Protein 5O9X (pdb70)

Secondary structure (DSSP, 8-state):
--HHHHHHHHHHHTT--PPTT-----TTTSEEEEGGG-HHHHHHHHHHHHHHHHHTTT-EEEEEE--TTS-TTEEEEEEE-TTS-B--THHHHHHHHHHHS-GGGHHHHHHHHHHHHT--TTS--EEEEEE-S-TTHHHHHHHHHHHHHHTT-EEEEEEE--HHHHHHHHHHHHHTTSTT----SSHHHHHHHHHHHHHHHTTT----S-EEEE-TTSTHHHHHHHHHHHS-SSS---EEEE----SSGGGTTSS-SHHHHHHHTS--TT--PPTT-EEEEE-TTS--EEEEEE-TTS-EEEE-HHHHHHHHHHHHHHHHHHHT-GGG--EEEEEETTS-HHHHHHHHHTS---EEEE-SSHHHHHHHHTTSSEEEEE-TTS-EEEEE-HHHHHHHHH---SSHHHHHHHHHHHHHHHHS--SS--HHHHHHHHHHHHHHHT--HHHHHHT--PPPEEEEEE--S-GGG-EEETTTTEEEESTTHHHHHHHHHHTSTT-EEEEEE-SSSSSEEEEEE-SSHHHHHHHHHHHHHHHHHHTT-

Foldseek 3Di:
DDPQLLVLLLVLLVVDAADPPDQFAQFQFGTKDQLVRPLQLLLLVLLLLQQLCQLVLAAEKEKEWALWLDALRMIGIFIAHQQLAGDDPVCSVLSSCLSRDHSNCSSVSSVVVCVVSVGDLVRAHEYEYEYKLRPSPVVSVVSSVSSCVSSVHHYYYLYHAFSLLRSQLSNQVRCPPHPSHLFDNHLVGVLLLLQVLLVLLLPPWAFAAEEEEEEQLMPCQVSVVVSVVSHDDGRNYHYHYDNVNSPPSSSRSNLFALQNCLQVVDHRPPDPDDAQHKYKGAHRSQQFMWIWGQHPVRHIDTCFFLLLLVLVLVLLCVLCVQLVRNVQFQEEEEEEPLDFVFSVVLCCPPVVHHYHYAADHLNTQLVVQQVGQWYWYTYRSGWTWIAHYPSNLCCLVPDDGDDPSSVSSSSSVNSLNSLISHHTGGNVSSVSVVSSSCRVVVDGVVVSCVSTPGFQKHKDWAAFPCQVQFDADDSRQATPDPPPLSVVLVVLQVVAAQWGKGWHAGRSDRTIMIMIGGRDNVSNVVSRVVSSVSVRVRRHD

Nearest PDB structures (foldseek):
  5o9x-assembly1_A  TM=1.002E+00  e=0.000E+00  Aspergillus lentulus
  4bju-assembly2_B  TM=9.469E-01  e=3.762E-98  Aspergillus fumigatus
  5oaw-assembly2_B  TM=9.461E-01  e=5.222E-85  Aspergillus lentulus
  2dkd-assembly2_B  TM=9.561E-01  e=1.711E-67  Candida albicans
  2dkc-assembly1_A  TM=9.460E-01  e=1.457E-67  Candida albicans

Structure (mmCIF, N/CA/C/O backbone):
data_5O9X
#
_entry.id   5O9X
#
_cell.length_a   80.860
_cell.length_b   87.574
_cell.length_c   91.867
_cell.angle_alpha   90.00
_cell.angle_beta   90.00
_cell.angle_gamma   90.00
#
_symmetry.space_group_name_H-M   'P 21 21 21'
#
loop_
_entity.id
_entity.type
_entity.pdbx_description
1 polymer 'Phosphoacetylglucosamine mutase'
2 non-polymer 1,6-di-O-phosphono-alpha-D-glucopyranose
3 non-polymer 'CHLORIDE ION'
4 non-polymer GLYCEROL
5 water water
#
loop_
_atom_site.group_PDB
_atom_site.id
_atom_site.type_symbol
_atom_site.label_atom_id
_atom_site.label_alt_id
_atom_site.label_comp_id
_atom_site.label_asym_id
_atom_site.label_entity_id
_atom_site.label_seq_id
_atom_site.pdbx_PDB_ins_code
_atom_site.Cartn_x
_atom_site.Cartn_y
_atom_site.Cartn_z
_atom_site.occupancy
_atom_site.B_iso_or_equiv
_atom_site.auth_seq_id
_atom_site.auth_comp_id
_atom_site.auth_asym_id
_atom_site.auth_atom_id
_atom_site.pdbx_PDB_model_num
ATOM 1 N N . ALA A 1 2 ? -11.888 28.205 29.592 1.00 43.80 2 ALA A N 1
ATOM 2 C CA . ALA A 1 2 ? -11.232 29.272 30.430 1.00 56.61 2 ALA A CA 1
ATOM 3 C C . ALA A 1 2 ? -12.220 30.009 31.325 1.00 56.10 2 ALA A C 1
ATOM 4 O O . ALA A 1 2 ? -13.290 30.426 30.860 1.00 52.58 2 ALA A O 1
ATOM 6 N N . SER A 1 3 ? -11.810 30.204 32.587 1.00 61.27 3 SER A N 1
ATOM 7 C CA . SER A 1 3 ? -12.589 30.876 33.641 1.00 61.21 3 SER A CA 1
ATOM 8 C C . SER A 1 3 ? -13.071 32.289 33.247 1.00 65.06 3 SER A C 1
ATOM 9 O O . SER A 1 3 ? -12.376 32.975 32.490 1.00 61.36 3 SER A O 1
ATOM 12 N N . PRO A 1 4 ? -14.257 32.724 33.764 1.00 69.72 4 PRO A N 1
ATOM 13 C CA . PRO A 1 4 ? -14.779 34.075 33.464 1.00 64.23 4 PRO A CA 1
ATOM 14 C C . PRO A 1 4 ? -13.852 35.230 33.868 1.00 55.84 4 PRO 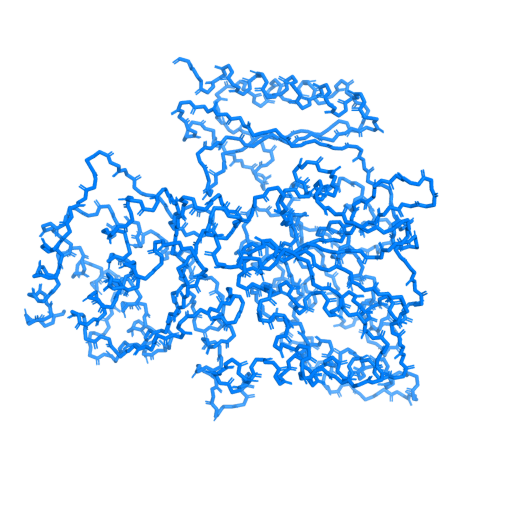A C 1
ATOM 15 O O . PRO A 1 4 ? -13.865 36.268 33.199 1.00 58.08 4 PRO A O 1
ATOM 19 N N . ALA A 1 5 ? -13.081 35.076 34.946 1.00 56.70 5 ALA A N 1
ATOM 20 C CA . ALA A 1 5 ? -12.144 36.131 35.364 1.00 55.44 5 ALA A CA 1
ATOM 21 C C . ALA A 1 5 ? -10.971 36.254 34.382 1.00 59.40 5 ALA A C 1
ATOM 22 O O . ALA A 1 5 ? -10.535 37.373 34.110 1.00 52.79 5 ALA A O 1
ATOM 24 N N . VAL A 1 6 ? -10.507 35.106 33.851 1.00 53.25 6 VAL A N 1
ATOM 25 C CA . VAL A 1 6 ? -9.447 35.038 32.824 1.00 53.66 6 VAL A CA 1
ATOM 26 C C . VAL A 1 6 ? -9.920 35.727 31.540 1.00 54.27 6 VAL A C 1
ATOM 27 O O . VAL A 1 6 ? -9.267 36.656 31.074 1.00 51.80 6 VAL A O 1
ATOM 31 N N . ARG A 1 7 ? -11.079 35.304 31.017 1.00 51.56 7 ARG A N 1
ATOM 32 C CA . ARG A 1 7 ? -11.646 35.815 29.770 1.00 49.12 7 ARG A CA 1
ATOM 33 C C . ARG A 1 7 ? -11.866 37.339 29.867 1.00 48.37 7 ARG A C 1
ATOM 34 O O . ARG A 1 7 ? -11.753 38.055 28.868 1.00 54.21 7 ARG A O 1
ATOM 42 N N . LYS A 1 8 ? -12.100 37.822 31.086 1.00 46.67 8 LYS A N 1
ATOM 43 C CA . LYS A 1 8 ? -12.251 39.246 31.381 1.00 48.08 8 LYS A CA 1
ATOM 44 C C . LYS A 1 8 ? -10.887 39.968 31.409 1.00 45.38 8 LYS A C 1
ATOM 45 O O . LYS A 1 8 ? -10.735 41.012 30.784 1.00 45.64 8 LYS A O 1
ATOM 51 N N . ALA A 1 9 ? -9.921 39.416 32.147 1.00 43.04 9 ALA A N 1
ATOM 52 C CA . ALA A 1 9 ? -8.582 39.992 32.185 1.00 44.50 9 ALA A CA 1
ATOM 53 C C . ALA A 1 9 ? -7.969 40.033 30.762 1.00 40.02 9 ALA A C 1
ATOM 54 O O . ALA A 1 9 ? -7.324 41.026 30.439 1.00 41.43 9 ALA A O 1
ATOM 56 N N . ILE A 1 10 ? -8.252 39.025 29.911 1.00 39.03 10 ILE A N 1
ATOM 57 C CA . ILE A 1 10 ? -7.772 39.026 28.487 1.00 39.46 10 ILE A CA 1
ATOM 58 C C . ILE A 1 10 ? -8.264 40.255 27.695 1.00 47.13 10 ILE A C 1
ATOM 59 O O . ILE A 1 10 ? -7.451 40.980 27.102 1.00 43.83 10 ILE A O 1
ATOM 64 N N . SER A 1 11 ? -9.569 40.552 27.765 1.00 44.42 11 SER A N 1
ATOM 65 C CA . SER A 1 11 ? -10.140 41.672 27.026 1.00 47.34 11 SER A CA 1
ATOM 66 C C . SER A 1 11 ? -9.780 43.013 27.658 1.00 46.90 11 SER A C 1
ATOM 67 O O . SER A 1 11 ? -9.541 44.005 26.956 1.00 52.54 11 SER A O 1
ATOM 70 N N . ASP A 1 12 ? -9.735 43.045 28.987 1.00 41.91 12 ASP A N 1
ATOM 71 C CA . ASP A 1 12 ? -9.274 44.219 29.709 1.00 45.42 12 ASP A CA 1
ATOM 72 C C . ASP A 1 12 ? -7.822 44.648 29.344 1.00 53.15 12 ASP A C 1
ATOM 73 O O . ASP A 1 12 ? -7.554 45.823 29.113 1.00 46.51 12 ASP A O 1
ATOM 78 N N . ALA A 1 13 ? -6.906 43.679 29.289 1.00 47.46 13 ALA A N 1
ATOM 79 C CA . ALA A 1 13 ? -5.497 43.971 29.019 1.00 44.27 13 ALA A CA 1
ATOM 80 C C . ALA A 1 13 ? -5.312 44.379 27.541 1.00 43.67 13 ALA A C 1
ATOM 81 O O . ALA A 1 13 ? -4.622 45.358 27.256 1.00 47.19 13 ALA A O 1
ATOM 83 N N . ALA A 1 14 ? -5.970 43.668 26.622 1.00 44.77 14 ALA A N 1
ATOM 84 C CA . ALA A 1 14 ? -5.981 44.029 25.193 1.00 50.95 14 ALA A CA 1
ATOM 85 C C . ALA A 1 14 ? -6.483 45.445 24.854 1.00 59.58 14 ALA A C 1
ATOM 86 O O . ALA A 1 14 ? -6.102 45.986 23.803 1.00 60.48 14 ALA A O 1
ATOM 88 N N . LEU A 1 15 ? -7.317 46.027 25.734 1.00 60.13 15 LEU A N 1
ATOM 89 C CA . LEU A 1 15 ? -7.830 47.412 25.631 1.00 56.50 15 LEU A CA 1
ATOM 90 C C . LEU A 1 15 ? -6.720 48.431 25.555 1.00 52.09 15 LEU A C 1
ATOM 91 O O . LEU A 1 15 ? -6.923 49.520 25.027 1.00 50.24 15 LEU A O 1
ATOM 96 N N . GLN A 1 16 ? -5.545 48.083 26.082 1.00 46.15 16 GLN A N 1
ATOM 97 C CA . GLN A 1 16 ? -4.414 49.008 26.125 1.00 46.69 16 GLN A CA 1
ATOM 98 C C . GLN A 1 16 ? -3.750 49.218 24.767 1.00 41.25 16 GLN A C 1
ATOM 99 O O . GLN A 1 16 ? -2.927 50.132 24.592 1.00 43.86 16 GLN A O 1
ATOM 105 N N . TYR A 1 17 ? -4.107 48.368 23.812 1.00 35.00 17 TYR A N 1
ATOM 106 C CA . TYR A 1 17 ? -3.424 48.325 22.505 1.00 38.88 17 TYR A CA 1
ATOM 107 C C . TYR A 1 17 ? -4.398 48.598 21.374 1.00 37.36 17 TYR A C 1
ATOM 108 O O . TYR A 1 17 ? -5.598 48.640 21.579 1.00 38.06 17 TYR A O 1
ATOM 117 N N . ALA A 1 18 ? -3.858 48.846 20.199 1.00 39.17 18 ALA A N 1
ATOM 118 C CA . ALA A 1 18 ? -4.646 49.080 18.993 1.00 39.11 18 ALA A CA 1
ATOM 119 C C . ALA A 1 18 ? -3.941 48.332 17.872 1.00 35.22 18 ALA A C 1
ATOM 120 O O . ALA A 1 18 ? -2.718 48.479 17.732 1.00 34.09 18 ALA A O 1
ATOM 122 N N . LYS A 1 19 ? -4.674 47.511 17.108 1.00 35.29 19 LYS A N 1
ATOM 123 C CA . LYS A 1 19 ? -4.127 46.885 15.905 1.00 36.23 19 LYS A CA 1
ATOM 124 C C . LYS A 1 19 ? -3.855 47.932 14.865 1.00 37.14 19 LYS A C 1
ATOM 125 O O . LYS A 1 19 ? -4.666 48.850 14.708 1.00 41.64 19 LYS A O 1
ATOM 131 N N . PRO A 1 20 ? -2.724 47.811 14.134 1.00 34.95 20 PRO A N 1
ATOM 132 C CA . PRO A 1 20 ? -2.517 48.718 13.001 1.00 37.17 20 PRO A CA 1
ATOM 133 C C . PRO A 1 20 ? -3.467 48.397 11.859 1.00 41.71 20 PRO A C 1
ATOM 134 O O . PRO A 1 20 ? -3.708 47.217 11.545 1.00 37.36 20 PRO A O 1
ATOM 138 N N . GLU A 1 21 ? -4.002 49.438 11.238 1.00 44.91 21 GLU A N 1
ATOM 139 C CA . GLU A 1 21 ? -5.112 49.267 10.308 1.00 45.55 21 GLU A CA 1
ATOM 140 C C . GLU A 1 21 ? -4.627 48.559 9.070 1.00 38.86 21 GLU A C 1
ATOM 141 O O . GLU A 1 21 ? -3.608 48.917 8.493 1.00 38.41 21 GLU A O 1
ATOM 147 N N . GLY A 1 22 ? -5.355 47.536 8.681 1.00 33.71 22 GLY A N 1
ATOM 148 C CA . GLY A 1 22 ? -5.050 46.901 7.438 1.00 36.34 22 GLY A CA 1
ATOM 149 C C . GLY A 1 22 ? -3.911 45.887 7.422 1.00 39.23 22 GLY A C 1
ATOM 150 O O . GLY A 1 22 ? -3.802 45.203 6.435 1.00 43.57 22 GLY A O 1
ATOM 151 N N . LYS A 1 23 ? -3.064 45.776 8.471 1.00 37.57 23 LYS A N 1
ATOM 152 C CA . LYS A 1 23 ? -1.954 44.778 8.427 1.00 33.89 23 LYS A CA 1
ATOM 153 C C . LYS A 1 23 ? -2.477 43.390 8.723 1.00 33.63 23 LYS A C 1
ATOM 154 O O . LYS A 1 23 ? -3.240 43.169 9.695 1.00 31.87 23 LYS A O 1
ATOM 160 N N . ILE A 1 24 ? -2.070 42.466 7.871 1.00 31.44 24 ILE A N 1
ATOM 161 C CA . ILE A 1 24 ? -2.308 41.041 8.064 1.00 33.47 24 ILE A CA 1
ATOM 162 C C . ILE A 1 24 ? -0.922 40.472 8.456 1.00 36.59 24 ILE A C 1
ATOM 163 O O . ILE A 1 24 ? 0.049 40.772 7.809 1.00 32.94 24 ILE A O 1
ATOM 168 N N . PHE A 1 25 ? -0.861 39.701 9.536 1.00 32.35 25 PHE A N 1
ATOM 169 C CA . PHE A 1 25 ? 0.392 39.170 10.070 1.00 30.72 25 PHE A CA 1
ATOM 170 C C . PHE A 1 25 ? 0.591 37.716 9.652 1.00 30.70 25 PHE A C 1
ATOM 171 O O . PHE A 1 25 ? -0.366 36.984 9.501 1.00 30.84 25 PHE A O 1
ATOM 179 N N . GLN A 1 26 ? 1.840 37.325 9.390 1.00 30.20 26 GLN A N 1
ATOM 180 C CA . GLN A 1 26 ? 2.127 35.949 9.040 1.00 30.32 26 GLN A CA 1
ATOM 181 C C . GLN A 1 26 ? 3.314 35.484 9.887 1.00 28.24 26 GLN A C 1
ATOM 182 O O . GLN A 1 26 ? 4.197 36.289 10.210 1.00 23.21 26 GLN A O 1
ATOM 188 N N . TYR A 1 27 ? 3.357 34.197 10.213 1.00 29.35 27 TYR A N 1
ATOM 189 C CA . TYR A 1 27 ? 4.419 33.668 11.079 1.00 26.67 27 TYR A CA 1
ATOM 190 C C . TYR A 1 27 ? 5.830 33.692 10.387 1.00 25.59 27 TYR A C 1
ATOM 191 O O . TYR A 1 27 ? 6.851 33.943 11.034 1.00 27.99 27 TYR A O 1
ATOM 200 N N . GLY A 1 28 ? 5.876 33.463 9.086 1.00 24.13 28 GLY A N 1
ATOM 201 C CA . GLY A 1 28 ? 7.152 33.634 8.342 1.00 22.50 28 GLY A CA 1
ATOM 202 C C . GLY A 1 28 ? 8.105 32.472 8.621 1.00 23.34 28 GLY A C 1
ATOM 203 O O . GLY A 1 28 ? 7.721 31.402 9.145 1.00 21.77 28 GLY A O 1
ATOM 204 N N . THR A 1 29 ? 9.353 32.687 8.290 1.00 18.32 29 THR A N 1
ATOM 205 C CA . THR A 1 29 ? 10.358 31.628 8.374 1.00 17.70 29 THR A CA 1
ATOM 206 C C . THR A 1 29 ? 10.624 31.255 9.836 1.00 21.38 29 THR A C 1
ATOM 207 O O . THR A 1 29 ? 10.846 30.047 10.147 1.00 20.29 29 THR A O 1
ATOM 211 N N . ALA A 1 30 ? 10.736 32.284 10.695 1.00 22.17 30 ALA A N 1
ATOM 212 C CA . ALA A 1 30 ? 11.168 32.100 12.117 1.00 22.15 30 ALA A CA 1
ATOM 213 C C . ALA A 1 30 ? 10.257 32.770 13.172 1.00 22.50 30 ALA A C 1
ATOM 214 O O . ALA A 1 30 ? 10.682 32.931 14.308 1.00 27.38 30 ALA A O 1
ATOM 216 N N . GLY A 1 31 ? 9.067 33.187 12.829 1.00 19.21 31 GLY A N 1
ATOM 217 C CA . GLY A 1 31 ? 8.203 33.833 13.846 1.00 20.15 31 GLY A CA 1
ATOM 218 C C . GLY A 1 31 ? 7.876 35.223 13.349 1.00 20.54 31 GLY A C 1
ATOM 219 O O . GLY A 1 31 ? 8.560 35.722 12.431 1.00 23.98 31 GLY A O 1
ATOM 220 N N . PHE A 1 32 ? 6.875 35.876 13.940 1.00 18.36 32 PHE A N 1
ATOM 221 C CA . PHE A 1 32 ? 6.465 37.183 13.506 1.00 19.00 32 PHE A CA 1
ATOM 222 C C . PHE A 1 32 ? 7.660 38.145 13.594 1.00 19.46 32 PHE A C 1
ATOM 223 O O . PHE A 1 32 ? 8.398 38.122 14.591 1.00 18.07 32 PHE A O 1
ATOM 231 N N . ARG A 1 33 ? 7.831 38.946 12.556 1.00 19.35 33 ARG A N 1
ATOM 232 C CA . ARG A 1 33 ? 8.936 39.870 12.484 1.00 21.30 33 ARG A CA 1
ATOM 233 C C . ARG A 1 33 ? 8.565 41.043 11.586 1.00 20.36 33 ARG A C 1
ATOM 234 O O . ARG A 1 33 ? 8.092 40.845 10.468 1.00 22.64 33 ARG A O 1
ATOM 242 N N . MET A 1 34 ? 8.788 42.261 12.042 1.00 20.45 34 MET A N 1
ATOM 243 C CA . MET A 1 34 ? 8.331 43.424 11.316 1.00 21.93 34 MET A CA 1
ATOM 244 C C . MET A 1 34 ? 8.865 44.671 11.987 1.00 23.62 34 MET A C 1
ATOM 245 O O . MET A 1 34 ? 9.523 44.563 13.045 1.00 19.92 34 MET A O 1
ATOM 250 N N . LYS A 1 35 ? 8.539 45.848 11.423 1.00 21.68 35 LYS A N 1
ATOM 251 C CA . LYS A 1 35 ? 8.898 47.109 12.086 1.00 23.37 35 LYS A CA 1
ATOM 252 C C . LYS A 1 35 ? 8.292 47.113 13.493 1.00 21.28 35 LYS A C 1
ATOM 253 O O . LYS A 1 35 ? 7.119 46.760 13.674 1.00 19.60 35 LYS A O 1
ATOM 259 N N . ALA A 1 36 ? 9.100 47.520 14.483 1.00 18.84 36 ALA A N 1
ATOM 260 C CA . ALA A 1 36 ? 8.764 47.299 15.910 1.00 20.17 36 ALA A CA 1
ATOM 261 C C . ALA A 1 36 ? 7.510 48.066 16.305 1.00 21.19 36 ALA A C 1
ATOM 262 O O . ALA A 1 36 ? 6.802 47.635 17.220 1.00 20.93 36 ALA A O 1
ATOM 264 N N . ASP A 1 37 ? 7.212 49.186 15.606 1.00 22.97 37 ASP A N 1
ATOM 265 C CA . ASP A 1 37 ? 5.968 49.944 15.995 1.00 25.27 37 ASP A CA 1
ATOM 266 C C . ASP A 1 37 ? 4.666 49.195 15.646 1.00 28.11 37 ASP A C 1
ATOM 267 O O . ASP A 1 37 ? 3.583 49.597 16.096 1.00 28.23 37 ASP A O 1
ATOM 272 N N . LEU A 1 38 ? 4.765 48.117 14.867 1.00 23.26 38 LEU A N 1
ATOM 273 C CA . LEU A 1 38 ? 3.608 47.282 14.524 1.00 22.75 38 LEU A CA 1
ATOM 274 C C . LEU A 1 38 ? 3.332 46.138 15.472 1.00 24.63 38 LEU A C 1
ATOM 275 O O . LEU A 1 38 ? 2.288 45.454 15.340 1.00 26.43 38 LEU A O 1
ATOM 280 N N . LEU A 1 39 ? 4.231 45.920 16.438 1.00 22.78 39 LEU A N 1
ATOM 281 C CA . LEU A 1 39 ? 4.257 44.672 17.172 1.00 21.57 39 LEU A CA 1
ATOM 282 C C . LEU A 1 39 ? 3.378 44.505 18.436 1.00 23.28 39 LEU A C 1
ATOM 283 O O . LEU A 1 39 ? 3.156 43.369 18.870 1.00 19.75 39 LEU A O 1
ATOM 288 N N . ASN A 1 40 ? 2.843 45.575 19.048 1.00 21.88 40 ASN A N 1
ATOM 289 C CA . ASN A 1 40 ? 2.183 45.332 20.356 1.00 21.68 40 ASN A CA 1
ATOM 290 C C . ASN A 1 40 ? 1.118 44.189 20.369 1.00 22.06 40 ASN A C 1
ATOM 291 O O . ASN A 1 40 ? 1.149 43.289 21.233 1.00 21.38 40 ASN A O 1
ATOM 296 N N . THR A 1 41 ? 0.160 44.237 19.435 1.00 21.66 41 THR A N 1
ATOM 297 C CA . THR A 1 41 ? -0.955 43.306 19.526 1.00 22.34 41 THR A CA 1
ATOM 298 C C . THR A 1 41 ? -0.476 41.882 19.184 1.00 23.29 41 THR A C 1
ATOM 299 O O . THR A 1 41 ? -1.011 40.888 19.686 1.00 24.84 41 THR A O 1
ATOM 303 N N . VAL A 1 42 ? 0.548 41.810 18.338 1.00 23.04 42 VAL A N 1
ATOM 304 C CA . VAL A 1 42 ? 1.172 40.553 17.937 1.00 23.79 42 VAL A CA 1
ATOM 305 C C . VAL A 1 42 ? 1.778 39.843 19.153 1.00 21.43 42 VAL A C 1
ATOM 306 O O . VAL A 1 42 ? 1.532 38.659 19.390 1.00 22.86 42 VAL A O 1
ATOM 310 N N . VAL A 1 43 ? 2.608 40.569 19.881 1.00 20.87 43 VAL A N 1
ATOM 311 C CA . VAL A 1 43 ? 3.277 40.056 21.050 1.00 20.69 43 VAL A CA 1
ATOM 312 C C . VAL A 1 43 ? 2.219 39.638 22.107 1.00 23.81 43 VAL A C 1
ATOM 313 O O . VAL A 1 43 ? 2.383 38.619 22.817 1.00 23.55 43 VAL A O 1
ATOM 317 N N . TYR A 1 44 ? 1.196 40.482 22.249 1.00 21.93 44 TYR A N 1
ATOM 318 C CA . TYR A 1 44 ? 0.104 40.163 23.192 1.00 24.53 44 TYR A CA 1
ATOM 319 C C . TYR A 1 44 ? -0.508 38.817 22.786 1.00 22.44 44 TYR A C 1
ATOM 320 O O . TYR A 1 44 ? -0.676 37.953 23.623 1.00 23.97 44 TYR A O 1
ATOM 329 N N . ALA A 1 45 ? -0.796 38.635 21.501 1.00 21.38 45 ALA A N 1
ATOM 330 C CA . ALA A 1 45 ? -1.304 37.359 20.961 1.00 23.74 45 ALA A CA 1
ATOM 331 C C . ALA A 1 45 ? -0.375 36.172 21.257 1.00 26.49 45 ALA A C 1
ATOM 332 O O . ALA A 1 45 ? -0.803 35.046 21.668 1.00 23.54 45 ALA A O 1
ATOM 334 N N . VAL A 1 46 ? 0.920 36.419 21.052 1.00 23.48 46 VAL A N 1
ATOM 335 C CA . VAL A 1 46 ? 1.908 35.383 21.366 1.00 22.64 46 VAL A CA 1
ATOM 336 C C . VAL A 1 46 ? 1.913 34.961 22.863 1.00 23.29 46 VAL A C 1
ATOM 337 O O . VAL A 1 46 ? 2.132 33.780 23.163 1.00 22.98 46 VAL A O 1
ATOM 341 N N . GLY A 1 47 ? 1.667 35.921 23.770 1.00 25.07 47 GLY A N 1
ATOM 342 C CA . GLY A 1 47 ? 1.599 35.593 25.215 1.00 22.81 47 GLY A CA 1
ATOM 343 C C . GLY A 1 47 ? 0.411 34.614 25.443 1.00 25.61 47 GLY A C 1
ATOM 344 O O . GLY A 1 47 ? 0.514 33.620 26.147 1.00 26.66 47 GLY A O 1
ATOM 345 N N . LEU A 1 48 ? -0.707 34.924 24.825 1.00 25.72 48 LEU A N 1
ATOM 346 C CA . LEU A 1 48 ? -1.871 33.992 24.819 1.00 27.44 48 LEU A CA 1
ATOM 347 C C . LEU A 1 48 ? -1.549 32.594 24.293 1.00 26.37 48 LEU A C 1
ATOM 348 O O . LEU A 1 48 ? -1.842 31.591 24.978 1.00 27.40 48 LEU A O 1
ATOM 353 N N . LEU A 1 49 ? -0.904 32.516 23.126 1.00 26.17 49 LEU A N 1
ATOM 354 C CA . LEU A 1 49 ? -0.481 31.243 22.545 1.00 25.24 49 LEU A CA 1
ATOM 355 C C . LEU A 1 49 ? 0.501 30.447 23.426 1.00 26.25 49 LEU A C 1
ATOM 356 O O . LEU A 1 49 ? 0.324 29.241 23.587 1.00 26.39 49 LEU A O 1
ATOM 361 N N . ALA A 1 50 ? 1.518 31.131 23.980 1.00 23.56 50 ALA A N 1
ATOM 362 C CA . ALA A 1 50 ? 2.486 30.495 24.857 1.00 23.68 50 ALA A CA 1
ATOM 363 C C . ALA A 1 50 ? 1.760 29.854 26.049 1.00 22.02 50 ALA A C 1
ATOM 364 O O . ALA A 1 50 ? 2.161 28.782 26.483 1.00 22.52 50 ALA A O 1
ATOM 366 N N . THR A 1 51 ? 0.768 30.534 26.587 1.00 24.85 51 THR A N 1
ATOM 367 C CA . THR A 1 51 ? -0.015 29.990 27.749 1.00 26.42 51 THR A CA 1
ATOM 368 C C . THR A 1 51 ? -0.719 28.657 27.309 1.00 27.84 51 THR A C 1
ATOM 369 O O . THR A 1 51 ? -0.585 27.621 27.965 1.00 25.70 51 THR A O 1
ATOM 373 N N . LEU A 1 52 ? -1.395 28.700 26.158 1.00 25.43 52 LEU A N 1
ATOM 374 C CA . LEU A 1 52 ? -2.068 27.520 25.632 1.00 28.80 52 LEU A CA 1
ATOM 375 C C . LEU A 1 52 ? -1.109 26.390 25.349 1.00 29.46 52 LEU A C 1
ATOM 376 O O . LEU A 1 52 ? -1.455 25.205 25.587 1.00 28.89 52 LEU A O 1
ATOM 381 N N . ARG A 1 53 ? 0.091 26.720 24.852 1.00 23.95 53 ARG A N 1
ATOM 382 C CA . ARG A 1 53 ? 1.046 25.685 24.494 1.00 23.40 53 ARG A CA 1
ATOM 383 C C . ARG A 1 53 ? 1.509 24.996 25.727 1.00 23.96 53 ARG A C 1
ATOM 384 O O . ARG A 1 53 ? 1.593 23.755 25.766 1.00 25.42 53 ARG A O 1
ATOM 392 N N . SER A 1 54 ? 1.830 25.793 26.738 1.00 23.39 54 SER A N 1
ATOM 393 C CA . SER A 1 54 ? 2.370 25.231 27.964 1.00 25.24 54 SER A CA 1
ATOM 394 C C . SER A 1 54 ? 1.316 24.318 28.605 1.00 29.73 54 SER A C 1
ATOM 395 O O . SER A 1 54 ? 1.647 23.184 29.002 1.00 28.69 54 SER A O 1
ATOM 398 N N . LYS A 1 55 ? 0.082 24.850 28.737 1.00 29.28 55 LYS A N 1
ATOM 399 C CA . LYS A 1 55 ? -1.076 24.053 29.268 1.00 33.70 55 LYS A CA 1
ATOM 400 C C . LYS A 1 55 ? -1.277 22.713 28.520 1.00 33.78 55 LYS A C 1
ATOM 401 O O . LYS A 1 55 ? -1.347 21.643 29.180 1.00 34.20 55 LYS A O 1
ATOM 407 N N . LYS A 1 56 ? -1.244 22.751 27.174 1.00 30.90 56 LYS A N 1
ATOM 408 C CA . LYS A 1 56 ? -1.379 21.541 26.345 1.00 32.19 56 LYS A CA 1
ATOM 409 C C . LYS A 1 56 ? -0.273 20.552 26.644 1.00 34.68 56 LYS A C 1
ATOM 410 O O . LYS A 1 56 ? -0.530 19.332 26.617 1.00 30.32 56 LYS A O 1
ATOM 416 N N . LEU A 1 57 ? 0.928 21.076 26.943 1.00 30.45 57 LEU A N 1
ATOM 417 C CA . LEU A 1 57 ? 2.071 20.239 27.286 1.00 32.32 57 LEU A CA 1
ATOM 418 C C . LEU A 1 57 ? 2.218 20.074 28.789 1.00 34.45 57 LEU A C 1
ATOM 419 O O . LEU A 1 57 ? 3.334 20.052 29.303 1.00 37.02 57 LEU A O 1
ATOM 424 N N . SER A 1 58 ? 1.062 20.012 29.486 1.00 32.87 58 SER A N 1
ATOM 425 C CA . SER A 1 58 ? 0.954 19.729 30.954 1.00 35.61 58 SER A CA 1
ATOM 426 C C . SER A 1 58 ? 1.858 20.595 31.836 1.00 34.73 58 SER A C 1
ATOM 427 O O . SER A 1 58 ? 2.447 20.106 32.815 1.00 35.45 58 SER A O 1
ATOM 430 N N . GLY A 1 59 ? 1.962 21.876 31.473 1.00 34.50 59 GLY A N 1
ATOM 431 C CA . GLY A 1 59 ? 2.670 22.910 32.244 1.00 29.44 59 GLY A CA 1
ATOM 432 C C . GLY A 1 59 ? 4.183 22.939 32.061 1.00 31.05 59 GLY A C 1
ATOM 433 O O . GLY A 1 59 ? 4.899 23.455 32.924 1.00 27.76 59 GLY A O 1
ATOM 434 N N . GLN A 1 60 ? 4.675 22.411 30.938 1.00 30.72 60 GLN A N 1
ATOM 435 C CA . GLN A 1 60 ? 6.112 22.446 30.623 1.00 30.31 60 GLN A CA 1
ATOM 436 C C . GLN A 1 60 ? 6.446 23.895 30.252 1.00 25.80 60 GLN A C 1
ATOM 437 O O . GLN A 1 60 ? 5.594 24.616 29.781 1.00 24.31 60 GLN A O 1
ATOM 443 N N . TRP A 1 61 ? 7.642 24.328 30.616 1.00 23.60 61 TRP A N 1
ATOM 444 C CA . TRP A 1 61 ? 8.112 25.659 30.286 1.00 22.00 61 TRP A CA 1
ATOM 445 C C . TRP A 1 61 ? 8.156 25.829 28.769 1.00 18.11 61 TRP A C 1
ATOM 446 O O . TRP A 1 61 ? 8.747 25.027 28.015 1.00 19.24 61 TRP A O 1
ATOM 457 N N . ILE A 1 62 ? 7.493 26.880 28.322 1.00 21.32 62 ILE A N 1
ATOM 458 C CA . ILE A 1 62 ? 7.604 27.319 26.894 1.00 20.19 62 ILE A CA 1
ATOM 459 C C . ILE A 1 62 ? 8.444 28.637 26.849 1.00 21.18 62 ILE A C 1
ATOM 460 O O . ILE A 1 62 ? 8.269 29.503 27.709 1.00 22.27 62 ILE A O 1
ATOM 465 N N . GLY A 1 63 ? 9.272 28.834 25.812 1.00 20.69 63 GLY A N 1
ATOM 466 C CA . GLY A 1 63 ? 10.121 30.077 25.827 1.00 19.42 63 GLY A CA 1
ATOM 467 C C . GLY A 1 63 ? 9.551 31.040 24.792 1.00 21.02 63 GLY A C 1
ATOM 468 O O . GLY A 1 63 ? 8.899 30.604 23.764 1.00 19.76 63 GLY A O 1
ATOM 469 N N . VAL A 1 64 ? 9.773 32.336 25.034 1.00 19.28 64 VAL A N 1
ATOM 470 C CA . VAL A 1 64 ? 9.513 33.346 24.042 1.00 16.85 64 VAL A CA 1
ATOM 471 C C . VAL A 1 64 ? 10.786 34.197 23.924 1.00 18.36 64 VAL A C 1
ATOM 472 O O . VAL A 1 64 ? 11.246 34.681 24.915 1.00 18.40 64 VAL A O 1
ATOM 476 N N . MET A 1 65 ? 11.337 34.342 22.730 1.00 17.60 65 MET A N 1
ATOM 477 C CA . MET A 1 65 ? 12.523 35.194 22.542 1.00 20.23 65 MET A CA 1
ATOM 478 C C . MET A 1 65 ? 12.063 36.412 21.749 1.00 17.88 65 MET A C 1
ATOM 479 O O . MET A 1 65 ? 11.467 36.241 20.659 1.00 19.26 65 MET A O 1
ATOM 484 N N . VAL A 1 66 ? 12.315 37.611 22.260 1.00 18.88 66 VAL A N 1
ATOM 485 C CA . VAL A 1 66 ? 11.908 38.814 21.544 1.00 18.16 66 VAL A CA 1
ATOM 486 C C . VAL A 1 66 ? 13.171 39.323 20.781 1.00 18.46 66 VAL A C 1
ATOM 487 O O . VAL A 1 66 ? 14.106 39.811 21.392 1.00 16.52 66 VAL A O 1
ATOM 491 N N . THR A 1 67 ? 13.182 39.133 19.450 1.00 16.72 67 THR A N 1
ATOM 492 C CA . THR A 1 67 ? 14.309 39.509 18.666 1.00 17.59 67 THR A CA 1
ATOM 493 C C . THR A 1 67 ? 13.824 39.500 17.212 1.00 16.54 67 THR A C 1
ATOM 494 O O . THR A 1 67 ? 12.905 38.768 16.843 1.00 16.56 67 THR A O 1
ATOM 498 N N . ALA A 1 68 ? 14.468 40.322 16.407 1.00 17.77 68 ALA A N 1
ATOM 499 C CA . ALA A 1 68 ? 14.443 40.166 14.942 1.00 17.00 68 ALA A CA 1
ATOM 500 C C . ALA A 1 68 ? 15.820 39.711 14.370 1.00 18.25 68 ALA A C 1
ATOM 501 O O . ALA A 1 68 ? 16.007 39.774 13.152 1.00 16.66 68 ALA A O 1
ATOM 503 N N . ALA A 1 69 ? 16.746 39.228 15.244 1.00 19.81 69 ALA A N 1
ATOM 504 C CA . ALA A 1 69 ? 17.950 38.404 14.781 1.00 18.89 69 ALA A CA 1
ATOM 505 C C . ALA A 1 69 ? 18.856 39.151 13.769 1.00 20.41 69 ALA A C 1
ATOM 506 O O . ALA A 1 69 ? 19.461 40.146 14.163 1.00 20.08 69 ALA A O 1
ATOM 508 N N . HIS A 1 70 ? 18.898 38.769 12.461 1.00 18.36 70 HIS A N 1
ATOM 509 C CA . HIS A 1 70 ? 19.764 39.441 11.484 1.00 16.42 70 HIS A CA 1
ATOM 510 C C . HIS A 1 70 ? 19.178 40.775 10.976 1.00 17.32 70 HIS A C 1
ATOM 511 O O . HIS A 1 70 ? 19.908 41.570 10.320 1.00 19.56 70 HIS A O 1
ATOM 518 N N . ASN A 1 71 ? 17.876 40.998 11.218 1.00 17.68 71 ASN A N 1
ATOM 519 C CA . ASN A 1 71 ? 17.174 42.220 10.692 1.00 16.03 71 ASN A CA 1
ATOM 520 C C . ASN A 1 71 ? 17.753 43.574 11.175 1.00 17.07 71 ASN A C 1
ATOM 521 O O . ASN A 1 71 ? 18.380 43.660 12.261 1.00 17.08 71 ASN A O 1
ATOM 526 N N . PRO A 1 72 ? 17.479 44.630 10.386 1.00 18.25 72 PRO A N 1
ATOM 527 C CA . PRO A 1 72 ? 17.972 45.961 10.821 1.00 17.80 72 PRO A CA 1
ATOM 528 C C . PRO A 1 72 ? 17.325 46.317 12.191 1.00 15.65 72 PRO A C 1
ATOM 529 O O . PRO A 1 72 ? 16.267 45.742 12.589 1.00 16.74 72 PRO A O 1
ATOM 533 N N . ALA A 1 73 ? 17.990 47.222 12.913 1.00 15.64 73 ALA A N 1
ATOM 534 C CA . ALA A 1 73 ? 17.624 47.638 14.289 1.00 15.29 73 ALA A CA 1
ATOM 535 C C . ALA A 1 73 ? 16.172 48.087 14.452 1.00 17.91 73 ALA A C 1
ATOM 536 O O . ALA A 1 73 ? 15.643 47.910 15.563 1.00 20.65 73 ALA A O 1
ATOM 538 N N . GLU A 1 74 ? 15.524 48.654 13.406 1.00 16.86 74 GLU A N 1
ATOM 539 C CA . GLU A 1 74 ? 14.161 49.188 13.582 1.00 18.17 74 GLU A CA 1
ATOM 540 C C . GLU A 1 74 ? 13.141 48.040 13.699 1.00 17.99 74 GLU A C 1
ATOM 541 O O . GLU A 1 74 ? 11.986 48.248 14.098 1.00 17.30 74 GLU A O 1
ATOM 547 N N . ASP A 1 75 ? 13.546 46.826 13.370 1.00 15.97 75 ASP A N 1
ATOM 548 C CA . ASP A 1 75 ? 12.594 45.666 13.466 1.00 15.61 75 ASP A CA 1
ATOM 549 C C . ASP A 1 75 ? 12.645 45.022 14.854 1.00 17.64 75 ASP A C 1
ATOM 550 O O . ASP A 1 75 ? 13.600 45.192 15.631 1.00 16.89 75 ASP A O 1
ATOM 555 N N . ASN A 1 76 ? 11.614 44.239 15.178 1.00 15.99 76 ASN A N 1
ATOM 556 C CA . ASN A 1 76 ? 11.701 43.291 16.252 1.00 15.62 76 ASN A CA 1
ATOM 557 C C . ASN A 1 76 ? 10.805 42.114 15.894 1.00 15.78 76 ASN A C 1
ATOM 558 O O . ASN A 1 76 ? 10.282 42.048 14.737 1.00 16.54 76 ASN A O 1
ATOM 563 N N . GLY A 1 77 ? 10.700 41.147 16.775 1.00 16.62 77 GLY A N 1
ATOM 564 C CA . GLY A 1 77 ? 9.933 39.965 16.437 1.00 17.16 77 GLY A CA 1
ATOM 565 C C . GLY A 1 77 ? 9.833 39.075 17.619 1.00 19.44 77 GLY A C 1
ATOM 566 O O . GLY A 1 77 ? 10.391 39.333 18.703 1.00 17.65 77 GLY A O 1
ATOM 567 N N . VAL A 1 78 ? 9.126 37.978 17.448 1.00 22.19 78 VAL A N 1
ATOM 568 C CA . VAL A 1 78 ? 8.887 37.094 18.620 1.00 33.35 78 VAL A CA 1
ATOM 569 C C . VAL A 1 78 ? 8.835 35.695 18.124 1.00 42.71 78 VAL A C 1
ATOM 570 O O . VAL A 1 78 ? 7.946 35.385 17.285 1.00 48.05 78 VAL A O 1
ATOM 574 N N . LYS A 1 79 ? 9.818 34.917 18.606 1.00 46.22 79 LYS A N 1
ATOM 575 C CA . LYS A 1 79 ? 9.982 33.456 18.392 1.00 51.45 79 LYS A CA 1
ATOM 576 C C . LYS A 1 79 ? 9.530 32.534 19.540 1.00 50.94 79 LYS A C 1
ATOM 577 O O . LYS A 1 79 ? 10.003 32.707 20.690 1.00 39.07 79 LYS A O 1
ATOM 583 N N . LEU A 1 80 ? 8.672 31.547 19.253 1.00 43.63 80 LEU A N 1
ATOM 584 C CA . LEU A 1 80 ? 8.323 30.546 20.285 1.00 34.36 80 LEU A CA 1
ATOM 585 C C . LEU A 1 80 ? 9.283 29.312 20.374 1.00 27.14 80 LEU A C 1
ATOM 586 O O . LEU A 1 80 ? 9.771 28.799 19.362 1.00 27.16 80 LEU A O 1
ATOM 591 N N . VAL A 1 81 ? 9.518 28.854 21.591 1.00 22.08 81 VAL A N 1
ATOM 592 C CA . VAL A 1 81 ? 10.448 27.751 21.885 1.00 23.19 81 VAL A CA 1
ATOM 593 C C . VAL A 1 81 ? 9.674 26.653 22.639 1.00 22.54 81 VAL A C 1
ATOM 594 O O . VAL A 1 81 ? 9.167 26.893 23.708 1.00 21.12 81 VAL A O 1
ATOM 598 N N . ASP A 1 82 ? 9.660 25.448 22.077 1.00 24.65 82 ASP A N 1
ATOM 599 C CA . ASP A 1 82 ? 8.943 24.287 22.671 1.00 23.41 82 ASP A CA 1
ATOM 600 C C . ASP A 1 82 ? 9.849 23.651 23.748 1.00 22.86 82 ASP A C 1
ATOM 601 O O . ASP A 1 82 ? 11.069 23.982 23.852 1.00 22.23 82 ASP A O 1
ATOM 606 N N . PRO A 1 83 ? 9.305 22.671 24.508 1.00 23.81 83 PRO A N 1
ATOM 607 C CA . PRO A 1 83 ? 9.989 22.326 25.749 1.00 24.30 83 PRO A CA 1
ATOM 608 C C . PRO A 1 83 ? 11.410 21.803 25.642 1.00 23.86 83 PRO A C 1
ATOM 609 O O . PRO A 1 83 ? 12.138 21.957 26.613 1.00 23.55 83 PRO A O 1
ATOM 613 N N . MET A 1 84 ? 11.786 21.172 24.522 1.00 23.32 84 MET A N 1
ATOM 614 C CA . MET A 1 84 ? 13.127 20.565 24.438 1.00 27.22 84 MET A CA 1
ATOM 615 C C . MET A 1 84 ? 14.091 21.474 23.665 1.00 26.11 84 MET A C 1
ATOM 616 O O . MET A 1 84 ? 15.191 21.075 23.286 1.00 27.72 84 MET A O 1
ATOM 621 N N . GLY A 1 85 ? 13.652 22.704 23.429 1.00 27.31 85 GLY A N 1
ATOM 622 C CA . GLY A 1 85 ? 14.534 23.685 22.776 1.00 28.18 85 GLY A CA 1
ATOM 623 C C . GLY A 1 85 ? 14.269 23.815 21.297 1.00 29.80 85 GLY A C 1
ATOM 624 O O . GLY A 1 85 ? 14.868 24.659 20.658 1.00 31.79 85 GLY A O 1
ATOM 625 N N . GLU A 1 86 ? 13.382 22.992 20.734 1.00 28.07 86 GLU A N 1
ATOM 626 C CA . GLU A 1 86 ? 13.093 23.097 19.327 1.00 30.81 86 GLU A CA 1
ATOM 627 C C . GLU A 1 86 ? 12.126 24.272 19.035 1.00 30.20 86 GLU A C 1
ATOM 628 O O . GLU A 1 86 ? 11.450 24.776 19.921 1.00 26.62 86 GLU A O 1
ATOM 634 N N . MET A 1 87 ? 12.065 24.674 17.765 1.00 28.82 87 MET A N 1
ATOM 635 C CA . MET A 1 87 ? 11.083 25.622 17.305 1.00 32.20 87 MET A CA 1
ATOM 636 C C . MET A 1 87 ? 9.688 25.096 17.517 1.00 33.04 87 MET A C 1
ATOM 637 O O . MET A 1 87 ? 9.407 23.900 17.306 1.00 31.57 87 MET A O 1
ATOM 642 N N . LEU A 1 88 ? 8.810 26.021 17.880 1.00 30.75 88 LEU A N 1
ATOM 643 C CA . LEU A 1 88 ? 7.385 25.753 18.065 1.00 32.20 88 LEU A CA 1
ATOM 644 C C . LEU A 1 88 ? 6.910 24.824 16.972 1.00 31.30 88 LEU A C 1
ATOM 645 O O . LEU A 1 88 ? 7.079 25.117 15.768 1.00 30.97 88 LEU A O 1
ATOM 650 N N . GLU A 1 89 ? 6.317 23.698 17.384 1.00 33.54 89 GLU A N 1
ATOM 651 C CA . GLU A 1 89 ? 5.746 22.702 16.441 1.00 36.30 89 GLU A CA 1
ATOM 652 C C . GLU A 1 89 ? 4.996 23.368 15.250 1.00 32.69 89 GLU A C 1
ATOM 653 O O . GLU A 1 89 ? 4.117 24.239 15.459 1.00 34.72 89 GLU A O 1
ATOM 659 N N . ALA A 1 90 ? 5.277 22.948 14.023 1.00 31.69 90 ALA A N 1
ATOM 660 C CA . ALA A 1 90 ? 4.676 23.615 12.820 1.00 31.72 90 ALA A CA 1
ATOM 661 C C . ALA A 1 90 ? 3.139 23.859 12.805 1.00 40.41 90 ALA A C 1
ATOM 662 O O . ALA A 1 90 ? 2.675 24.916 12.370 1.00 34.39 90 ALA A O 1
ATOM 664 N N . GLU A 1 91 ? 2.341 22.898 13.307 1.00 40.45 91 GLU A N 1
ATOM 665 C CA . GLU A 1 91 ? 0.861 22.986 13.294 1.00 38.94 91 GLU A CA 1
ATOM 666 C C . GLU A 1 91 ? 0.361 24.200 14.133 1.00 36.75 91 GLU A C 1
ATOM 667 O O . GLU A 1 91 ? -0.714 24.781 13.925 1.00 36.76 91 GLU A O 1
ATOM 673 N N . TRP A 1 92 ? 1.177 24.584 15.105 1.00 27.59 92 TRP A N 1
ATOM 674 C CA . TRP A 1 92 ? 0.853 25.653 15.999 1.00 27.50 92 TRP A CA 1
ATOM 675 C C . TRP A 1 92 ? 1.175 27.030 15.429 1.00 26.23 92 TRP A C 1
ATOM 676 O O . TRP A 1 92 ? 0.688 28.037 15.955 1.00 28.30 92 TRP A O 1
ATOM 687 N N . GLU A 1 93 ? 1.901 27.104 14.307 1.00 28.37 93 GLU A N 1
ATOM 688 C CA . GLU A 1 93 ? 2.092 28.429 13.662 1.00 26.50 93 GLU A CA 1
ATOM 689 C C . GLU A 1 93 ? 0.732 28.984 13.180 1.00 30.67 93 GLU A C 1
ATOM 690 O O . GLU A 1 93 ? 0.483 30.185 13.328 1.00 27.97 93 GLU A O 1
ATOM 696 N N . ALA A 1 94 ? -0.148 28.114 12.628 1.00 29.85 94 ALA A N 1
ATOM 697 C CA . ALA A 1 94 ? -1.528 28.545 12.293 1.00 27.73 94 ALA A CA 1
ATOM 698 C C . ALA A 1 94 ? -2.318 29.095 13.459 1.00 26.16 94 ALA A C 1
ATOM 699 O O . ALA A 1 94 ? -3.079 30.070 13.287 1.00 27.18 94 ALA A O 1
ATOM 701 N N . TYR A 1 95 ? -2.221 28.460 14.616 1.00 23.86 95 TYR A N 1
ATOM 702 C CA . TYR A 1 95 ? -2.909 28.996 15.785 1.00 25.10 95 TYR A CA 1
ATOM 703 C C . TYR A 1 95 ? -2.353 30.399 16.151 1.00 27.29 95 TYR A C 1
ATOM 704 O O . TYR A 1 95 ? -3.116 31.325 16.482 1.00 26.63 95 TYR A O 1
ATOM 713 N N . ALA A 1 96 ? -1.013 30.541 16.104 1.00 24.01 96 ALA A N 1
ATOM 714 C CA . ALA A 1 96 ? -0.432 31.858 16.459 1.00 23.54 96 ALA A CA 1
ATOM 715 C C . ALA A 1 96 ? -0.984 32.901 15.538 1.00 22.91 96 ALA A C 1
ATOM 716 O O . ALA A 1 96 ? -1.289 34.004 15.961 1.00 23.70 96 ALA A O 1
ATOM 718 N N . THR A 1 97 ? -1.047 32.558 14.238 1.00 25.25 97 THR A N 1
ATOM 719 C CA . THR A 1 97 ? -1.435 33.504 13.204 1.00 28.19 97 THR A CA 1
ATOM 720 C C . THR A 1 97 ? -2.921 33.864 13.346 1.00 26.76 97 THR A C 1
ATOM 721 O O . THR A 1 97 ? -3.328 35.002 13.064 1.00 26.67 97 THR A O 1
ATOM 725 N N . LYS A 1 98 ? -3.723 32.918 13.865 1.00 27.00 98 LYS A N 1
ATOM 726 C CA . LYS A 1 98 ? -5.151 33.218 14.069 1.00 26.54 98 LYS A CA 1
ATOM 727 C C . LYS A 1 98 ? -5.267 34.213 15.227 1.00 27.19 98 LYS A C 1
ATOM 728 O O . LYS A 1 98 ? -5.995 35.187 15.130 1.00 29.36 98 LYS A O 1
ATOM 734 N N . LEU A 1 99 ? -4.542 33.990 16.327 1.00 25.96 99 LEU A N 1
ATOM 735 C CA . LEU A 1 99 ? -4.613 34.938 17.414 1.00 29.40 99 LEU A CA 1
ATOM 736 C C . LEU A 1 99 ? -4.093 36.316 16.988 1.00 30.20 99 LEU A C 1
ATOM 737 O O . LEU A 1 99 ? -4.683 37.351 17.339 1.00 27.11 99 LEU A O 1
ATOM 742 N N . ALA A 1 100 ? -3.018 36.324 16.204 1.00 31.50 100 ALA A N 1
ATOM 743 C CA . ALA A 1 100 ? -2.392 37.610 15.810 1.00 29.43 100 ALA A CA 1
ATOM 744 C C . ALA A 1 100 ? -3.273 38.398 14.844 1.00 32.66 100 ALA A C 1
ATOM 745 O O . ALA A 1 100 ? -3.196 39.631 14.789 1.00 33.61 100 ALA A O 1
ATOM 747 N N . ASN A 1 101 ? -4.097 37.687 14.058 1.00 32.38 101 ASN A N 1
ATOM 748 C CA . ASN A 1 101 ? -4.995 38.354 13.108 1.00 32.63 101 ASN A CA 1
ATOM 749 C C . ASN A 1 101 ? -6.437 38.607 13.635 1.00 37.02 101 ASN A C 1
ATOM 750 O O . ASN A 1 101 ? -7.234 39.272 12.964 1.00 34.47 101 ASN A O 1
ATOM 755 N N . ALA A 1 102 ? -6.744 38.102 14.828 1.00 38.55 102 ALA A N 1
ATOM 756 C CA . ALA A 1 102 ? -8.050 38.345 15.465 1.00 35.93 102 ALA A CA 1
ATOM 757 C C . ALA A 1 102 ? -8.242 39.831 15.747 1.00 38.61 102 ALA A C 1
ATOM 758 O O . ALA A 1 102 ? -7.307 40.480 16.302 1.00 35.69 102 ALA A O 1
ATOM 760 N N . PRO A 1 103 ? -9.457 40.378 15.413 1.00 39.15 103 PRO A N 1
ATOM 761 C CA . PRO A 1 103 ? -9.785 41.687 15.966 1.00 35.64 103 PRO A CA 1
ATOM 762 C C . PRO A 1 103 ? -9.602 41.616 17.467 1.00 36.97 103 PRO A C 1
ATOM 763 O O . PRO A 1 103 ? -9.862 40.577 18.092 1.00 34.42 103 PRO A O 1
ATOM 767 N N . LEU A 1 104 ? -9.092 42.704 18.031 1.00 35.39 104 LEU A N 1
ATOM 768 C CA . LEU A 1 104 ? -8.778 42.763 19.439 1.00 38.78 104 LEU A CA 1
ATOM 769 C C . LEU A 1 104 ? -9.993 42.512 20.316 1.00 41.02 104 LEU A C 1
ATOM 770 O O . LEU A 1 104 ? -9.910 41.833 21.356 1.00 41.14 104 LEU A O 1
ATOM 775 N N . GLU A 1 105 ? -11.124 43.074 19.887 1.00 40.96 105 GLU A N 1
ATOM 776 C CA . GLU A 1 105 ? -12.437 42.915 20.537 1.00 48.38 105 GLU A CA 1
ATOM 777 C C . GLU A 1 105 ? -12.768 41.426 20.735 1.00 48.31 105 GLU A C 1
ATOM 778 O O . GLU A 1 105 ? -13.421 41.071 21.715 1.00 47.80 105 GLU A O 1
ATOM 784 N N . ASN A 1 106 ? -12.293 40.590 19.801 1.00 39.53 106 ASN A N 1
ATOM 785 C CA . ASN A 1 106 ? -12.662 39.177 19.678 1.00 40.39 106 ASN A CA 1
ATOM 786 C C . ASN A 1 106 ? -11.558 38.236 20.124 1.00 40.47 106 ASN A C 1
ATOM 787 O O . ASN A 1 106 ? -11.743 37.021 20.089 1.00 42.26 106 ASN A O 1
ATOM 792 N N . ILE A 1 107 ? -10.417 38.787 20.558 1.00 46.55 107 ILE A N 1
ATOM 793 C CA . ILE A 1 107 ? -9.253 37.940 20.910 1.00 39.57 107 ILE A CA 1
ATOM 794 C C . ILE A 1 107 ? -9.595 36.914 22.016 1.00 38.37 107 ILE A C 1
ATOM 795 O O . ILE A 1 107 ? -9.096 35.793 21.946 1.00 35.15 107 ILE A O 1
ATOM 800 N N . GLY A 1 108 ? -10.430 37.319 22.997 1.00 42.56 108 GLY A N 1
ATOM 801 C CA . GLY A 1 108 ? -11.044 36.436 24.034 1.00 36.31 108 GLY A CA 1
ATOM 802 C C . GLY A 1 108 ? -11.796 35.198 23.480 1.00 38.02 108 GLY A C 1
ATOM 803 O O . GLY A 1 108 ? -11.662 34.053 23.990 1.00 36.98 108 GLY A O 1
ATOM 804 N N . ASP A 1 109 ? -12.589 35.433 22.442 1.00 38.03 109 ASP A N 1
ATOM 805 C CA . ASP A 1 109 ? -13.363 34.385 21.773 1.00 37.97 109 ASP A CA 1
ATOM 806 C C . ASP A 1 109 ? -12.470 33.476 20.975 1.00 37.69 109 ASP A C 1
ATOM 807 O O . ASP A 1 109 ? -12.603 32.241 21.045 1.00 35.77 109 ASP A O 1
ATOM 812 N N . VAL A 1 110 ? -11.515 34.069 20.228 1.00 38.55 110 VAL A N 1
ATOM 813 C CA . VAL A 1 110 ? -10.532 33.267 19.515 1.00 34.49 110 VAL A CA 1
ATOM 814 C C . VAL A 1 110 ? -9.784 32.368 20.487 1.00 30.34 110 VAL A C 1
ATOM 815 O O . VAL A 1 110 ? -9.604 31.189 20.213 1.00 35.12 110 VAL A O 1
ATOM 819 N N . TYR A 1 111 ? -9.398 32.908 21.653 1.00 35.09 111 TYR A N 1
ATOM 820 C CA . TYR A 1 111 ? -8.735 32.117 22.715 1.00 32.54 111 TYR A CA 1
ATOM 821 C C . TYR A 1 111 ? -9.570 30.874 23.107 1.00 34.25 111 TYR A C 1
ATOM 822 O O . TYR A 1 111 ? -9.058 29.741 23.100 1.00 32.98 111 TYR A O 1
ATOM 831 N N . ASP A 1 112 ? -10.848 31.074 23.453 1.00 37.02 112 ASP A N 1
ATOM 832 C CA . ASP A 1 112 ? -11.746 29.928 23.782 1.00 39.28 112 ASP A CA 1
ATOM 833 C C . ASP A 1 112 ? -11.964 28.970 22.617 1.00 37.12 112 ASP A C 1
ATOM 834 O O . ASP A 1 112 ? -11.973 27.735 22.802 1.00 41.77 112 ASP A O 1
ATOM 839 N N . GLU A 1 113 ? -12.069 29.532 21.408 1.00 33.70 113 GLU A N 1
ATOM 840 C CA . GLU A 1 113 ? -12.213 28.733 20.207 1.00 34.18 113 GLU A CA 1
ATOM 841 C C . GLU A 1 113 ? -10.997 27.797 20.136 1.00 35.72 113 GLU A C 1
ATOM 842 O O . GLU A 1 113 ? -11.132 26.576 19.908 1.00 37.08 113 GLU A O 1
ATOM 848 N N . LEU A 1 114 ? -9.810 28.349 20.447 1.00 32.22 114 LEU A N 1
ATOM 849 C CA . LEU A 1 114 ? -8.588 27.549 20.444 1.00 30.11 114 LEU A CA 1
ATOM 850 C C . LEU A 1 114 ? -8.530 26.507 21.514 1.00 27.57 114 LEU A C 1
ATOM 851 O O . LEU A 1 114 ? -8.025 25.386 21.245 1.00 35.05 114 LEU A O 1
ATOM 856 N N . VAL A 1 115 ? -9.009 26.823 22.714 1.00 31.28 115 VAL A N 1
ATOM 857 C CA . VAL A 1 115 ? -8.933 25.786 23.748 1.00 35.48 115 VAL A CA 1
ATOM 858 C C . VAL A 1 115 ? -9.754 24.512 23.366 1.00 32.48 115 VAL A C 1
ATOM 859 O O . VAL A 1 115 ? -9.299 23.384 23.617 1.00 30.20 115 VAL A O 1
ATOM 863 N N . LYS A 1 116 ? -10.909 24.729 22.716 1.00 38.05 116 LYS A N 1
ATOM 864 C CA . LYS A 1 116 ? -11.793 23.658 22.167 1.00 43.17 116 LYS A CA 1
ATOM 865 C C . LYS A 1 116 ? -11.119 22.888 21.066 1.00 42.15 116 LYS A C 1
ATOM 866 O O . LYS A 1 116 ? -11.088 21.657 21.110 1.00 42.55 116 LYS A O 1
ATOM 872 N N . GLU A 1 117 ? -10.566 23.609 20.084 1.00 38.71 117 GLU A N 1
ATOM 873 C CA . GLU A 1 117 ? -9.982 22.976 18.935 1.00 36.33 117 GLU A CA 1
ATOM 874 C C . GLU A 1 117 ? -8.713 22.173 19.340 1.00 38.48 117 GLU A C 1
ATOM 875 O O . GLU A 1 117 ? -8.534 21.008 18.951 1.00 36.95 117 GLU A O 1
ATOM 881 N N . ILE A 1 118 ? -7.848 22.787 20.145 1.00 35.59 118 ILE A N 1
ATOM 882 C CA . ILE A 1 118 ? -6.600 22.141 20.576 1.00 35.94 118 ILE A CA 1
ATOM 883 C C . ILE A 1 118 ? -6.932 21.031 21.645 1.00 35.77 118 ILE A C 1
ATOM 884 O O . ILE A 1 118 ? -6.165 20.057 21.861 1.00 35.76 118 ILE A O 1
ATOM 889 N N . ASP A 1 119 ? -8.078 21.217 22.294 1.00 38.03 119 ASP A N 1
ATOM 890 C CA . ASP A 1 119 ? -8.538 20.408 23.440 1.00 43.36 119 ASP A CA 1
ATOM 891 C C . ASP A 1 119 ? -7.513 20.527 24.585 1.00 39.87 119 ASP A C 1
ATOM 892 O O . ASP A 1 119 ? -6.699 19.641 24.835 1.00 39.38 119 ASP A O 1
ATOM 897 N N . VAL A 1 120 ? -7.513 21.704 25.190 1.00 37.39 120 VAL A N 1
ATOM 898 C CA . VAL A 1 120 ? -6.553 22.045 26.236 1.00 39.64 120 VAL A CA 1
ATOM 899 C C . VAL A 1 120 ? -7.250 21.986 27.594 1.00 37.31 120 VAL A C 1
ATOM 900 O O . VAL A 1 120 ? -8.290 22.647 27.777 1.00 36.26 120 VAL A O 1
ATOM 904 N N . SER A 1 121 ? -6.685 21.181 28.507 1.00 40.10 121 SER A N 1
ATOM 905 C CA . SER A 1 121 ? -7.081 21.178 29.945 1.00 42.22 121 SER A CA 1
ATOM 906 C C . SER A 1 121 ? -6.700 22.483 30.678 1.00 44.89 121 SER A C 1
ATOM 907 O O . SER A 1 121 ? -5.561 22.609 31.183 1.00 47.47 121 SER A O 1
ATOM 910 N N . MET A 1 122 ? -7.655 23.419 30.758 1.00 38.35 122 MET A N 1
ATOM 911 C CA . MET A 1 122 ? -7.469 24.770 31.302 1.00 42.33 122 MET A CA 1
ATOM 912 C C . MET A 1 122 ? -7.104 24.888 32.773 1.00 48.37 122 MET A C 1
ATOM 913 O O . MET A 1 122 ? -6.904 26.005 33.272 1.00 44.96 122 MET A O 1
ATOM 918 N N . GLU A 1 123 ? -7.027 23.748 33.454 1.00 46.75 123 GLU A N 1
ATOM 919 C CA . GLU A 1 123 ? -6.667 23.685 34.874 1.00 46.50 123 GLU A CA 1
ATOM 920 C C . GLU A 1 123 ? -5.158 23.398 34.991 1.00 40.24 123 GLU A C 1
ATOM 921 O O . GLU A 1 123 ? -4.577 23.524 36.053 1.00 36.55 123 GLU A O 1
ATOM 927 N N . ASN A 1 124 ? -4.541 22.943 33.901 1.00 41.30 124 ASN A N 1
ATOM 928 C CA . ASN A 1 124 ? -3.075 22.744 33.876 1.00 40.13 124 ASN A CA 1
ATOM 929 C C . ASN A 1 124 ? -2.355 24.110 34.184 1.00 34.54 124 ASN A C 1
ATOM 930 O O . ASN A 1 124 ? -2.874 25.191 33.890 1.00 32.71 124 ASN A O 1
ATOM 935 N N . PRO A 1 125 ? -1.226 24.069 34.899 1.00 32.99 125 PRO A N 1
ATOM 936 C CA . PRO A 1 125 ? -0.498 25.334 34.983 1.00 33.17 125 PRO A CA 1
ATOM 937 C C . PRO A 1 125 ? 0.069 25.757 33.596 1.00 29.61 125 PRO A C 1
ATOM 938 O O . PRO A 1 125 ? 0.183 24.942 32.687 1.00 27.26 125 PRO A O 1
ATOM 942 N N . ALA A 1 126 ? 0.328 27.042 33.424 1.00 30.45 126 ALA A N 1
ATOM 943 C CA . ALA A 1 126 ? 1.102 27.502 32.257 1.00 32.50 126 ALA A CA 1
ATOM 944 C C . ALA A 1 126 ? 2.369 28.127 32.811 1.00 30.59 126 ALA A C 1
ATOM 945 O O . ALA A 1 126 ? 2.285 28.940 33.770 1.00 29.78 126 ALA A O 1
ATOM 947 N N . ARG A 1 127 ? 3.521 27.755 32.207 1.00 29.33 127 ARG A N 1
ATOM 948 C CA . ARG A 1 127 ? 4.818 28.264 32.643 1.00 28.65 127 ARG A CA 1
ATOM 949 C C . ARG A 1 127 ? 5.593 28.787 31.386 1.00 26.68 127 ARG A C 1
ATOM 950 O O . ARG A 1 127 ? 5.787 28.043 30.435 1.00 25.82 127 ARG A O 1
ATOM 958 N N . VAL A 1 128 ? 5.907 30.081 31.376 1.00 28.34 128 VAL A N 1
ATOM 959 C CA . VAL A 1 128 ? 6.549 30.737 30.219 1.00 25.52 128 VAL A CA 1
ATOM 960 C C . VAL A 1 128 ? 7.824 31.462 30.699 1.00 23.81 128 VAL A C 1
ATOM 961 O O . VAL A 1 128 ? 7.820 32.121 31.696 1.00 24.29 128 VAL A O 1
ATOM 965 N N . VAL A 1 129 ? 8.929 31.296 29.982 1.00 23.48 129 VAL A N 1
ATOM 966 C CA . VAL A 1 129 ? 10.199 32.027 30.312 1.00 20.91 129 VAL A CA 1
ATOM 967 C C . VAL A 1 129 ? 10.563 32.848 29.028 1.00 21.90 129 VAL A C 1
ATOM 968 O O . VAL A 1 129 ? 10.412 32.352 27.896 1.00 20.26 129 VAL A O 1
ATOM 972 N N . PHE A 1 130 ? 11.045 34.081 29.180 1.00 22.00 130 PHE A N 1
ATOM 973 C CA . PHE A 1 130 ? 11.319 34.906 28.021 1.00 19.05 130 PHE A CA 1
ATOM 974 C C . PHE A 1 130 ? 12.592 35.725 28.218 1.00 17.82 130 PHE A C 1
ATOM 975 O O . PHE A 1 130 ? 13.072 35.825 29.337 1.00 19.29 130 PHE A O 1
ATOM 983 N N . ALA A 1 131 ? 13.150 36.237 27.105 1.00 16.62 131 ALA A N 1
ATOM 984 C CA . ALA A 1 131 ? 14.362 37.044 27.095 1.00 16.20 131 ALA A CA 1
ATOM 985 C C . ALA A 1 131 ? 14.274 37.867 25.823 1.00 17.29 131 ALA A C 1
ATOM 986 O O . ALA A 1 131 ? 13.306 37.708 25.032 1.00 15.67 131 ALA A O 1
ATOM 988 N N . ARG A 1 132 ? 15.242 38.781 25.633 1.00 15.48 132 ARG A N 1
ATOM 989 C CA . ARG A 1 132 ? 15.207 39.612 24.491 1.00 15.99 132 ARG A CA 1
ATOM 990 C C . ARG A 1 132 ? 16.648 39.962 24.142 1.00 16.00 132 ARG A C 1
ATOM 991 O O . ARG A 1 132 ? 17.546 39.823 25.002 1.00 15.20 132 ARG A O 1
ATOM 999 N N . ASP A 1 133 ? 16.858 40.396 22.905 1.00 16.00 133 ASP A N 1
ATOM 1000 C CA . ASP A 1 133 ? 18.181 40.899 22.523 1.00 16.26 133 ASP A CA 1
ATOM 1001 C C . ASP A 1 133 ? 18.183 42.431 22.911 1.00 16.05 133 ASP A C 1
ATOM 1002 O O . ASP A 1 133 ? 17.329 42.855 23.692 1.00 16.09 133 ASP A O 1
ATOM 1007 N N . THR A 1 134 ? 19.115 43.220 22.353 1.00 15.95 134 THR A N 1
ATOM 1008 C CA . THR A 1 134 ? 19.371 44.575 22.810 1.00 16.88 134 THR A CA 1
ATOM 1009 C C . THR A 1 134 ? 18.479 45.633 22.146 1.00 16.27 134 THR A C 1
ATOM 1010 O O . THR A 1 134 ? 18.693 46.825 22.398 1.00 15.73 134 THR A O 1
ATOM 1014 N N . ARG A 1 135 ? 17.550 45.189 21.258 1.00 14.94 135 ARG A N 1
ATOM 1015 C CA . ARG A 1 135 ? 16.842 46.110 20.394 1.00 15.08 135 ARG A CA 1
ATOM 1016 C C . ARG A 1 135 ? 16.051 47.165 21.259 1.00 15.90 135 ARG A C 1
ATOM 1017 O O . ARG A 1 135 ? 15.625 46.847 22.347 1.00 16.51 135 ARG A O 1
ATOM 1025 N N . ALA A 1 136 ? 15.888 48.372 20.740 1.00 14.93 136 ALA A N 1
ATOM 1026 C CA . ALA A 1 136 ? 15.345 49.480 21.567 1.00 17.34 136 ALA A CA 1
ATOM 1027 C C . ALA A 1 136 ? 13.918 49.179 22.000 1.00 18.28 136 ALA A C 1
ATOM 1028 O O . ALA A 1 136 ? 13.506 49.518 23.146 1.00 18.85 136 ALA A O 1
ATOM 1030 N N . SER A 1 137 ? 13.168 48.543 21.112 1.00 16.84 137 SER A N 1
ATOM 1031 C CA . SER A 1 137 ? 11.760 48.186 21.428 1.00 17.24 137 SER A CA 1
ATOM 1032 C C . SER A 1 137 ? 11.568 47.020 22.355 1.00 17.03 137 SER A C 1
ATOM 1033 O O . SER A 1 137 ? 10.406 46.709 22.706 1.00 17.66 137 SER A O 1
ATOM 1036 N N . GLY A 1 138 ? 12.620 46.296 22.736 1.00 16.25 138 GLY A N 1
ATOM 1037 C CA . GLY A 1 138 ? 12.371 45.080 23.489 1.00 14.98 138 GLY A CA 1
ATOM 1038 C C . GLY A 1 138 ? 11.699 45.227 24.850 1.00 17.23 138 GLY A C 1
ATOM 1039 O O . GLY A 1 138 ? 10.847 44.397 25.247 1.00 16.93 138 GLY A O 1
ATOM 1040 N N . SER A 1 139 ? 12.116 46.234 25.610 1.00 18.37 139 SER A N 1
ATOM 1041 C CA . SER A 1 139 ? 11.480 46.451 26.947 1.00 18.94 139 SER A CA 1
ATOM 1042 C C . SER A 1 139 ? 9.943 46.661 26.849 1.00 19.40 139 SER A C 1
ATOM 1043 O O . SER A 1 139 ? 9.205 46.007 27.581 1.00 19.64 139 SER A O 1
ATOM 1046 N N . ARG A 1 140 ? 9.482 47.578 25.979 1.00 21.51 140 ARG A N 1
ATOM 1047 C CA . ARG A 1 140 ? 8.027 47.797 25.711 1.00 22.70 140 ARG A CA 1
ATOM 1048 C C . ARG A 1 140 ? 7.357 46.478 25.402 1.00 23.79 140 ARG A C 1
ATOM 1049 O O . ARG A 1 140 ? 6.311 46.175 25.978 1.00 24.99 140 ARG A O 1
ATOM 1057 N N . LEU A 1 141 ? 7.919 45.723 24.437 1.00 21.54 141 LEU A N 1
ATOM 1058 C CA . LEU A 1 141 ? 7.351 44.408 24.067 1.00 20.90 141 LEU A CA 1
ATOM 1059 C C . LEU A 1 141 ? 7.307 43.367 25.191 1.00 22.12 141 LEU A C 1
ATOM 1060 O O . LEU A 1 141 ? 6.289 42.651 25.364 1.00 22.43 141 LEU A O 1
ATOM 1065 N N . ILE A 1 142 ? 8.375 43.255 25.962 1.00 19.15 142 ILE A N 1
ATOM 1066 C CA . ILE A 1 142 ? 8.348 42.448 27.216 1.00 21.81 142 ILE A CA 1
ATOM 1067 C C . ILE A 1 142 ? 7.187 42.915 28.218 1.00 21.80 142 ILE A C 1
ATOM 1068 O O . ILE A 1 142 ? 6.549 42.071 28.847 1.00 20.36 142 ILE A O 1
ATOM 1073 N N . GLY A 1 143 ? 6.974 44.222 28.352 1.00 23.55 143 GLY A N 1
ATOM 1074 C CA . GLY A 1 143 ? 5.771 44.775 29.060 1.00 23.32 143 GLY A CA 1
ATOM 1075 C C . GLY A 1 143 ? 4.473 44.180 28.540 1.00 24.87 143 GLY A C 1
ATOM 1076 O O . GLY A 1 143 ? 3.608 43.755 29.319 1.00 22.28 143 GLY A O 1
ATOM 1077 N N . VAL A 1 144 ? 4.328 44.132 27.210 1.00 25.08 144 VAL A N 1
ATOM 1078 C CA . VAL A 1 144 ? 3.094 43.611 26.585 1.00 23.32 144 VAL A CA 1
ATOM 1079 C C . VAL A 1 144 ? 2.966 42.130 26.851 1.00 26.16 144 VAL A C 1
ATOM 1080 O O . VAL A 1 144 ? 1.852 41.624 27.269 1.00 26.12 144 VAL A O 1
ATOM 1084 N N . LEU A 1 145 ? 4.060 41.395 26.565 1.00 24.61 145 LEU A N 1
ATOM 1085 C CA . LEU A 1 145 ? 4.116 39.967 26.886 1.00 21.29 145 LEU A CA 1
ATOM 1086 C C . LEU A 1 145 ? 3.698 39.644 28.338 1.00 24.53 145 LEU A C 1
ATOM 1087 O O . LEU A 1 145 ? 2.863 38.705 28.598 1.00 21.53 145 LEU A O 1
ATOM 1092 N N . SER A 1 146 ? 4.290 40.389 29.261 1.00 24.34 146 SER A N 1
ATOM 1093 C CA . SER A 1 146 ? 3.983 40.292 30.703 1.00 25.18 146 SER A CA 1
ATOM 1094 C C . SER A 1 146 ? 2.498 40.524 30.989 1.00 26.95 146 SER A C 1
ATOM 1095 O O . SER A 1 146 ? 1.932 39.802 31.796 1.00 24.47 146 SER A O 1
ATOM 1098 N N . ALA A 1 147 ? 1.929 41.560 30.385 1.00 26.52 147 ALA A N 1
ATOM 1099 C CA . ALA A 1 147 ? 0.489 41.844 30.434 1.00 30.09 147 ALA A CA 1
ATOM 1100 C C . ALA A 1 147 ? -0.387 40.678 29.969 1.00 32.06 147 ALA A C 1
ATOM 1101 O O . ALA A 1 147 ? -1.335 40.351 30.702 1.00 30.87 147 ALA A O 1
ATOM 1103 N N . ALA A 1 148 ? -0.071 40.038 28.819 1.00 28.43 148 ALA A N 1
ATOM 1104 C CA . ALA A 1 148 ? -0.744 38.800 28.382 1.00 27.96 148 ALA A CA 1
ATOM 1105 C C . ALA A 1 148 ? -0.633 37.662 29.385 1.00 29.25 148 ALA A C 1
ATOM 1106 O O . ALA A 1 148 ? -1.636 37.091 29.743 1.00 30.90 148 ALA A O 1
ATOM 1108 N N . LEU A 1 149 ? 0.582 37.355 29.850 1.00 26.28 149 LEU A N 1
ATOM 1109 C CA . LEU A 1 149 ? 0.819 36.259 30.757 1.00 28.28 149 LEU A CA 1
ATOM 1110 C C . LEU A 1 149 ? 0.176 36.469 32.143 1.00 30.31 149 LEU A C 1
ATOM 1111 O O . LEU A 1 149 ? -0.276 35.507 32.783 1.00 35.90 149 LEU A O 1
ATOM 1116 N N . THR A 1 150 ? 0.105 37.716 32.560 1.00 31.49 150 THR A N 1
ATOM 1117 C CA . THR A 1 150 ? -0.514 38.016 33.838 1.00 34.52 150 THR A CA 1
ATOM 1118 C C . THR A 1 150 ? -2.027 37.799 33.672 1.00 36.38 150 THR A C 1
ATOM 1119 O O . THR A 1 150 ? -2.668 37.215 34.549 1.00 34.66 150 THR A O 1
ATOM 1123 N N . ALA A 1 151 ? -2.565 38.214 32.524 1.00 33.51 151 ALA A N 1
ATOM 1124 C CA . ALA A 1 151 ? -3.994 38.057 32.246 1.00 37.02 151 ALA A CA 1
ATOM 1125 C C . ALA A 1 151 ? -4.394 36.581 32.237 1.00 38.82 151 ALA A C 1
ATOM 1126 O O . ALA A 1 151 ? -5.397 36.204 32.828 1.00 39.73 151 ALA A O 1
ATOM 1128 N N . THR A 1 152 ? -3.571 35.732 31.640 1.00 35.15 152 THR A N 1
ATOM 1129 C CA . THR A 1 152 ? -3.928 34.357 31.492 1.00 33.43 152 THR A CA 1
ATOM 1130 C C . THR A 1 152 ? -3.455 33.612 32.716 1.00 31.29 152 THR A C 1
ATOM 1131 O O . THR A 1 152 ? -3.667 32.426 32.788 1.00 35.39 152 THR A O 1
ATOM 1135 N N . GLU A 1 153 ? -2.826 34.301 33.668 1.00 32.61 153 GLU A N 1
ATOM 1136 C CA . GLU A 1 153 ? -2.377 33.707 34.956 1.00 37.44 153 GLU A CA 1
ATOM 1137 C C . GLU A 1 153 ? -1.245 32.668 34.776 1.00 36.96 153 GLU A C 1
ATOM 1138 O O . GLU A 1 153 ? -1.099 31.705 35.556 1.00 32.85 153 GLU A O 1
ATOM 1144 N N . ALA A 1 154 ? -0.433 32.843 33.736 1.00 31.15 154 ALA A N 1
ATOM 1145 C CA . ALA A 1 154 ? 0.711 31.970 33.600 1.00 27.83 154 ALA A CA 1
ATOM 1146 C C . ALA A 1 154 ? 1.702 32.367 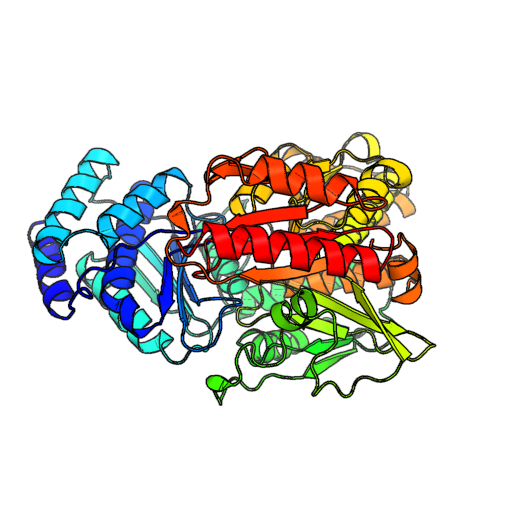34.730 1.00 25.82 154 ALA A C 1
ATOM 1147 O O . ALA A 1 154 ? 1.738 33.545 35.144 1.00 31.45 154 ALA A O 1
ATOM 1149 N N . GLU A 1 155 ? 2.483 31.400 35.223 1.00 27.18 155 GLU A N 1
ATOM 1150 C CA . GLU A 1 155 ? 3.734 31.646 35.937 1.00 26.74 155 GLU A CA 1
ATOM 1151 C C . GLU A 1 155 ? 4.767 32.056 34.865 1.00 29.13 155 GLU A C 1
ATOM 1152 O O . GLU A 1 155 ? 4.852 31.384 33.805 1.00 30.78 155 GLU A O 1
ATOM 1158 N N . PHE A 1 156 ? 5.569 33.093 35.136 1.00 27.76 156 PHE A N 1
ATOM 1159 C CA . PHE A 1 156 ? 6.559 33.563 34.094 1.00 29.23 156 PHE A CA 1
ATOM 1160 C C . PHE A 1 156 ? 7.820 34.124 34.701 1.00 30.62 156 PHE A C 1
ATOM 1161 O O . PHE A 1 156 ? 7.791 34.591 35.844 1.00 28.05 156 PHE A O 1
ATOM 1169 N N . ILE A 1 157 ? 8.930 34.001 33.958 1.00 26.34 157 ILE A N 1
ATOM 1170 C CA . ILE A 1 157 ? 10.252 34.481 34.412 1.00 24.16 157 ILE A CA 1
ATOM 1171 C C . ILE A 1 157 ? 10.821 35.323 33.277 1.00 25.17 157 ILE A C 1
ATOM 1172 O O . ILE A 1 157 ? 10.787 34.875 32.129 1.00 23.85 157 ILE A O 1
ATOM 1177 N N . ASP A 1 158 ? 11.269 36.527 33.628 1.00 23.71 158 ASP A N 1
ATOM 1178 C CA . ASP A 1 158 ? 11.952 37.450 32.694 1.00 21.11 158 ASP A CA 1
ATOM 1179 C C . ASP A 1 158 ? 13.438 37.179 32.849 1.00 21.39 158 ASP A C 1
ATOM 1180 O O . ASP A 1 158 ? 14.009 37.534 33.869 1.00 21.55 158 ASP A O 1
ATOM 1185 N N . MET A 1 159 ? 14.082 36.579 31.833 1.00 21.31 159 MET A N 1
ATOM 1186 C CA . MET A 1 159 ? 15.556 36.426 31.873 1.00 20.44 159 MET A CA 1
ATOM 1187 C C . MET A 1 159 ? 16.346 37.607 31.371 1.00 20.44 159 MET A C 1
ATOM 1188 O O . MET A 1 159 ? 17.568 37.448 31.149 1.00 19.20 159 MET A O 1
ATOM 1193 N N . LYS A 1 160 ? 15.686 38.740 31.111 1.00 18.06 160 LYS A N 1
ATOM 1194 C CA . LYS A 1 160 ? 16.389 40.011 30.702 1.00 19.71 160 LYS A CA 1
ATOM 1195 C C . LYS A 1 160 ? 17.073 39.826 29.318 1.00 19.03 160 LYS A C 1
ATOM 1196 O O . LYS A 1 160 ? 16.410 39.287 28.413 1.00 17.65 160 LYS A O 1
ATOM 1202 N N . PHE A 1 161 ? 18.351 40.241 29.183 1.00 15.84 161 PHE A N 1
ATOM 1203 C CA . PHE A 1 161 ? 19.053 40.153 27.922 1.00 15.88 161 PHE A CA 1
ATOM 1204 C C . PHE A 1 161 ? 19.782 38.807 27.816 1.00 16.05 161 PHE A C 1
ATOM 1205 O O . PHE A 1 161 ? 20.658 38.471 28.679 1.00 17.27 161 PHE A O 1
ATOM 1213 N N . MET A 1 162 ? 19.511 38.086 26.736 1.00 15.32 162 MET A N 1
ATOM 1214 C CA . MET A 1 162 ? 20.220 36.836 26.460 1.00 16.06 162 MET A CA 1
ATOM 1215 C C . MET A 1 162 ? 20.293 36.662 24.953 1.00 15.84 162 MET A C 1
ATOM 1216 O O . MET A 1 162 ? 19.520 37.268 24.192 1.00 15.64 162 MET A O 1
ATOM 1221 N N . THR A 1 163 ? 21.200 35.789 24.513 1.00 15.12 163 THR A N 1
ATOM 1222 C CA . 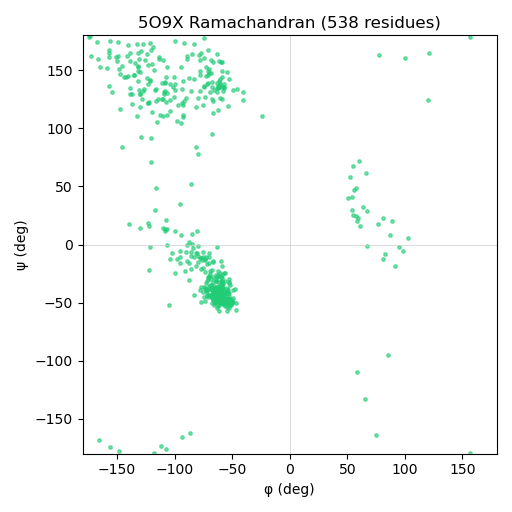THR A 1 163 ? 21.297 35.444 23.073 1.00 12.73 163 THR A CA 1
ATOM 1223 C C . THR A 1 163 ? 20.147 34.468 22.865 1.00 15.03 163 THR A C 1
ATOM 1224 O O . THR A 1 163 ? 19.594 33.927 23.856 1.00 14.61 163 THR A O 1
ATOM 1228 N N . THR A 1 164 ? 19.707 34.319 21.615 1.00 14.96 164 THR A N 1
ATOM 1229 C CA . THR A 1 164 ? 18.686 33.326 21.308 1.00 15.70 164 THR A CA 1
ATOM 1230 C C . THR A 1 164 ? 19.040 31.935 21.833 1.00 15.50 164 THR A C 1
ATOM 1231 O O . THR A 1 164 ? 18.204 31.299 22.448 1.00 17.69 164 THR A O 1
ATOM 1235 N N . PRO A 1 165 ? 20.244 31.429 21.538 1.00 15.70 165 PRO A N 1
ATOM 1236 C CA . PRO A 1 165 ? 20.541 30.073 22.006 1.00 17.74 165 PRO A CA 1
ATOM 1237 C C . PRO A 1 165 ? 20.574 29.964 23.541 1.00 17.89 165 PRO A C 1
ATOM 1238 O O . PRO A 1 165 ? 20.215 28.910 24.063 1.00 18.18 165 PRO A O 1
ATOM 1242 N N . GLN A 1 166 ? 20.977 31.035 24.255 1.00 19.15 166 GLN A N 1
ATOM 1243 C CA . GLN A 1 166 ? 20.835 31.013 25.770 1.00 16.47 166 GLN A CA 1
ATOM 1244 C C . GLN A 1 166 ? 19.404 30.755 26.206 1.00 18.76 166 GLN A C 1
ATOM 1245 O O . GLN A 1 166 ? 19.183 29.927 27.131 1.00 19.04 166 GLN A O 1
ATOM 1251 N N . LEU A 1 167 ? 18.448 31.457 25.585 1.00 18.63 167 LEU A N 1
ATOM 1252 C CA . LEU A 1 167 ? 17.041 31.233 25.922 1.00 17.96 167 LEU A CA 1
ATOM 1253 C C . LEU A 1 167 ? 16.616 29.749 25.609 1.00 20.67 167 LEU A C 1
ATOM 1254 O O . LEU A 1 167 ? 15.999 29.091 26.449 1.00 17.74 167 LEU A O 1
ATOM 1259 N N . HIS A 1 168 ? 16.906 29.222 24.388 1.00 20.28 168 HIS A N 1
ATOM 1260 C CA . HIS A 1 168 ? 16.613 27.790 24.105 1.00 19.70 168 HIS A CA 1
ATOM 1261 C C . HIS A 1 168 ? 17.242 26.815 25.140 1.00 21.11 168 HIS A C 1
ATOM 1262 O O . HIS A 1 168 ? 16.620 25.792 25.576 1.00 18.39 168 HIS A O 1
ATOM 1269 N N . TYR A 1 169 ? 18.484 27.098 25.513 1.00 19.25 169 TYR A N 1
ATOM 1270 C CA . TYR A 1 169 ? 19.206 26.342 26.570 1.00 20.86 169 TYR A CA 1
ATOM 1271 C C . TYR A 1 169 ? 18.440 26.361 27.901 1.00 21.84 169 TYR A C 1
ATOM 1272 O O . TYR A 1 169 ? 18.257 25.301 28.512 1.00 21.86 169 TYR A O 1
ATOM 1281 N N . VAL A 1 170 ? 17.964 27.540 28.326 1.00 20.36 170 VAL A N 1
ATOM 1282 C CA . VAL A 1 170 ? 17.222 27.716 29.599 1.00 20.15 170 VAL A CA 1
ATOM 1283 C C . VAL A 1 170 ? 15.917 26.888 29.584 1.00 20.78 170 VAL A C 1
ATOM 1284 O O . VAL A 1 170 ? 15.606 26.229 30.578 1.00 19.18 170 VAL A O 1
ATOM 1288 N N . VAL A 1 171 ? 15.161 26.972 28.492 1.00 21.31 171 VAL A N 1
ATOM 1289 C CA . VAL A 1 171 ? 13.917 26.190 28.305 1.00 20.68 171 VAL A CA 1
ATOM 1290 C C . VAL A 1 171 ? 14.187 24.661 28.497 1.00 20.99 171 VAL A C 1
ATOM 1291 O O . VAL A 1 171 ? 13.529 24.040 29.333 1.00 22.28 171 VAL A O 1
ATOM 1295 N N . ARG A 1 172 ? 15.113 24.106 27.714 1.00 25.37 172 ARG A N 1
ATOM 1296 C CA . ARG A 1 172 ? 15.543 22.694 27.839 1.00 27.23 172 ARG A CA 1
ATOM 1297 C C . ARG A 1 172 ? 15.979 22.374 29.287 1.00 30.85 172 ARG A C 1
ATOM 1298 O O . ARG A 1 172 ? 15.466 21.405 29.896 1.00 32.45 172 ARG A O 1
ATOM 1306 N N . CYS A 1 173 ? 16.836 23.195 29.874 1.00 26.39 173 CYS A N 1
ATOM 1307 C CA . CYS A 1 173 ? 17.230 22.956 31.274 1.00 27.16 173 CYS A CA 1
ATOM 1308 C C . CYS A 1 173 ? 16.057 22.882 32.236 1.00 30.53 173 CYS A C 1
ATOM 1309 O O . CYS A 1 173 ? 15.989 21.933 33.053 1.00 30.18 173 CYS A O 1
ATOM 1312 N N . LYS A 1 174 ? 15.149 23.858 32.192 1.00 27.38 174 LYS A N 1
ATOM 1313 C CA . LYS A 1 174 ? 14.080 23.865 33.197 1.00 30.38 174 LYS A CA 1
ATOM 1314 C C . LYS A 1 174 ? 13.133 22.622 32.986 1.00 30.19 174 LYS A C 1
ATOM 1315 O O . LYS A 1 174 ? 12.486 22.132 33.925 1.00 31.64 174 LYS A O 1
ATOM 1321 N N . ASN A 1 175 ? 13.024 22.141 31.754 1.00 27.46 175 ASN A N 1
ATOM 1322 C CA . ASN A 1 175 ? 12.124 21.011 31.514 1.00 30.58 175 ASN A CA 1
ATOM 1323 C C . ASN A 1 175 ? 12.784 19.648 31.776 1.00 33.96 175 ASN A C 1
ATOM 1324 O O . ASN A 1 175 ? 12.119 18.625 31.680 1.00 30.67 175 ASN A O 1
ATOM 1329 N N . THR A 1 176 ? 14.090 19.641 32.042 1.00 33.81 176 THR A N 1
ATOM 1330 C CA . THR A 1 176 ? 14.804 18.397 32.234 1.00 35.55 176 THR A CA 1
ATOM 1331 C C . THR A 1 176 ? 15.463 18.323 33.608 1.00 38.00 176 THR A C 1
ATOM 1332 O O . THR A 1 176 ? 16.085 17.291 33.926 1.00 42.01 176 THR A O 1
ATOM 1336 N N . LEU A 1 177 ? 15.341 19.391 34.404 1.00 34.49 177 LEU A N 1
ATOM 1337 C CA . LEU A 1 177 ? 16.094 19.499 35.636 1.00 39.18 177 LEU A CA 1
ATOM 1338 C C . LEU A 1 177 ? 15.620 18.313 36.525 1.00 44.77 177 LEU A C 1
ATOM 1339 O O . LEU A 1 177 ? 14.424 17.991 36.518 1.00 37.92 177 LEU A O 1
ATOM 1344 N N . GLY A 1 178 ? 16.579 17.611 37.147 1.00 45.45 178 GLY A N 1
ATOM 1345 C CA . GLY A 1 178 ? 16.304 16.543 38.118 1.00 51.31 178 GLY A CA 1
ATOM 1346 C C . GLY A 1 178 ? 15.867 15.223 37.512 1.00 58.50 178 GLY A C 1
ATOM 1347 O O . GLY A 1 178 ? 15.310 14.395 38.215 1.00 66.76 178 GLY A O 1
ATOM 1348 N N . THR A 1 179 ? 16.117 15.036 36.215 1.00 53.05 179 THR A N 1
ATOM 1349 C CA . THR A 1 179 ? 15.757 13.833 35.479 1.00 50.54 179 THR A CA 1
ATOM 1350 C C . THR A 1 179 ? 17.055 13.196 34.933 1.00 56.48 179 THR A C 1
ATOM 1351 O O . THR A 1 179 ? 18.127 13.797 35.005 1.00 56.42 179 THR A O 1
ATOM 1355 N N . GLN A 1 180 ? 16.962 11.981 34.401 1.00 60.28 180 GLN A N 1
ATOM 1356 C CA . GLN A 1 180 ? 18.055 11.362 33.633 1.00 66.19 180 GLN A CA 1
ATOM 1357 C C . GLN A 1 180 ? 18.499 12.163 32.381 1.00 67.82 180 GLN A C 1
ATOM 1358 O O . GLN A 1 180 ? 19.571 11.908 31.828 1.00 66.48 180 GLN A O 1
ATOM 1364 N N . TYR A 1 181 ? 17.646 13.085 31.918 1.00 65.07 181 TYR A N 1
ATOM 1365 C CA . TYR A 1 181 ? 17.862 13.893 30.693 1.00 61.54 181 TYR A CA 1
ATOM 1366 C C . TYR A 1 181 ? 18.496 15.278 30.953 1.00 51.50 181 TYR A C 1
ATOM 1367 O O . TYR A 1 181 ? 18.867 15.982 29.996 1.00 45.79 181 TYR A O 1
ATOM 1376 N N . GLU A 1 182 ? 18.554 15.649 32.236 1.00 44.50 182 GLU A N 1
ATOM 1377 C CA . GLU A 1 182 ? 19.133 16.885 32.760 1.00 43.21 182 GLU A CA 1
ATOM 1378 C C . GLU A 1 182 ? 20.191 17.568 31.900 1.00 42.04 182 GLU A C 1
ATOM 1379 O O . GLU A 1 182 ? 21.308 17.075 31.753 1.00 38.97 182 GLU A O 1
ATOM 1385 N N . TYR A 1 183 ? 19.839 18.729 31.352 1.00 36.23 183 TYR A N 1
ATOM 1386 C CA . TYR A 1 183 ? 20.704 19.379 30.363 1.00 32.97 183 TYR A CA 1
ATOM 1387 C C . TYR A 1 183 ? 21.724 20.357 30.996 1.00 30.54 183 TYR A C 1
ATOM 1388 O O . TYR A 1 183 ? 22.725 20.705 30.368 1.00 29.85 183 TYR A O 1
ATOM 1397 N N . GLY A 1 184 ? 21.425 20.845 32.202 1.00 27.77 184 GLY A N 1
ATOM 1398 C CA . GLY A 1 184 ? 22.269 21.834 32.876 1.00 31.47 184 GLY A CA 1
ATOM 1399 C C . GLY A 1 184 ? 21.463 22.608 33.894 1.00 28.79 184 GLY A C 1
ATOM 1400 O O . GLY A 1 184 ? 20.220 22.389 34.006 1.00 29.14 184 GLY A O 1
ATOM 1401 N N . GLU A 1 185 ? 22.140 23.525 34.599 1.00 27.69 185 GLU A N 1
ATOM 1402 C CA . GLU A 1 185 ? 21.485 24.519 35.444 1.00 30.96 185 GLU A CA 1
ATOM 1403 C C . GLU A 1 185 ? 20.845 25.603 34.553 1.00 32.51 185 GLU A C 1
ATOM 1404 O O . GLU A 1 185 ? 21.511 26.104 33.646 1.00 28.09 185 GLU A O 1
ATOM 1410 N N . PRO A 1 186 ? 19.591 26.013 34.843 1.00 32.64 186 PRO A N 1
ATOM 1411 C CA . PRO A 1 186 ? 18.800 26.880 33.916 1.00 29.51 186 PRO A CA 1
ATOM 1412 C C . PRO A 1 186 ? 19.066 28.355 34.105 1.00 26.21 186 PRO A C 1
ATOM 1413 O O . PRO A 1 186 ? 18.155 29.156 34.279 1.00 30.00 186 PRO A O 1
ATOM 1417 N N . THR A 1 187 ? 20.345 28.732 34.075 1.00 24.84 187 THR A N 1
ATOM 1418 C CA . THR A 1 187 ? 20.756 30.096 34.274 1.00 24.76 187 THR A CA 1
ATOM 1419 C C . THR A 1 187 ? 21.860 30.390 33.282 1.00 23.83 187 THR A C 1
ATOM 1420 O O . THR A 1 187 ? 22.518 29.481 32.688 1.00 25.26 187 THR A O 1
ATOM 1424 N N . GLU A 1 188 ? 22.099 31.671 33.133 1.00 26.80 188 GLU A N 1
ATOM 1425 C CA . GLU A 1 188 ? 23.162 32.133 32.269 1.00 25.37 188 GLU A CA 1
ATOM 1426 C C . GLU A 1 188 ? 24.512 31.610 32.732 1.00 26.62 188 GLU A C 1
ATOM 1427 O O . GLU A 1 188 ? 25.322 31.192 31.900 1.00 21.04 188 GLU A O 1
ATOM 1433 N N . GLN A 1 189 ? 24.779 31.640 34.067 1.00 21.82 189 GLN A N 1
ATOM 1434 C CA . GLN A 1 189 ? 26.031 30.974 34.578 1.00 21.41 189 GLN A CA 1
ATOM 1435 C C . GLN A 1 189 ? 26.099 29.494 34.180 1.00 19.41 189 GLN A C 1
ATOM 1436 O O . GLN A 1 189 ? 27.168 29.002 33.861 1.00 19.34 189 GLN A O 1
ATOM 1442 N N . GLY A 1 190 ? 24.965 28.747 34.270 1.00 18.31 190 GLY A N 1
ATOM 1443 C CA . GLY A 1 190 ? 24.972 27.340 33.964 1.00 17.77 190 GLY A CA 1
ATOM 1444 C C . GLY A 1 190 ? 25.331 27.109 32.479 1.00 18.29 190 GLY A C 1
ATOM 1445 O O . GLY A 1 190 ? 26.096 26.193 32.119 1.00 17.08 190 GLY A O 1
ATOM 1446 N N . TYR A 1 191 ? 24.794 27.964 31.632 1.00 17.17 191 TYR A N 1
ATOM 1447 C CA . TYR A 1 191 ? 25.156 27.936 30.158 1.00 16.66 191 TYR A CA 1
ATOM 1448 C C . TYR A 1 191 ? 26.676 28.082 29.939 1.00 17.89 191 TYR A C 1
ATOM 1449 O O . TYR A 1 191 ? 27.282 27.246 29.251 1.00 18.51 191 TYR A O 1
ATOM 1458 N N . TYR A 1 192 ? 27.316 29.070 30.598 1.00 18.58 192 TYR A N 1
ATOM 1459 C CA . TYR A 1 192 ? 28.777 29.273 30.407 1.00 18.87 192 TYR A CA 1
ATOM 1460 C C . TYR A 1 192 ? 29.579 28.083 30.941 1.00 19.98 192 TYR A C 1
ATOM 1461 O O . TYR A 1 192 ? 30.567 27.641 30.290 1.00 18.88 192 TYR A O 1
ATOM 1470 N N . GLU A 1 193 ? 29.136 27.566 32.098 1.00 18.04 193 GLU A N 1
ATOM 1471 C CA . GLU A 1 193 ? 29.805 26.423 32.759 1.00 22.36 193 GLU A CA 1
ATOM 1472 C C . GLU A 1 193 ? 29.773 25.179 31.856 1.00 21.71 193 GLU A C 1
ATOM 1473 O O . GLU A 1 193 ? 30.783 24.437 31.711 1.00 19.45 193 GLU A O 1
ATOM 1479 N N . LYS A 1 194 ? 28.614 24.932 31.256 1.00 22.77 194 LYS A N 1
ATOM 1480 C CA . LYS A 1 194 ? 28.469 23.753 30.371 1.00 21.14 194 LYS A CA 1
ATOM 1481 C C . LYS A 1 194 ? 29.333 23.866 29.131 1.00 21.56 194 LYS A C 1
ATOM 1482 O O . LYS A 1 194 ? 30.048 22.898 28.768 1.00 19.96 194 LYS A O 1
ATOM 1488 N N . LEU A 1 195 ? 29.251 25.017 28.450 1.00 19.40 195 LEU A N 1
ATOM 1489 C CA . LEU A 1 195 ? 30.114 25.242 27.274 1.00 19.11 195 LEU A CA 1
ATOM 1490 C C . LEU A 1 195 ? 31.581 25.129 27.656 1.00 19.62 195 LEU A C 1
ATOM 1491 O O . LEU A 1 195 ? 32.383 24.376 26.987 1.00 20.84 195 LEU A O 1
ATOM 1496 N N . ALA A 1 196 ? 31.955 25.776 28.776 1.00 19.91 196 ALA A N 1
ATOM 1497 C CA . ALA A 1 196 ? 33.392 25.745 29.156 1.00 18.59 196 ALA A CA 1
ATOM 1498 C C . ALA A 1 196 ? 33.889 24.337 29.465 1.00 19.36 196 ALA A C 1
ATOM 1499 O O . ALA A 1 196 ? 34.98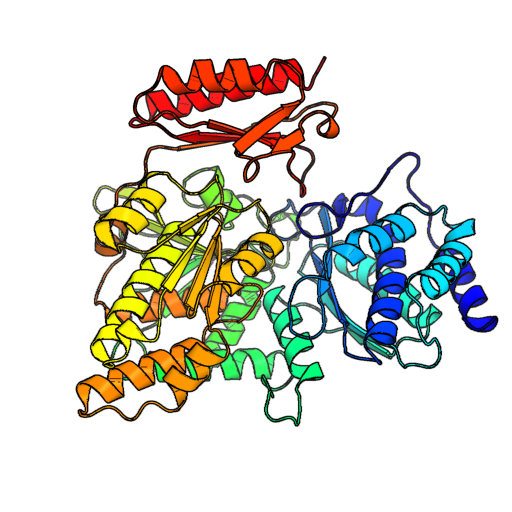4 23.916 28.987 1.00 20.37 196 ALA A O 1
ATOM 1501 N N . ALA A 1 197 ? 33.077 23.580 30.220 1.00 20.28 197 ALA A N 1
ATOM 1502 C CA . ALA A 1 197 ? 33.486 22.225 30.602 1.00 22.29 197 ALA A CA 1
ATOM 1503 C C . ALA A 1 197 ? 33.617 21.285 29.371 1.00 21.42 197 ALA A C 1
ATOM 1504 O O . ALA A 1 197 ? 34.564 20.472 29.286 1.00 21.06 197 ALA A O 1
ATOM 1506 N N . ALA A 1 198 ? 32.654 21.400 28.448 1.00 19.69 198 ALA A N 1
ATOM 1507 C CA . ALA A 1 198 ? 32.649 20.584 27.211 1.00 19.91 198 ALA A CA 1
ATOM 1508 C C . ALA A 1 198 ? 33.858 20.949 26.328 1.00 19.96 198 ALA A C 1
ATOM 1509 O O . ALA A 1 198 ? 34.596 20.052 25.852 1.00 20.85 198 ALA A O 1
ATOM 1511 N N . PHE A 1 199 ? 34.138 22.244 26.200 1.00 17.96 199 PHE A N 1
ATOM 1512 C CA . PHE A 1 199 ? 35.317 22.703 25.426 1.00 18.17 199 PHE A CA 1
ATOM 1513 C C . PHE A 1 199 ? 36.620 22.244 26.036 1.00 21.88 199 PHE A C 1
ATOM 1514 O O . PHE A 1 199 ? 37.550 21.789 25.313 1.00 20.83 199 PHE A O 1
ATOM 1522 N N . LYS A 1 200 ? 36.746 22.368 27.363 1.00 21.66 200 LYS A N 1
ATOM 1523 C CA . LYS A 1 200 ? 37.935 21.755 28.049 1.00 21.96 200 LYS A CA 1
ATOM 1524 C C . LYS A 1 200 ? 38.161 20.288 27.666 1.00 19.53 200 LYS A C 1
ATOM 1525 O O . LYS A 1 200 ? 39.280 19.913 27.311 1.00 21.76 200 LYS A O 1
ATOM 1531 N N . ARG A 1 201 ? 37.128 19.455 27.737 1.00 21.55 201 ARG A N 1
ATOM 1532 C CA . ARG A 1 201 ? 37.253 18.048 27.401 1.00 23.47 201 ARG A CA 1
ATOM 1533 C C . ARG A 1 201 ? 37.589 17.852 25.912 1.00 23.42 201 ARG A C 1
ATOM 1534 O O . ARG A 1 201 ? 38.474 17.082 25.577 1.00 22.88 201 ARG A O 1
ATOM 1542 N N . VAL A 1 202 ? 36.850 18.509 25.019 1.00 21.30 202 VAL A N 1
ATOM 1543 C CA . VAL A 1 202 ? 37.162 18.372 23.590 1.00 21.60 202 VAL A CA 1
ATOM 1544 C C . VAL A 1 202 ? 38.599 18.816 23.310 1.00 20.55 202 VAL A C 1
ATOM 1545 O O . VAL A 1 202 ? 39.203 18.238 22.424 1.00 25.33 202 VAL A O 1
ATOM 1549 N N . MET A 1 203 ? 39.157 19.778 24.047 1.00 18.45 203 MET A N 1
ATOM 1550 C CA . MET A 1 203 ? 40.461 20.304 23.726 1.00 18.92 203 MET A CA 1
ATOM 1551 C C . MET A 1 203 ? 41.620 19.450 24.301 1.00 24.46 203 MET A C 1
ATOM 1552 O O . MET A 1 203 ? 42.763 19.824 24.137 1.00 21.63 203 MET A O 1
ATOM 1557 N N . ARG A 1 204 ? 41.321 18.393 25.050 1.00 23.83 204 ARG A N 1
ATOM 1558 C CA . ARG A 1 204 ? 42.409 17.660 25.788 1.00 29.75 204 ARG A CA 1
ATOM 1559 C C . ARG A 1 204 ? 43.507 17.271 24.764 1.00 28.11 204 ARG A C 1
ATOM 1560 O O . ARG A 1 204 ? 43.224 16.634 23.723 1.00 24.84 204 ARG A O 1
ATOM 1568 N N . GLY A 1 205 ? 44.703 17.800 25.010 1.00 28.59 205 GLY A N 1
ATOM 1569 C CA . GLY A 1 205 ? 45.871 17.343 24.292 1.00 31.41 205 GLY A CA 1
ATOM 1570 C C . GLY A 1 205 ? 46.226 18.157 23.072 1.00 30.87 205 GLY A C 1
ATOM 1571 O O . GLY A 1 205 ? 47.222 17.846 22.432 1.00 23.23 205 GLY A O 1
ATOM 1572 N N . VAL A 1 206 ? 45.440 19.195 22.724 1.00 22.01 206 VAL A N 1
ATOM 1573 C CA . VAL A 1 206 ? 45.798 20.024 21.537 1.00 23.67 206 VAL A CA 1
ATOM 1574 C C . VAL A 1 206 ? 45.704 21.490 21.931 1.00 24.45 206 VAL A C 1
ATOM 1575 O O . VAL A 1 206 ? 45.172 21.811 22.977 1.00 24.33 206 VAL A O 1
ATOM 1579 N N . LYS A 1 207 ? 46.121 22.374 21.060 1.00 26.07 207 LYS A N 1
ATOM 1580 C CA . LYS A 1 207 ? 46.045 23.809 21.308 1.00 25.79 207 LYS A CA 1
ATOM 1581 C C . LYS A 1 207 ? 45.651 24.519 20.040 1.00 24.84 207 LYS A C 1
ATOM 1582 O O . LYS A 1 207 ? 46.052 24.113 18.940 1.00 21.92 207 LYS A O 1
ATOM 1588 N N . VAL A 1 208 ? 44.869 25.592 20.205 1.00 20.93 208 VAL A N 1
ATOM 1589 C CA . VAL A 1 208 ? 44.569 26.530 19.150 1.00 21.02 208 VAL A CA 1
ATOM 1590 C C . VAL A 1 208 ? 45.834 27.298 18.794 1.00 23.12 208 VAL A C 1
ATOM 1591 O O . VAL A 1 208 ? 46.605 27.601 19.674 1.00 22.50 208 VAL A O 1
ATOM 1595 N N . LYS A 1 209 ? 46.001 27.687 17.551 1.00 22.41 209 LYS A N 1
ATOM 1596 C CA . LYS A 1 209 ? 47.116 28.506 17.185 1.00 25.24 209 LYS A CA 1
ATOM 1597 C C . LYS A 1 209 ? 46.505 29.759 16.547 1.00 27.59 209 LYS A C 1
ATOM 1598 O O . LYS A 1 209 ? 45.572 29.648 15.700 1.00 26.39 209 LYS A O 1
ATOM 1604 N N . GLY A 1 210 ? 47.092 30.917 16.907 1.00 22.06 210 GLY A N 1
ATOM 1605 C CA . GLY A 1 210 ? 46.796 32.250 16.407 1.00 24.72 210 GLY A CA 1
ATOM 1606 C C . GLY A 1 210 ? 45.494 32.759 17.079 1.00 22.05 210 GLY A C 1
ATOM 1607 O O . GLY A 1 210 ? 44.683 31.980 17.577 1.00 23.81 210 GLY A O 1
ATOM 1608 N N . SER A 1 211 ? 45.276 34.050 16.998 1.00 21.46 211 SER A N 1
ATOM 1609 C CA . SER A 1 211 ? 44.117 34.680 17.622 1.00 19.00 211 SER A CA 1
ATOM 1610 C C . SER A 1 211 ? 42.873 34.395 16.761 1.00 19.37 211 SER A C 1
ATOM 1611 O O . SER A 1 211 ? 42.981 34.052 15.546 1.00 17.22 211 SER A O 1
ATOM 1614 N N . LEU A 1 212 ? 41.713 34.648 17.384 1.00 18.91 212 LEU A N 1
ATOM 1615 C CA . LEU A 1 212 ? 40.436 34.668 16.707 1.00 15.61 212 LEU A CA 1
ATOM 1616 C C . LEU A 1 212 ? 39.813 36.070 16.960 1.00 16.72 212 LEU A C 1
ATOM 1617 O O . LEU A 1 212 ? 39.637 36.444 18.112 1.00 19.59 212 LEU A O 1
ATOM 1622 N N . THR A 1 213 ? 39.508 36.824 15.915 1.00 15.43 213 THR A N 1
ATOM 1623 C CA . THR A 1 213 ? 38.881 38.166 16.055 1.00 17.61 213 THR A CA 1
ATOM 1624 C C . THR A 1 213 ? 37.369 38.048 15.696 1.00 16.24 213 THR A C 1
ATOM 1625 O O . THR A 1 213 ? 37.020 37.798 14.514 1.00 16.27 213 THR A O 1
ATOM 1629 N N . VAL A 1 214 ? 36.511 38.278 16.682 1.00 16.24 214 VAL A N 1
ATOM 1630 C CA . VAL A 1 214 ? 35.082 37.962 16.552 1.00 13.98 214 VAL A CA 1
ATOM 1631 C C . VAL A 1 214 ? 34.311 39.284 16.553 1.00 15.61 214 VAL A C 1
ATOM 1632 O O . VAL A 1 214 ? 34.281 40.086 17.551 1.00 16.17 214 VAL A O 1
ATOM 1636 N N . ASP A 1 215 ? 33.749 39.569 15.392 1.00 14.73 215 ASP A N 1
ATOM 1637 C CA . ASP A 1 215 ? 32.797 40.696 15.197 1.00 12.84 215 ASP A CA 1
ATOM 1638 C C . ASP A 1 215 ? 31.484 40.287 15.785 1.00 14.60 215 ASP A C 1
ATOM 1639 O O . ASP A 1 215 ? 30.838 39.340 15.304 1.00 13.48 215 ASP A O 1
ATOM 1644 N N . CYS A 1 216 ? 31.003 41.047 16.774 1.00 15.38 216 CYS A N 1
ATOM 1645 C CA . CYS A 1 216 ? 29.819 40.627 17.544 1.00 14.68 216 CYS A CA 1
ATOM 1646 C C . CYS A 1 216 ? 28.575 41.470 17.187 1.00 15.13 216 CYS A C 1
ATOM 1647 O O . CYS A 1 216 ? 27.536 41.489 17.946 1.00 16.24 216 CYS A O 1
ATOM 1650 N N . ALA A 1 217 ? 28.652 42.073 16.004 1.00 14.55 217 ALA A N 1
ATOM 1651 C CA . ALA A 1 217 ? 27.465 42.688 15.375 1.00 14.56 217 ALA A CA 1
ATOM 1652 C C . ALA A 1 217 ? 26.844 43.812 16.200 1.00 14.54 217 ALA A C 1
ATOM 1653 O O . ALA A 1 217 ? 25.674 44.248 15.954 1.00 13.91 217 ALA A O 1
ATOM 1655 N N . ASN A 1 218 ? 27.621 44.318 17.180 1.00 16.47 218 ASN A N 1
ATOM 1656 C CA . ASN A 1 218 ? 27.113 45.320 18.223 1.00 15.75 218 ASN A CA 1
ATOM 1657 C C . ASN A 1 218 ? 25.861 44.803 18.944 1.00 17.09 218 ASN A C 1
ATOM 1658 O O . ASN A 1 218 ? 24.957 45.594 19.302 1.00 16.39 218 ASN A O 1
ATOM 1663 N N . GLY A 1 219 ? 25.761 43.459 19.074 1.00 15.95 219 GLY A N 1
ATOM 1664 C CA . GLY A 1 219 ? 24.614 42.829 19.737 1.00 14.34 219 GLY A CA 1
ATOM 1665 C C . GLY A 1 219 ? 24.959 42.157 21.054 1.00 14.37 219 GLY A C 1
ATOM 1666 O O . GLY A 1 219 ? 26.117 42.176 21.487 1.00 14.52 219 GLY A O 1
ATOM 1667 N N . VAL A 1 220 ? 23.950 41.458 21.614 1.00 14.82 220 VAL A N 1
ATOM 1668 C CA . VAL A 1 220 ? 23.995 40.791 22.891 1.00 16.00 220 VAL A CA 1
ATOM 1669 C C . VAL A 1 220 ? 25.108 39.709 22.883 1.00 16.78 220 VAL A C 1
ATOM 1670 O O . VAL A 1 220 ? 25.699 39.455 23.923 1.00 17.05 220 VAL A O 1
ATOM 1674 N N . GLY A 1 221 ? 25.472 39.204 21.712 1.00 16.35 221 GLY A N 1
ATOM 1675 C CA . GLY A 1 221 ? 26.589 38.230 21.714 1.00 14.72 221 GLY A CA 1
ATOM 1676 C C . GLY A 1 221 ? 27.915 38.772 22.182 1.00 16.49 221 GLY A C 1
ATOM 1677 O O . GLY A 1 221 ? 28.741 37.981 22.646 1.00 16.63 221 GLY A O 1
ATOM 1678 N N . GLY A 1 222 ? 28.178 40.088 22.024 1.00 15.28 222 GLY A N 1
ATOM 1679 C CA . GLY A 1 222 ? 29.480 40.728 22.468 1.00 13.94 222 GLY A CA 1
ATOM 1680 C C . GLY A 1 222 ? 29.708 40.618 23.980 1.00 15.59 222 GLY A C 1
ATOM 1681 O O . GLY A 1 222 ? 30.695 39.943 24.439 1.00 17.74 222 GLY A O 1
ATOM 1682 N N . PRO A 1 223 ? 28.763 41.138 24.776 1.00 15.91 223 PRO A N 1
ATOM 1683 C CA . PRO A 1 223 ? 28.884 41.038 26.252 1.00 16.45 223 PRO A CA 1
ATOM 1684 C C . PRO A 1 223 ? 28.862 39.580 26.731 1.00 17.09 223 PRO A C 1
ATOM 1685 O O . PRO A 1 223 ? 29.543 39.223 27.675 1.00 15.84 223 PRO A O 1
ATOM 1689 N N . LYS A 1 224 ? 28.027 38.723 26.108 1.00 17.52 224 LYS A N 1
ATOM 1690 C CA . LYS A 1 224 ? 27.888 37.345 26.570 1.00 17.34 224 LYS A CA 1
ATOM 1691 C C . LYS A 1 224 ? 29.142 36.573 26.204 1.00 18.09 224 LYS A C 1
ATOM 1692 O O . LYS A 1 224 ? 29.573 35.698 26.997 1.00 15.94 224 LYS A O 1
ATOM 1698 N N . LEU A 1 225 ? 29.695 36.850 25.018 1.00 16.10 225 LEU A N 1
ATOM 1699 C CA . LEU A 1 225 ? 30.923 36.082 24.670 1.00 16.83 225 LEU A CA 1
ATOM 1700 C C . LEU A 1 225 ? 32.050 36.509 25.646 1.00 19.87 225 LEU A C 1
ATOM 1701 O O . LEU A 1 225 ? 32.842 35.668 26.066 1.00 18.50 225 LEU A O 1
ATOM 1706 N N . ARG A 1 226 ? 32.185 37.831 25.933 1.00 17.84 226 ARG A N 1
ATOM 1707 C CA . ARG A 1 226 ? 33.184 38.315 26.919 1.00 19.27 226 ARG A CA 1
ATOM 1708 C C . ARG A 1 226 ? 32.987 37.609 28.257 1.00 20.29 226 ARG A C 1
ATOM 1709 O O . ARG A 1 226 ? 33.965 37.274 28.900 1.00 19.39 226 ARG A O 1
ATOM 1717 N N . GLU A 1 227 ? 31.731 37.429 28.683 1.00 18.03 227 GLU A N 1
ATOM 1718 C CA . GLU A 1 227 ? 31.433 36.712 29.921 1.00 18.22 227 GLU A CA 1
ATOM 1719 C C . GLU A 1 227 ? 31.851 35.219 29.872 1.00 20.84 227 GLU A C 1
ATOM 1720 O O . GLU A 1 227 ? 32.472 34.725 30.814 1.00 19.98 227 GLU A O 1
ATOM 1726 N N . LEU A 1 228 ? 31.485 34.528 28.780 1.00 18.76 228 LEU A N 1
ATOM 1727 C CA . LEU A 1 228 ? 31.861 33.150 28.553 1.00 17.60 228 LEU A CA 1
ATOM 1728 C C . LEU A 1 228 ? 33.387 33.001 28.676 1.00 18.24 228 LEU A C 1
ATOM 1729 O O . LEU A 1 228 ? 33.838 32.023 29.251 1.00 19.07 228 LEU A O 1
ATOM 1734 N N . ILE A 1 229 ? 34.169 33.977 28.177 1.00 18.39 229 ILE A N 1
ATOM 1735 C CA . ILE A 1 229 ? 35.638 33.832 28.154 1.00 18.19 229 ILE A CA 1
ATOM 1736 C C . ILE A 1 229 ? 36.225 33.707 29.593 1.00 21.56 229 ILE A C 1
ATOM 1737 O O . ILE A 1 229 ? 37.167 32.944 29.824 1.00 20.33 229 ILE A O 1
ATOM 1742 N N . LYS A 1 230 ? 35.595 34.362 30.553 1.00 20.03 230 LYS A N 1
ATOM 1743 C CA . LYS A 1 230 ? 35.998 34.168 31.981 1.00 20.04 230 LYS A CA 1
ATOM 1744 C C . LYS A 1 230 ? 35.872 32.757 32.459 1.00 22.31 230 LYS A C 1
ATOM 1745 O O . LYS A 1 230 ? 36.622 32.365 33.342 1.00 22.36 230 LYS A O 1
ATOM 1751 N N . TYR A 1 231 ? 34.902 31.987 31.933 1.00 20.09 231 TYR A N 1
ATOM 1752 C CA . TYR A 1 231 ? 34.762 30.569 32.285 1.00 20.42 231 TYR A CA 1
ATOM 1753 C C . TYR A 1 231 ? 35.683 29.614 31.551 1.00 21.92 231 TYR A C 1
ATOM 1754 O O . TYR A 1 231 ? 35.828 28.499 31.985 1.00 19.04 231 TYR A O 1
ATOM 1763 N N . LEU A 1 232 ? 36.268 30.028 30.405 1.00 21.81 232 LEU A N 1
ATOM 1764 C CA . LEU A 1 232 ? 36.924 29.037 29.510 1.00 22.13 232 LEU A CA 1
ATOM 1765 C C . LEU A 1 232 ? 38.255 28.516 30.114 1.00 25.58 232 LEU A C 1
ATOM 1766 O O . LEU A 1 232 ? 38.882 29.252 30.854 1.00 24.10 232 LEU A O 1
ATOM 1771 N N . PRO A 1 233 ? 38.679 27.283 29.771 1.00 27.01 233 PRO A N 1
ATOM 1772 C CA . PRO A 1 233 ? 39.928 26.767 30.392 1.00 30.66 233 PRO A CA 1
ATOM 1773 C C . PRO A 1 233 ? 41.122 27.537 29.913 1.00 36.07 233 PRO A C 1
ATOM 1774 O O . PRO A 1 233 ? 41.069 28.170 28.837 1.00 33.15 233 PRO A O 1
ATOM 1778 N N . GLU A 1 234 ? 42.209 27.482 30.682 1.00 39.82 234 GLU A N 1
ATOM 1779 C CA . GLU A 1 234 ? 43.294 28.493 30.596 1.00 46.19 234 GLU A CA 1
ATOM 1780 C C . GLU A 1 234 ? 44.441 28.284 29.566 1.00 47.29 234 GLU A C 1
ATOM 1781 O O . GLU A 1 234 ? 45.063 29.297 29.077 1.00 47.88 234 GLU A O 1
ATOM 1787 N N . ASP A 1 235 ? 44.753 27.005 29.289 1.00 34.71 235 ASP A N 1
ATOM 1788 C CA . ASP A 1 235 ? 45.905 26.639 28.431 1.00 41.99 235 ASP A CA 1
ATOM 1789 C C . ASP A 1 235 ? 45.447 25.926 27.143 1.00 39.68 235 ASP A C 1
ATOM 1790 O O . ASP A 1 235 ? 45.923 24.840 26.800 1.00 38.72 235 ASP A O 1
ATOM 1795 N N . THR A 1 236 ? 44.457 26.504 26.456 1.00 29.72 236 THR A N 1
ATOM 1796 C CA . THR A 1 236 ? 43.936 25.843 25.240 1.00 23.53 236 THR A CA 1
ATOM 1797 C C . THR A 1 236 ? 44.522 26.555 24.063 1.00 24.67 236 THR A C 1
ATOM 1798 O O . THR A 1 236 ? 44.317 26.124 22.917 1.00 23.79 236 THR A O 1
ATOM 1802 N N . GLY A 1 237 ? 45.223 27.668 24.295 1.00 23.04 237 GLY A N 1
ATOM 1803 C CA . GLY A 1 237 ? 45.773 28.482 23.195 1.00 22.52 237 GLY A CA 1
ATOM 1804 C C . GLY A 1 237 ? 44.738 29.470 22.590 1.00 23.87 237 GLY A C 1
ATOM 1805 O O . GLY A 1 237 ? 45.088 30.304 21.781 1.00 24.97 237 GLY A O 1
ATOM 1806 N N . LEU A 1 238 ? 43.473 29.377 22.969 1.00 22.29 238 LEU A N 1
ATOM 1807 C CA . LEU A 1 238 ? 42.452 30.233 22.365 1.00 23.97 238 LEU A CA 1
ATOM 1808 C C . LEU A 1 238 ? 42.639 31.655 22.917 1.00 25.57 238 LEU A C 1
ATOM 1809 O O . LEU A 1 238 ? 42.603 31.888 24.124 1.00 27.61 238 LEU A O 1
ATOM 1814 N N . ASP A 1 239 ? 42.749 32.591 22.005 1.00 24.21 239 ASP A N 1
ATOM 1815 C CA . ASP A 1 239 ? 42.992 33.959 22.244 1.00 26.67 239 ASP A CA 1
ATOM 1816 C C . ASP A 1 239 ? 41.913 34.781 21.45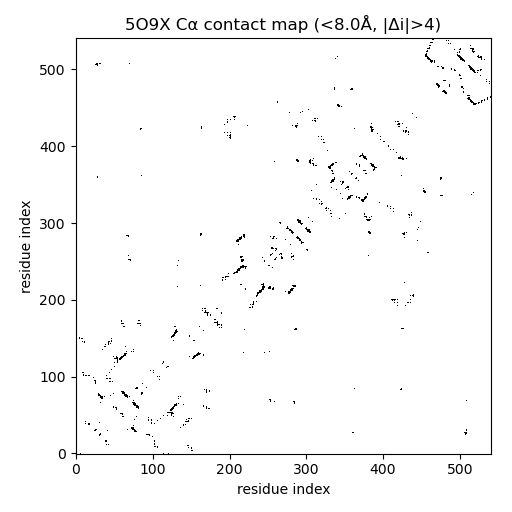4 1.00 24.85 239 ASP A C 1
ATOM 1817 O O . ASP A 1 239 ? 42.140 35.132 20.304 1.00 24.21 239 ASP A O 1
ATOM 1822 N N . ILE A 1 240 ? 40.785 35.123 22.069 1.00 23.45 240 ILE A N 1
ATOM 1823 C CA . ILE A 1 240 ? 39.683 35.826 21.348 1.00 20.99 240 ILE A CA 1
ATOM 1824 C C . ILE A 1 240 ? 39.814 37.315 21.522 1.00 22.02 240 ILE A C 1
ATOM 1825 O O . ILE A 1 240 ? 39.963 37.820 22.680 1.00 21.83 240 ILE A O 1
ATOM 1830 N N . LYS A 1 241 ? 39.678 38.041 20.419 1.00 18.32 241 LYS A N 1
ATOM 1831 C CA . LYS A 1 241 ? 39.532 39.461 20.478 1.00 21.00 241 LYS A CA 1
ATOM 1832 C C . LYS A 1 241 ? 38.106 39.769 20.040 1.00 20.89 241 LYS A C 1
ATOM 1833 O O . LYS A 1 241 ? 37.641 39.159 19.050 1.00 21.76 241 LYS A O 1
ATOM 1839 N N . ILE A 1 242 ? 37.432 40.718 20.718 1.00 19.34 242 ILE A N 1
ATOM 1840 C CA . ILE A 1 242 ? 36.035 41.041 20.417 1.00 16.31 242 ILE A CA 1
ATOM 1841 C C . ILE A 1 242 ? 36.063 42.373 19.775 1.00 17.92 242 ILE A C 1
ATOM 1842 O O . ILE A 1 242 ? 36.794 43.273 20.257 1.00 18.32 242 ILE A O 1
ATOM 1847 N N . VAL A 1 243 ? 35.383 42.529 18.642 1.00 15.34 243 VAL A N 1
ATOM 1848 C CA . VAL A 1 243 ? 35.172 43.847 18.024 1.00 16.44 243 VAL A CA 1
ATOM 1849 C C . VAL A 1 243 ? 33.667 44.027 17.816 1.00 16.27 243 VAL A C 1
ATOM 1850 O O . VAL A 1 243 ? 32.933 42.985 17.747 1.00 15.83 243 VAL A O 1
ATOM 1854 N N . ASN A 1 244 ? 33.193 45.297 17.684 1.00 15.97 244 ASN A N 1
ATOM 1855 C CA . ASN A 1 244 ? 31.760 45.585 17.506 1.00 16.60 244 ASN A CA 1
ATOM 1856 C C . ASN A 1 244 ? 30.919 44.983 18.601 1.00 17.30 244 ASN A C 1
ATOM 1857 O O . ASN A 1 244 ? 30.111 44.049 18.378 1.00 17.18 244 ASN A O 1
ATOM 1862 N N . ASP A 1 245 ? 31.077 45.514 19.819 1.00 15.41 245 ASP A N 1
ATOM 1863 C CA . ASP A 1 245 ? 30.220 45.111 20.889 1.00 15.95 245 ASP A CA 1
ATOM 1864 C C . ASP A 1 245 ? 29.405 46.303 21.373 1.00 17.41 245 ASP A C 1
ATOM 1865 O O . ASP A 1 245 ? 29.095 46.415 22.583 1.00 20.13 245 ASP A O 1
ATOM 1870 N N . ASP A 1 246 ? 29.093 47.266 20.489 1.00 15.95 246 ASP A N 1
ATOM 1871 C CA . ASP A 1 246 ? 28.419 48.498 21.021 1.00 16.86 246 ASP A CA 1
ATOM 1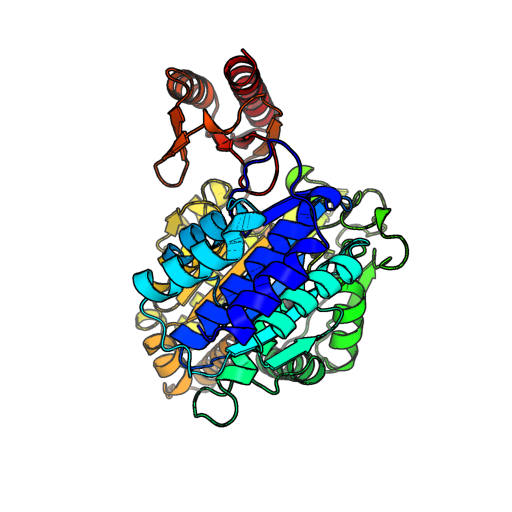872 C C . ASP A 1 246 ? 26.907 48.317 21.212 1.00 17.42 246 ASP A C 1
ATOM 1873 O O . ASP A 1 246 ? 26.086 48.720 20.352 1.00 19.18 246 ASP A O 1
ATOM 1878 N N . VAL A 1 247 ? 26.545 47.745 22.376 1.00 16.04 247 VAL A N 1
ATOM 1879 C CA . VAL A 1 247 ? 25.145 47.454 22.697 1.00 15.60 247 VAL A CA 1
ATOM 1880 C C . VAL A 1 247 ? 24.496 48.718 23.287 1.00 16.66 247 VAL A C 1
ATOM 1881 O O . VAL A 1 247 ? 23.356 48.679 23.665 1.00 17.13 247 VAL A O 1
ATOM 1885 N N . ILE A 1 248 ? 25.263 49.794 23.396 1.00 15.63 248 ILE A N 1
ATOM 1886 C CA . ILE A 1 248 ? 24.735 51.045 23.931 1.00 17.56 248 ILE A CA 1
ATOM 1887 C C . ILE A 1 248 ? 24.005 51.870 22.839 1.00 19.63 248 ILE A C 1
ATOM 1888 O O . ILE A 1 248 ? 22.965 52.490 23.103 1.00 21.42 248 ILE A O 1
ATOM 1893 N N . ASN A 1 249 ? 24.581 51.971 21.651 1.00 19.61 249 ASN A N 1
ATOM 1894 C CA . ASN A 1 249 ? 23.879 52.698 20.563 1.00 19.74 249 ASN A CA 1
ATOM 1895 C C . ASN A 1 249 ? 23.070 51.618 19.766 1.00 20.16 249 ASN A C 1
ATOM 1896 O O . ASN A 1 249 ? 23.695 50.756 19.074 1.00 17.21 249 ASN A O 1
ATOM 1901 N N . PRO A 1 250 ? 21.710 51.653 19.847 1.00 19.72 250 PRO A N 1
ATOM 1902 C CA . PRO A 1 250 ? 20.875 50.648 19.189 1.00 20.84 250 PRO A CA 1
ATOM 1903 C C . PRO A 1 250 ? 20.956 50.753 17.638 1.00 20.47 250 PRO A C 1
ATOM 1904 O O . PRO A 1 250 ? 20.701 49.778 16.975 1.00 19.06 250 PRO A O 1
ATOM 1908 N N . ASP A 1 251 ? 21.341 51.891 17.082 1.00 18.78 251 ASP A N 1
ATOM 1909 C CA . ASP A 1 251 ? 21.451 52.020 15.589 1.00 18.46 251 ASP A CA 1
ATOM 1910 C C . ASP A 1 251 ? 22.658 51.221 15.064 1.00 17.10 251 ASP A C 1
ATOM 1911 O O . ASP A 1 251 ? 22.750 50.940 13.852 1.00 17.67 251 ASP A O 1
ATOM 1916 N N . SER A 1 252 ? 23.575 50.852 15.946 1.00 16.51 252 SER A N 1
ATOM 1917 C CA . SER A 1 252 ? 24.755 50.033 15.549 1.00 18.09 252 SER A CA 1
ATOM 1918 C C . SER A 1 252 ? 24.502 48.540 15.305 1.00 18.20 252 SER A C 1
ATOM 1919 O O . SER A 1 252 ? 25.400 47.888 14.762 1.00 17.59 252 SER A O 1
ATOM 1922 N N . LEU A 1 253 ? 23.341 48.031 15.716 1.00 16.78 253 LEU A N 1
ATOM 1923 C CA . LEU A 1 253 ? 23.083 46.606 15.735 1.00 14.86 253 LEU A CA 1
ATOM 1924 C C . LEU A 1 253 ? 23.029 46.112 14.278 1.00 15.85 253 LEU A C 1
ATOM 1925 O O . LEU A 1 253 ? 22.238 46.643 13.468 1.00 15.54 253 LEU A O 1
ATOM 1930 N N . ASN A 1 254 ? 23.842 45.094 13.932 1.00 15.04 254 ASN A N 1
ATOM 1931 C CA . ASN A 1 254 ? 23.885 44.553 12.520 1.00 15.01 254 ASN A CA 1
ATOM 1932 C C . ASN A 1 254 ? 24.245 45.613 11.464 1.00 16.67 254 ASN A C 1
ATOM 1933 O O . ASN A 1 254 ? 23.893 45.481 10.278 1.00 15.20 254 ASN A O 1
ATOM 1938 N N . PHE A 1 255 ? 24.945 46.680 11.890 1.00 16.81 255 PHE A N 1
ATOM 1939 C CA . PHE A 1 255 ? 25.079 47.834 10.992 1.00 17.98 255 PHE A CA 1
ATOM 1940 C C . PHE A 1 255 ? 26.458 47.864 10.461 1.00 16.93 255 PHE A C 1
ATOM 1941 O O . PHE A 1 255 ? 27.384 48.040 11.219 1.00 19.37 255 PHE A O 1
ATOM 1949 N N . GLU A 1 256 ? 26.618 47.606 9.161 1.00 16.59 256 GLU A N 1
ATOM 1950 C CA . GLU A 1 256 ? 27.966 47.497 8.555 1.00 18.01 256 GLU A CA 1
ATOM 1951 C C . GLU A 1 256 ? 28.892 46.466 9.229 1.00 17.17 256 GLU A C 1
ATOM 1952 O O . GLU A 1 256 ? 30.150 46.581 9.183 1.00 15.84 256 GLU A O 1
ATOM 1958 N N . CYS A 1 257 ? 28.271 45.472 9.859 1.00 15.30 257 CYS A N 1
ATOM 1959 C CA . CYS A 1 257 ? 29.042 44.379 10.498 1.00 15.39 257 CYS A CA 1
ATOM 1960 C C . CYS A 1 257 ? 28.028 43.268 10.845 1.00 14.54 257 CYS A C 1
ATOM 1961 O O . CYS A 1 257 ? 26.792 43.461 10.673 1.00 15.59 257 CYS A O 1
ATOM 1964 N N . GLY A 1 258 ? 28.545 42.135 11.318 1.00 14.26 258 GLY A N 1
ATOM 1965 C CA . GLY A 1 258 ? 27.635 41.003 11.670 1.00 14.29 258 GLY A CA 1
ATOM 1966 C C . GLY A 1 258 ? 27.663 39.994 10.492 1.00 13.85 258 GLY A C 1
ATOM 1967 O O . GLY A 1 258 ? 27.983 40.345 9.370 1.00 14.25 258 GLY A O 1
ATOM 1968 N N . ALA A 1 259 ? 27.249 38.763 10.766 1.00 15.77 259 ALA A N 1
ATOM 1969 C CA . ALA A 1 259 ? 27.376 37.621 9.796 1.00 14.68 259 ALA A CA 1
ATOM 1970 C C . ALA A 1 259 ? 26.546 37.960 8.595 1.00 13.98 259 ALA A C 1
ATOM 1971 O O . ALA A 1 259 ? 26.875 37.570 7.523 1.00 15.19 259 ALA A O 1
ATOM 1973 N N . ASP A 1 260 ? 25.389 38.603 8.770 1.00 14.01 260 ASP A N 1
ATOM 1974 C CA . ASP A 1 260 ? 24.537 38.819 7.546 1.00 14.30 260 ASP A CA 1
ATOM 1975 C C . ASP A 1 260 ? 25.167 39.827 6.537 1.00 13.79 260 ASP A C 1
ATOM 1976 O O . ASP A 1 260 ? 25.208 39.641 5.318 1.00 13.34 260 ASP A O 1
ATOM 1981 N N . TYR A 1 261 ? 25.800 40.877 7.091 1.00 13.90 261 TYR A N 1
ATOM 1982 C CA . TYR A 1 261 ? 26.547 41.809 6.281 1.00 15.17 261 TYR A CA 1
ATOM 1983 C C . TYR A 1 261 ? 27.694 41.044 5.537 1.00 15.17 261 TYR A C 1
ATOM 1984 O O . TYR A 1 261 ? 27.849 41.181 4.308 1.00 13.93 261 TYR A O 1
ATOM 1993 N N . VAL A 1 262 ? 28.495 40.255 6.261 1.00 13.80 262 VAL A N 1
ATOM 1994 C CA . VAL A 1 262 ? 29.649 39.606 5.654 1.00 15.10 262 VAL A CA 1
ATOM 1995 C C . VAL A 1 262 ? 29.199 38.639 4.540 1.00 14.74 262 VAL A C 1
ATOM 1996 O O . VAL A 1 262 ? 29.775 38.599 3.446 1.00 14.98 262 VAL A O 1
ATOM 2000 N N . LYS A 1 263 ? 28.207 37.811 4.857 1.00 12.75 263 LYS A N 1
ATOM 2001 C CA . LYS A 1 263 ? 27.724 36.828 3.877 1.00 13.64 263 LYS A CA 1
ATOM 2002 C C . LYS A 1 263 ? 27.069 37.470 2.627 1.00 12.68 263 LYS A C 1
ATOM 2003 O O . LYS A 1 263 ? 27.329 36.996 1.504 1.00 14.13 263 LYS A O 1
ATOM 2009 N N . THR A 1 264 ? 26.218 38.507 2.799 1.00 14.67 264 THR A N 1
ATOM 2010 C CA . THR A 1 264 ? 25.489 39.073 1.641 1.00 14.45 264 THR A CA 1
ATOM 2011 C C . THR A 1 264 ? 26.427 39.950 0.824 1.00 15.75 264 THR A C 1
ATOM 2012 O O . THR A 1 264 ? 26.329 39.960 -0.387 1.00 15.97 264 THR A O 1
ATOM 2016 N N . LYS A 1 265 ? 27.330 40.685 1.476 1.00 15.48 265 LYS A N 1
ATOM 2017 C CA . LYS A 1 265 ? 28.266 41.539 0.729 1.00 17.43 265 LYS A CA 1
ATOM 2018 C C . LYS A 1 265 ? 29.563 40.847 0.330 1.00 19.44 265 LYS A C 1
ATOM 2019 O O . LYS A 1 265 ? 30.343 41.404 -0.493 1.00 20.73 265 LYS A O 1
ATOM 2025 N N . GLN A 1 266 ? 29.855 39.673 0.920 1.00 16.34 266 GLN A N 1
ATOM 2026 C CA . GLN A 1 266 ? 31.120 38.943 0.645 1.00 16.63 266 GLN A CA 1
ATOM 2027 C C . GLN A 1 266 ? 32.367 39.822 0.823 1.00 18.52 266 GLN A C 1
ATOM 2028 O O . GLN A 1 266 ? 33.207 39.943 -0.098 1.00 17.05 266 GLN A O 1
ATOM 2034 N N . ARG A 1 267 ? 32.500 40.364 2.025 1.00 16.88 267 ARG A N 1
ATOM 2035 C CA . ARG A 1 267 ? 33.612 41.278 2.370 1.00 18.02 267 A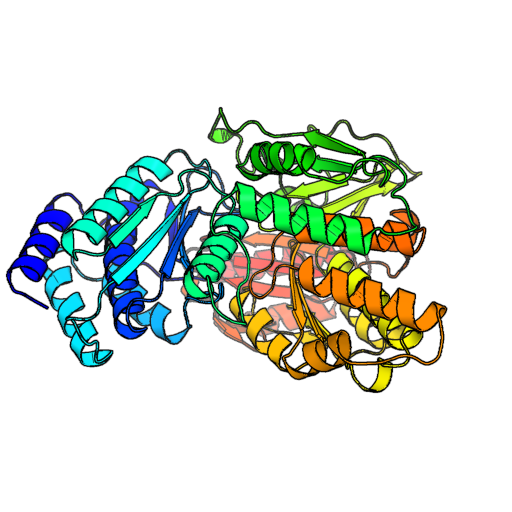RG A CA 1
ATOM 2036 C C . ARG A 1 267 ? 33.591 41.402 3.880 1.00 16.67 267 ARG A C 1
ATOM 2037 O O . ARG A 1 267 ? 32.533 41.144 4.543 1.00 17.05 267 ARG A O 1
ATOM 2045 N N . ALA A 1 268 ? 34.724 41.825 4.437 1.00 16.40 268 ALA A N 1
ATOM 2046 C CA . ALA A 1 268 ? 34.809 42.042 5.872 1.00 16.22 268 ALA A CA 1
ATOM 2047 C C . ALA A 1 268 ? 34.075 43.324 6.227 1.00 15.67 268 ALA A C 1
ATOM 2048 O O . ALA A 1 268 ? 33.896 44.159 5.369 1.00 17.20 268 ALA A O 1
ATOM 2050 N N . PRO A 1 269 ? 33.700 43.494 7.513 1.00 16.04 269 PRO A N 1
ATOM 2051 C CA . PRO A 1 269 ? 33.104 44.763 7.889 1.00 17.89 269 PRO A CA 1
ATOM 2052 C C . PRO A 1 269 ? 34.096 45.922 7.533 1.00 18.48 269 PRO A C 1
ATOM 2053 O O . PRO A 1 269 ? 35.269 45.765 7.741 1.00 16.05 269 PRO A O 1
ATOM 2057 N N . PRO A 1 270 ? 33.609 47.039 6.991 1.00 19.13 270 PRO A N 1
ATOM 2058 C CA . PRO A 1 270 ? 34.583 48.139 6.623 1.00 20.59 270 PRO A CA 1
ATOM 2059 C C . PRO A 1 270 ? 35.417 48.668 7.816 1.00 23.49 270 PRO A C 1
ATOM 2060 O O . PRO A 1 270 ? 36.504 49.130 7.590 1.00 22.43 270 PRO A O 1
ATOM 2064 N N . SER A 1 271 ? 34.921 48.573 9.056 1.00 22.77 271 SER A N 1
ATOM 2065 C CA . SER A 1 271 ? 35.692 48.953 10.269 1.00 27.35 271 SER A CA 1
ATOM 2066 C C . SER A 1 271 ? 36.696 47.891 10.741 1.00 25.15 271 SER A C 1
ATOM 2067 O O . SER A 1 271 ? 37.403 48.095 11.747 1.00 23.35 271 SER A O 1
ATOM 2070 N N . SER A 1 272 ? 36.753 46.748 10.053 1.00 24.01 272 SER A N 1
ATOM 2071 C CA . SER A 1 272 ? 37.708 45.688 10.439 1.00 24.32 272 SER A CA 1
ATOM 2072 C C . SER A 1 272 ? 39.143 46.212 10.412 1.00 25.30 272 SER A C 1
ATOM 2073 O O . SER A 1 272 ? 39.560 46.840 9.418 1.00 25.27 272 SER A O 1
ATOM 2076 N N . LYS A 1 273 ? 39.877 45.932 11.483 1.00 24.07 273 LYS A N 1
ATOM 2077 C CA . LYS A 1 273 ? 41.316 46.271 11.565 1.00 26.77 273 LYS A CA 1
ATOM 2078 C C . LYS A 1 273 ? 42.177 45.014 11.468 1.00 27.26 273 LYS A C 1
ATOM 2079 O O . LYS A 1 273 ? 43.361 45.059 11.782 1.00 24.91 273 LYS A O 1
ATOM 2085 N N . ALA A 1 274 ? 41.584 43.884 11.057 1.00 26.29 274 ALA A N 1
ATOM 2086 C CA . ALA A 1 274 ? 42.311 42.607 10.981 1.00 23.10 274 ALA A CA 1
ATOM 2087 C C . ALA A 1 274 ? 43.488 42.632 10.018 1.00 24.84 274 ALA A C 1
ATOM 2088 O O . ALA A 1 274 ? 43.451 43.306 8.989 1.00 23.69 274 ALA A O 1
ATOM 2090 N N . SER A 1 275 ? 44.573 41.980 10.417 1.00 25.49 275 SER A N 1
ATOM 2091 C CA . SER A 1 275 ? 45.746 41.875 9.545 1.00 30.54 275 SER A CA 1
ATOM 2092 C C . SER A 1 275 ? 45.591 40.719 8.596 1.00 26.88 275 SER A C 1
ATOM 2093 O O . SER A 1 275 ? 44.776 39.806 8.825 1.00 25.42 275 SER A O 1
ATOM 2096 N N . ILE A 1 276 ? 46.416 40.722 7.549 1.00 26.35 276 ILE A N 1
ATOM 2097 C CA . ILE A 1 276 ? 46.618 39.573 6.683 1.00 29.05 276 ILE A CA 1
ATOM 2098 C C . ILE A 1 276 ? 46.816 38.333 7.531 1.00 26.97 276 ILE A C 1
ATOM 2099 O O . ILE A 1 276 ? 47.504 38.418 8.552 1.00 26.11 276 ILE A O 1
ATOM 2104 N N . LEU A 1 277 ? 46.115 37.239 7.150 1.00 23.91 277 LEU A N 1
ATOM 2105 C CA . LEU A 1 277 ? 46.113 35.933 7.819 1.00 23.35 277 LEU A CA 1
ATOM 2106 C C . LEU A 1 277 ? 45.467 35.876 9.245 1.00 22.34 277 LEU A C 1
ATOM 2107 O O . LEU A 1 277 ? 45.433 34.796 9.825 1.00 24.04 277 LEU A O 1
ATOM 2112 N N . ASP A 1 278 ? 44.968 36.992 9.814 1.00 19.77 278 ASP A N 1
ATOM 2113 C CA . ASP A 1 278 ? 44.234 36.878 11.074 1.00 18.97 278 ASP A CA 1
ATOM 2114 C C . ASP A 1 278 ? 42.946 36.013 10.841 1.00 17.04 278 ASP A C 1
ATOM 2115 O O . ASP A 1 278 ? 42.168 36.315 9.909 1.00 18.93 278 ASP A O 1
ATOM 2120 N N . ARG A 1 279 ? 42.704 35.018 11.704 1.00 17.10 279 ARG A N 1
ATOM 2121 C CA . ARG A 1 279 ? 41.457 34.217 11.568 1.00 16.19 279 ARG A CA 1
ATOM 2122 C C . ARG A 1 279 ? 40.329 35.063 12.194 1.00 16.16 279 ARG A C 1
ATOM 2123 O O . ARG A 1 279 ? 40.481 35.488 13.353 1.00 17.21 279 ARG A O 1
ATOM 2131 N N . CYS A 1 280 ? 39.239 35.309 11.435 1.00 17.12 280 CYS A N 1
ATOM 2132 C CA . CYS A 1 280 ? 38.110 36.114 11.948 1.00 15.73 280 CYS A CA 1
ATOM 2133 C C . CYS A 1 280 ? 36.795 35.343 11.872 1.00 15.91 280 CYS A C 1
ATOM 2134 O O . CYS A 1 280 ? 36.649 34.410 11.071 1.00 15.52 280 CYS A O 1
ATOM 2137 N N . ALA A 1 281 ? 35.800 35.835 12.606 1.00 15.13 281 ALA A N 1
ATOM 2138 C CA . ALA A 1 281 ? 34.424 35.326 12.460 1.00 13.61 281 ALA A CA 1
ATOM 2139 C C . ALA A 1 281 ? 33.453 36.438 12.786 1.00 13.81 281 ALA A C 1
ATOM 2140 O O . ALA A 1 281 ? 33.818 37.440 13.427 1.00 15.40 281 ALA A O 1
ATOM 2142 N N . SER A 1 282 ? 32.227 36.318 12.290 1.00 13.98 282 SER A N 1
ATOM 2143 C CA . SER A 1 282 ? 31.203 37.311 12.639 1.00 13.97 282 SER A CA 1
ATOM 2144 C C . SER A 1 282 ? 29.985 36.579 13.159 1.00 15.11 282 SER A C 1
ATOM 2145 O O . SER A 1 282 ? 29.552 35.615 12.548 1.00 13.88 282 SER A O 1
ATOM 2148 N N . LEU A 1 283 ? 29.447 37.033 14.303 1.00 13.88 283 LEU A N 1
ATOM 2149 C CA . LEU A 1 283 ? 28.162 36.575 14.796 1.00 15.14 283 LEU A CA 1
ATOM 2150 C C . LEU A 1 283 ? 27.108 37.536 14.251 1.00 15.64 283 LEU A C 1
ATOM 2151 O O . LEU A 1 283 ? 27.440 38.535 13.671 1.00 13.96 283 LEU A O 1
ATOM 2156 N N . ASP A 1 284 ? 25.833 37.242 14.465 1.00 15.03 284 ASP A N 1
ATOM 2157 C CA . ASP A 1 284 ? 24.825 38.279 14.162 1.00 15.96 284 ASP A CA 1
ATOM 2158 C C . ASP A 1 284 ? 24.257 38.846 15.463 1.00 16.23 284 ASP A C 1
ATOM 2159 O O . ASP A 1 284 ? 24.772 38.529 16.543 1.00 16.55 284 ASP A O 1
ATOM 2164 N N . GLY A 1 285 ? 23.262 39.738 15.337 1.00 16.44 285 GLY A N 1
ATOM 2165 C CA . GLY A 1 285 ? 22.690 40.512 16.472 1.00 18.12 285 GLY A CA 1
ATOM 2166 C C . GLY A 1 285 ? 22.079 39.694 17.617 1.00 17.63 285 GLY A C 1
ATOM 2167 O O . GLY A 1 285 ? 22.068 40.189 18.754 1.00 17.61 285 GLY A O 1
ATOM 2168 N N . ASP A 1 286 ? 21.556 38.476 17.381 1.00 16.21 286 ASP A N 1
ATOM 2169 C CA . ASP A 1 286 ? 21.113 37.597 18.525 1.00 17.19 286 ASP A CA 1
ATOM 2170 C C . ASP A 1 286 ? 22.060 36.383 18.758 1.00 15.58 286 ASP A C 1
ATOM 2171 O O . ASP A 1 286 ? 21.735 35.402 19.484 1.00 16.02 286 ASP A O 1
ATOM 2176 N N . ALA A 1 287 ? 23.215 36.435 18.092 1.00 15.82 287 ALA A N 1
ATOM 2177 C CA . ALA A 1 287 ? 24.261 35.393 18.174 1.00 15.91 287 ALA A CA 1
ATOM 2178 C C . ALA A 1 287 ? 23.702 33.985 17.812 1.00 17.65 287 ALA A C 1
ATOM 2179 O O . ALA A 1 287 ? 23.975 32.982 18.490 1.00 15.95 287 ALA A O 1
ATOM 2181 N N . ASP A 1 288 ? 22.954 33.935 16.710 1.00 16.65 288 ASP A N 1
ATOM 2182 C CA . ASP A 1 288 ? 22.540 32.651 16.272 1.00 18.92 288 ASP A CA 1
ATOM 2183 C C . ASP A 1 288 ? 22.969 32.298 14.843 1.00 18.27 288 ASP A C 1
ATOM 2184 O O . ASP A 1 288 ? 22.451 31.348 14.225 1.00 17.57 288 ASP A O 1
ATOM 2189 N N . ARG A 1 289 ? 23.919 33.064 14.339 1.00 15.45 289 ARG A N 1
ATOM 2190 C CA . ARG A 1 289 ? 24.625 32.743 13.075 1.00 14.53 289 ARG A CA 1
ATOM 2191 C C . ARG A 1 289 ? 26.094 32.992 13.332 1.00 15.53 289 ARG A C 1
ATOM 2192 O O . ARG A 1 289 ? 26.442 33.962 14.036 1.00 13.98 289 ARG A O 1
ATOM 2200 N N . ILE A 1 290 ? 26.951 32.172 12.707 1.00 14.68 290 ILE A N 1
ATOM 2201 C CA . ILE A 1 290 ? 28.383 32.518 12.684 1.00 14.48 290 ILE A CA 1
ATOM 2202 C C . ILE A 1 290 ? 28.945 32.219 11.282 1.00 15.16 290 ILE A C 1
ATOM 2203 O O . ILE A 1 290 ? 28.627 31.183 10.712 1.00 14.15 290 ILE A O 1
ATOM 2208 N N . LEU A 1 291 ? 29.728 33.133 10.733 1.00 14.87 291 LEU A N 1
ATOM 2209 C CA . LEU A 1 291 ? 30.765 32.706 9.772 1.00 16.84 291 LEU A CA 1
ATOM 2210 C C . LEU A 1 291 ? 32.114 33.151 9.962 1.00 16.10 291 LEU A C 1
ATOM 2211 O O . LEU A 1 291 ? 32.342 34.034 10.732 1.00 18.28 291 LEU A O 1
ATOM 2216 N N . TYR A 1 292 ? 33.011 32.504 9.245 1.00 15.03 292 TYR A N 1
ATOM 2217 C CA . TYR A 1 292 ? 34.435 32.752 9.407 1.00 15.07 292 TY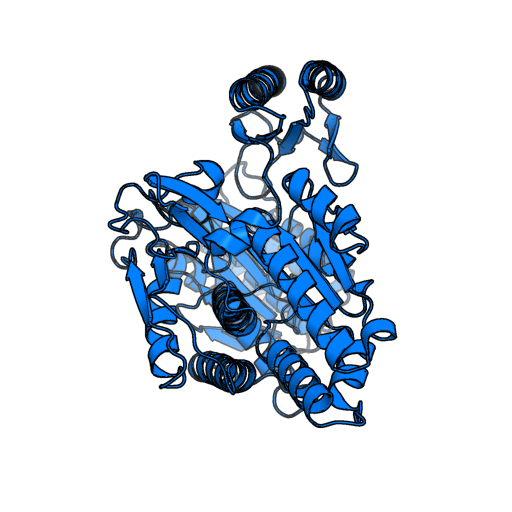R A CA 1
ATOM 2218 C C . TYR A 1 292 ? 34.943 33.376 8.140 1.00 14.96 292 TYR A C 1
ATOM 2219 O O . TYR A 1 292 ? 34.325 33.201 7.080 1.00 15.52 292 TYR A O 1
ATOM 2228 N N . TYR A 1 293 ? 36.120 34.026 8.203 1.00 15.89 293 TYR A N 1
ATOM 2229 C CA . TYR A 1 293 ? 36.707 34.640 7.025 1.00 15.14 293 TYR A CA 1
ATOM 2230 C C . TYR A 1 293 ? 38.096 35.112 7.421 1.00 15.76 293 TYR A C 1
ATOM 2231 O O . TYR A 1 293 ? 38.453 35.158 8.611 1.00 16.05 293 TYR A O 1
ATOM 2240 N N . PHE A 1 294 ? 38.922 35.358 6.408 1.00 16.61 294 PHE A N 1
ATOM 2241 C CA . PHE A 1 294 ? 40.257 35.901 6.639 1.00 16.55 294 PHE A CA 1
ATOM 2242 C C . PHE A 1 294 ? 40.732 36.582 5.393 1.00 18.72 294 PHE A C 1
ATOM 2243 O O . PHE A 1 294 ? 40.173 36.325 4.295 1.00 18.62 294 PHE A O 1
ATOM 2251 N N . LEU A 1 295 ? 41.796 37.387 5.556 1.00 17.62 295 LEU A N 1
ATOM 2252 C CA . LEU A 1 295 ? 42.523 37.946 4.404 1.00 19.53 295 LEU A CA 1
ATOM 2253 C C . LEU A 1 295 ? 43.685 36.995 4.102 1.00 20.61 295 LEU A C 1
ATOM 2254 O O . LEU A 1 295 ? 44.465 36.699 5.014 1.00 22.13 295 LEU A O 1
ATOM 2259 N N . ASP A 1 296 ? 43.745 36.463 2.888 1.00 19.91 296 ASP A N 1
ATOM 2260 C CA . ASP A 1 296 ? 44.805 35.488 2.550 1.00 22.02 296 ASP A CA 1
ATOM 2261 C C . ASP A 1 296 ? 46.175 36.211 2.359 1.00 23.33 296 ASP A C 1
ATOM 2262 O O . ASP A 1 296 ? 46.250 37.420 2.469 1.00 22.74 296 ASP A O 1
ATOM 2267 N N . GLU A 1 297 ? 47.227 35.431 2.101 1.00 28.97 297 GLU A N 1
ATOM 2268 C CA . GLU A 1 297 ? 48.585 35.972 1.871 1.00 32.79 297 GLU A CA 1
ATOM 2269 C C . GLU A 1 297 ? 48.617 37.082 0.805 1.00 34.65 297 GLU A C 1
ATOM 2270 O O . GLU A 1 297 ? 49.348 38.041 0.994 1.00 33.59 297 GLU A O 1
ATOM 2276 N N . GLY A 1 298 ? 47.768 36.999 -0.243 1.00 31.12 298 GLY A N 1
ATOM 2277 C CA . GLY A 1 298 ? 47.665 38.069 -1.224 1.00 29.69 298 GLY A CA 1
ATOM 2278 C C . GLY A 1 298 ? 46.816 39.266 -0.850 1.00 34.02 298 GLY A C 1
ATOM 2279 O O . GLY A 1 298 ? 46.551 40.091 -1.701 1.00 30.92 298 GLY A O 1
ATOM 2280 N N . ASN A 1 299 ? 46.412 39.381 0.421 1.00 27.66 299 ASN A N 1
ATOM 2281 C CA . ASN A 1 299 ? 45.490 40.420 0.876 1.00 28.15 299 ASN A CA 1
ATOM 2282 C C . ASN A 1 299 ? 44.099 40.309 0.231 1.00 25.14 299 ASN A C 1
ATOM 2283 O O . ASN A 1 299 ? 43.446 41.334 -0.001 1.00 27.98 299 ASN A O 1
ATOM 2288 N N . VAL A 1 300 ? 43.632 39.091 -0.071 1.00 24.27 300 VAL A N 1
ATOM 2289 C CA . VAL A 1 300 ? 42.271 38.919 -0.668 1.00 23.78 300 VAL A CA 1
ATOM 2290 C C . VAL A 1 300 ? 41.348 38.302 0.403 1.00 20.78 300 VAL A C 1
ATOM 2291 O O . VAL A 1 300 ? 41.713 37.326 1.022 1.00 18.48 300 VAL A O 1
ATOM 2295 N N . PHE A 1 301 ? 40.154 38.875 0.576 1.00 18.19 301 PHE A N 1
ATOM 2296 C CA . PHE A 1 301 ? 39.138 38.387 1.510 1.00 19.11 301 PHE A CA 1
ATOM 2297 C C . PHE A 1 301 ? 38.656 37.023 1.052 1.00 16.23 301 PHE A C 1
ATOM 2298 O O . PHE A 1 301 ? 38.300 36.860 -0.152 1.00 19.53 301 PHE A O 1
ATOM 2306 N N . ARG A 1 302 ? 38.572 36.069 1.974 1.00 16.52 302 ARG A N 1
ATOM 2307 C CA . ARG A 1 302 ? 38.049 34.717 1.678 1.00 15.52 302 ARG A CA 1
ATOM 2308 C C . ARG A 1 302 ? 37.021 34.360 2.740 1.00 15.42 302 ARG A C 1
ATOM 2309 O O . ARG A 1 302 ? 37.263 34.510 3.920 1.00 16.53 302 ARG A O 1
ATOM 2317 N N . LEU A 1 303 ? 35.906 33.863 2.286 1.00 15.78 303 LEU A N 1
ATOM 2318 C CA . LEU A 1 303 ? 34.769 33.627 3.156 1.00 15.73 303 LEU A CA 1
ATOM 2319 C C . LEU A 1 303 ? 34.684 32.155 3.496 1.00 15.75 303 LEU A C 1
ATOM 2320 O O . LEU A 1 303 ? 34.813 31.320 2.609 1.00 15.49 303 LEU A O 1
ATOM 2325 N N . LEU A 1 304 ? 34.441 31.843 4.785 1.00 16.36 304 LEU A N 1
ATOM 2326 C CA . LEU A 1 304 ? 34.231 30.475 5.223 1.00 15.71 304 LEU A CA 1
ATOM 2327 C C . LEU A 1 304 ? 32.883 30.405 5.838 1.00 16.33 304 LEU A C 1
ATOM 2328 O O . LEU A 1 304 ? 32.774 30.554 7.056 1.00 16.64 304 LEU A O 1
ATOM 2333 N N . ASP A 1 305 ? 31.879 30.074 5.020 1.00 15.76 305 ASP A N 1
ATOM 2334 C CA . ASP A 1 305 ? 30.474 30.302 5.479 1.00 15.99 305 ASP A CA 1
ATOM 2335 C C . ASP A 1 305 ? 29.855 29.067 6.150 1.00 15.97 305 ASP A C 1
ATOM 2336 O O . ASP A 1 305 ? 30.587 28.128 6.476 1.00 14.89 305 ASP A O 1
ATOM 2341 N N . GLY A 1 306 ? 28.515 29.044 6.333 1.00 14.06 306 GLY A N 1
ATOM 2342 C CA . GLY A 1 306 ? 27.888 27.882 7.027 1.00 14.70 306 GLY A CA 1
ATOM 2343 C C . GLY A 1 306 ? 28.181 26.510 6.466 1.00 14.87 306 GLY A C 1
ATOM 2344 O O . GLY A 1 306 ? 28.341 25.516 7.220 1.00 13.61 306 GLY A O 1
ATOM 2345 N N . ASP A 1 307 ? 28.226 26.407 5.131 1.00 15.17 307 ASP A N 1
ATOM 2346 C CA . ASP A 1 307 ? 28.550 25.094 4.537 1.00 15.42 307 ASP A CA 1
ATOM 2347 C C . ASP A 1 307 ? 29.974 24.682 4.722 1.00 15.76 307 ASP A C 1
ATOM 2348 O O . ASP A 1 307 ? 30.285 23.488 4.775 1.00 16.92 307 ASP A O 1
ATOM 2353 N N . ARG A 1 308 ? 30.868 25.653 4.834 1.00 14.23 308 ARG A N 1
ATOM 2354 C CA . ARG A 1 308 ? 32.255 25.339 5.241 1.00 16.08 308 ARG A CA 1
ATOM 2355 C C . ARG A 1 308 ? 32.329 24.784 6.648 1.00 14.72 308 ARG A C 1
ATOM 2356 O O . ARG A 1 308 ? 33.148 23.896 6.874 1.00 16.65 308 ARG A O 1
ATOM 2364 N N . ILE A 1 309 ? 31.510 25.317 7.555 1.00 13.62 309 ILE A N 1
ATOM 2365 C CA . ILE A 1 309 ? 31.440 24.765 8.929 1.00 15.75 309 ILE A CA 1
ATOM 2366 C C . ILE A 1 309 ? 30.843 23.348 8.891 1.00 15.27 309 ILE A C 1
ATOM 2367 O O . ILE A 1 309 ? 31.377 22.436 9.520 1.00 13.90 309 ILE A O 1
ATOM 2372 N N . ALA A 1 310 ? 29.730 23.176 8.170 1.00 14.29 310 ALA A N 1
ATOM 2373 C CA . ALA A 1 310 ? 29.079 21.846 8.076 1.00 15.51 310 ALA A CA 1
ATOM 2374 C C . ALA A 1 310 ? 30.130 20.814 7.576 1.00 16.45 310 ALA A C 1
ATOM 2375 O O . ALA A 1 310 ? 30.258 19.684 8.111 1.00 15.90 310 ALA A O 1
ATOM 2377 N N . THR A 1 311 ? 30.820 21.172 6.514 1.00 15.56 311 THR A N 1
ATOM 2378 C CA . THR A 1 311 ? 31.758 20.196 5.901 1.00 16.31 311 THR A CA 1
ATOM 2379 C C . THR A 1 311 ? 32.999 19.935 6.790 1.00 16.19 311 THR A C 1
ATOM 2380 O O . THR A 1 311 ? 33.506 18.801 6.851 1.00 14.95 311 THR A O 1
ATOM 2384 N N . LEU A 1 312 ? 33.456 20.979 7.457 1.00 15.47 312 LEU A N 1
ATOM 2385 C CA . LEU A 1 312 ? 34.513 20.868 8.465 1.00 16.17 312 LEU A CA 1
ATOM 2386 C C . LEU A 1 312 ? 34.076 19.847 9.548 1.00 17.31 312 LEU A C 1
ATOM 2387 O O . LEU A 1 312 ? 34.812 18.906 9.891 1.00 15.47 312 LEU A O 1
ATOM 2392 N N . ALA A 1 313 ? 32.883 20.048 10.105 1.00 15.43 313 ALA A N 1
ATOM 2393 C CA . ALA A 1 313 ? 32.353 19.164 11.174 1.00 18.99 313 ALA A CA 1
ATOM 2394 C C . ALA A 1 313 ? 32.089 17.716 10.677 1.00 20.80 313 ALA A C 1
ATOM 2395 O O . ALA A 1 313 ? 32.428 16.772 11.358 1.00 17.03 313 ALA A O 1
ATOM 2397 N N . ALA A 1 314 ? 31.484 17.574 9.470 1.00 18.60 314 ALA A N 1
ATOM 2398 C CA . ALA A 1 314 ? 31.276 16.243 8.908 1.00 18.20 314 ALA A CA 1
ATOM 2399 C C . ALA A 1 314 ? 32.597 15.493 8.679 1.00 17.17 314 ALA A C 1
ATOM 2400 O O . ALA A 1 314 ? 32.663 14.266 8.961 1.00 17.59 314 ALA A O 1
ATOM 2402 N N . SER A 1 315 ? 33.644 16.176 8.214 1.00 16.43 315 SER A N 1
ATOM 2403 C CA . SER A 1 315 ? 34.951 15.528 8.004 1.00 18.32 315 SER A CA 1
ATOM 2404 C C . SER A 1 315 ? 35.526 15.092 9.379 1.00 18.83 315 SER A C 1
ATOM 2405 O O . SER A 1 315 ? 35.983 13.964 9.525 1.00 19.93 315 SER A O 1
ATOM 2408 N N . PHE A 1 316 ? 35.585 16.010 10.347 1.00 19.29 316 PHE A N 1
ATOM 2409 C CA . PHE A 1 316 ? 36.139 15.698 11.660 1.00 18.64 316 PHE A CA 1
ATOM 2410 C C . PHE A 1 316 ? 35.393 14.522 12.317 1.00 20.73 316 PHE A C 1
ATOM 2411 O O . PHE A 1 316 ? 35.994 13.560 12.766 1.00 20.63 316 PHE A O 1
ATOM 2419 N N . ILE A 1 317 ? 34.081 14.586 12.386 1.00 19.29 317 ILE A N 1
ATOM 2420 C CA . ILE A 1 317 ? 33.310 13.527 12.999 1.00 19.04 317 ILE A CA 1
ATOM 2421 C C . ILE A 1 317 ? 33.516 12.140 12.333 1.00 21.42 317 ILE A C 1
ATOM 2422 O O . ILE A 1 317 ? 33.583 11.082 13.023 1.00 18.55 317 ILE A O 1
ATOM 2427 N N . GLY A 1 318 ? 33.566 12.131 11.003 1.00 19.93 318 GLY A N 1
ATOM 2428 C CA . GLY A 1 318 ? 33.873 10.934 10.265 1.00 20.36 318 GLY A CA 1
ATOM 2429 C C . GLY A 1 318 ? 35.226 10.371 10.583 1.00 20.71 318 GLY A C 1
ATOM 2430 O O . GLY A 1 318 ? 35.329 9.145 10.743 1.00 21.14 318 GLY A O 1
ATOM 2431 N N . ASP A 1 319 ? 36.262 11.216 10.659 1.00 16.38 319 ASP A N 1
ATOM 2432 C CA . ASP A 1 319 ? 37.584 10.735 11.048 1.00 19.72 319 ASP A CA 1
ATOM 2433 C C . ASP A 1 319 ? 37.575 10.225 12.510 1.00 18.76 319 ASP A C 1
ATOM 2434 O O . ASP A 1 319 ? 38.229 9.201 12.791 1.00 18.89 319 ASP A O 1
ATOM 2439 N N . LEU A 1 320 ? 36.877 10.889 13.438 1.00 15.67 320 LEU A N 1
ATOM 2440 C CA . LEU A 1 320 ? 36.850 10.394 14.814 1.00 18.02 320 LEU A CA 1
ATOM 2441 C C . LEU A 1 320 ? 36.110 9.053 14.932 1.00 21.81 320 LEU A C 1
ATOM 2442 O O . LEU A 1 320 ? 36.593 8.174 15.636 1.00 20.32 320 LEU A O 1
ATOM 2447 N N . ALA A 1 321 ? 34.969 8.919 14.221 1.00 18.14 321 ALA A N 1
ATOM 2448 C CA . ALA A 1 321 ? 34.222 7.656 14.250 1.00 19.43 321 ALA A CA 1
ATOM 2449 C C . ALA A 1 321 ? 35.058 6.511 13.679 1.00 20.48 321 ALA A C 1
ATOM 2450 O O . ALA A 1 321 ? 35.058 5.411 14.257 1.00 24.87 321 ALA A O 1
ATOM 2452 N N . ARG A 1 322 ? 35.780 6.739 12.576 1.00 19.71 322 ARG A N 1
ATOM 2453 C CA . ARG A 1 322 ? 36.679 5.737 12.067 1.00 23.89 322 ARG A CA 1
ATOM 2454 C C . ARG A 1 322 ? 37.788 5.362 13.048 1.00 23.75 322 ARG A C 1
ATOM 2455 O O . ARG A 1 322 ? 38.150 4.184 13.227 1.00 22.04 322 ARG A O 1
ATOM 2463 N N . SER A 1 323 ? 38.411 6.387 13.586 1.00 21.72 323 SER A N 1
ATOM 2464 C CA . SER A 1 323 ? 39.466 6.205 14.583 1.00 25.16 323 SER A CA 1
ATOM 2465 C C . SER A 1 323 ? 38.995 5.429 15.862 1.00 24.77 323 SER A C 1
ATOM 2466 O O . SER A 1 323 ? 39.765 4.607 16.438 1.00 23.66 323 SER A O 1
ATOM 2469 N N . ALA A 1 324 ? 37.758 5.695 16.296 1.00 19.66 324 ALA A N 1
ATOM 2470 C CA . ALA A 1 324 ? 37.165 5.078 17.453 1.00 21.53 324 ALA A CA 1
ATOM 2471 C C . ALA A 1 324 ? 36.673 3.619 17.158 1.00 24.14 324 ALA A C 1
ATOM 2472 O O . ALA A 1 324 ? 36.272 2.937 18.093 1.00 27.66 324 ALA A O 1
ATOM 2474 N N . GLY A 1 325 ? 36.622 3.215 15.889 1.00 22.37 325 GLY A N 1
ATOM 2475 C CA . GLY A 1 325 ? 36.322 1.851 15.453 1.00 25.05 325 GLY A CA 1
ATOM 2476 C C . GLY A 1 325 ? 34.830 1.703 15.294 1.00 26.02 325 GLY A C 1
ATOM 2477 O O . GLY A 1 325 ? 34.296 0.580 15.272 1.00 26.41 325 GLY A O 1
ATOM 2478 N N . ILE A 1 326 ? 34.143 2.839 15.150 1.00 24.56 326 ILE A N 1
ATOM 2479 C CA . ILE A 1 326 ? 32.675 2.851 15.073 1.00 24.86 326 ILE A CA 1
ATOM 2480 C C . ILE A 1 326 ? 32.026 3.500 13.798 1.00 25.91 326 ILE A C 1
ATOM 2481 O O . ILE A 1 326 ? 30.815 3.818 13.827 1.00 27.50 326 ILE A O 1
ATOM 2486 N N . ALA A 1 327 ? 32.815 3.648 12.727 1.00 25.49 327 ALA A N 1
ATOM 2487 C CA . ALA A 1 327 ? 32.382 4.309 11.480 1.00 29.84 327 ALA A CA 1
ATOM 2488 C C . ALA A 1 327 ? 31.097 3.710 10.914 1.00 35.78 327 ALA A C 1
ATOM 2489 O O . ALA A 1 327 ? 30.177 4.447 10.567 1.00 31.51 327 ALA A O 1
ATOM 2491 N N . GLN A 1 328 ? 31.047 2.376 10.868 1.00 35.24 328 GLN A N 1
ATOM 2492 C CA . GLN A 1 328 ? 29.903 1.607 10.375 1.00 41.93 328 GLN A CA 1
ATOM 2493 C C . GLN A 1 328 ? 28.621 1.834 11.200 1.00 37.62 328 GLN A C 1
ATOM 2494 O O . GLN A 1 328 ? 27.535 1.711 10.691 1.00 43.09 328 GLN A O 1
ATOM 2500 N N . LYS A 1 329 ? 28.754 2.259 12.453 1.00 37.40 329 LYS A N 1
ATOM 2501 C CA . LYS A 1 329 ? 27.613 2.521 13.384 1.00 39.32 329 LYS A CA 1
ATOM 2502 C C . LYS A 1 329 ? 27.175 3.995 13.493 1.00 39.84 329 LYS A C 1
ATOM 2503 O O . LYS A 1 329 ? 26.144 4.272 14.084 1.00 44.60 329 LYS A O 1
ATOM 2509 N N . LEU A 1 330 ? 27.977 4.927 12.965 1.00 33.71 330 LEU A N 1
ATOM 2510 C CA . LEU A 1 330 ? 27.631 6.356 12.951 1.00 35.51 330 LEU A CA 1
ATOM 2511 C C . LEU A 1 330 ? 27.565 6.900 11.507 1.00 36.73 330 LEU A C 1
ATOM 2512 O O . LEU A 1 330 ? 28.404 7.696 11.094 1.00 42.17 330 LEU A O 1
ATOM 2517 N N . LYS A 1 331 ? 26.542 6.490 10.780 1.00 38.25 331 LYS A N 1
ATOM 2518 C CA . LYS A 1 331 ? 26.246 7.066 9.451 1.00 43.41 331 LYS A CA 1
ATOM 2519 C C . LYS A 1 331 ? 25.916 8.613 9.530 1.00 29.84 331 LYS A C 1
ATOM 2520 O O . LYS A 1 331 ? 24.917 9.075 10.134 1.00 28.03 331 LYS A O 1
ATOM 2526 N N . ILE A 1 332 ? 26.789 9.381 8.899 1.00 27.90 332 ILE A N 1
ATOM 2527 C CA . ILE A 1 332 ? 26.629 10.831 8.876 1.00 24.64 332 ILE A CA 1
ATOM 2528 C C . ILE A 1 332 ? 25.855 11.253 7.618 1.00 18.69 332 ILE A C 1
ATOM 2529 O O . ILE A 1 332 ? 26.130 10.781 6.522 1.00 19.01 332 ILE A O 1
ATOM 2534 N N . GLY A 1 333 ? 24.977 12.217 7.764 1.00 19.38 333 GLY A N 1
ATOM 2535 C CA . GLY A 1 333 ? 24.400 12.840 6.596 1.00 18.10 333 GLY A CA 1
ATOM 2536 C C . GLY A 1 333 ? 24.493 14.362 6.783 1.00 18.64 333 GLY A C 1
ATOM 2537 O O . GLY A 1 333 ? 24.507 14.874 7.930 1.00 18.48 333 GLY A O 1
ATOM 2538 N N . VAL A 1 334 ? 24.533 15.085 5.641 1.00 18.91 334 VAL A N 1
ATOM 2539 C CA . VAL A 1 334 ? 24.557 16.564 5.681 1.00 18.26 334 VAL A CA 1
ATOM 2540 C C . VAL A 1 334 ? 23.275 17.177 5.074 1.00 20.19 334 VAL A C 1
ATOM 2541 O O . VAL A 1 334 ? 22.936 16.920 3.895 1.00 24.60 334 VAL A O 1
ATOM 2545 N N . VAL A 1 335 ? 22.600 18.026 5.846 1.00 18.79 335 VAL A N 1
ATOM 2546 C CA . VAL A 1 335 ? 21.392 18.697 5.360 1.00 17.56 335 VAL A CA 1
ATOM 2547 C C . VAL A 1 335 ? 21.801 20.099 4.944 1.00 17.81 335 VAL A C 1
ATOM 2548 O O . VAL A 1 335 ? 22.519 20.771 5.702 1.00 17.39 335 VAL A O 1
ATOM 2552 N N . GLN A 1 336 ? 21.341 20.511 3.748 1.00 16.53 336 GLN A N 1
ATOM 2553 C CA . GLN A 1 336 ? 21.657 21.802 3.179 1.00 15.49 336 GLN A CA 1
ATOM 2554 C C . GLN A 1 336 ? 20.354 22.497 2.779 1.00 15.78 336 GLN A C 1
ATOM 2555 O O . GLN A 1 336 ? 19.258 21.872 2.821 1.00 16.69 336 GLN A O 1
ATOM 2561 N N . THR A 1 337 ? 20.464 23.764 2.373 1.00 15.40 337 THR A N 1
ATOM 2562 C CA . THR A 1 337 ? 19.384 24.385 1.580 1.00 14.28 337 THR A CA 1
ATOM 2563 C C . THR A 1 337 ? 19.937 24.780 0.202 1.00 14.79 337 THR A C 1
ATOM 2564 O O . THR A 1 337 ? 21.142 24.644 -0.065 1.00 16.01 337 THR A O 1
ATOM 2568 N N . ALA A 1 338 ? 19.074 25.371 -0.620 1.00 13.78 338 ALA A N 1
ATOM 2569 C CA . ALA A 1 338 ? 19.414 25.719 -2.000 1.00 13.91 338 ALA A CA 1
ATOM 2570 C C . ALA A 1 338 ? 20.428 26.876 -2.016 1.00 13.06 338 ALA A C 1
ATOM 2571 O O . ALA A 1 338 ? 21.111 27.030 -3.021 1.00 14.73 338 ALA A O 1
ATOM 2573 N N . TYR A 1 339 ? 20.611 27.602 -0.893 1.00 11.39 339 TYR A N 1
ATOM 2574 C CA . TYR A 1 339 ? 21.578 28.698 -0.843 1.00 12.02 339 TYR A CA 1
ATOM 2575 C C . TYR A 1 339 ? 23.002 28.128 -0.711 1.00 13.83 339 TYR A C 1
ATOM 2576 O O . TYR A 1 339 ? 23.972 28.925 -0.787 1.00 14.45 339 TYR A O 1
ATOM 2585 N N . ALA A 1 340 ? 23.154 26.815 -0.423 1.00 13.31 340 ALA A N 1
ATOM 2586 C CA . ALA A 1 340 ? 24.498 26.255 -0.326 1.00 13.94 340 ALA A CA 1
ATOM 2587 C C . ALA A 1 340 ? 25.249 26.355 -1.652 1.00 13.99 340 ALA A C 1
ATOM 2588 O O . ALA A 1 340 ? 24.680 26.085 -2.733 1.00 15.26 340 ALA A O 1
ATOM 2590 N N . ASN A 1 341 ? 26.495 26.752 -1.589 1.00 13.12 341 ASN A N 1
ATOM 2591 C CA . ASN A 1 341 ? 27.293 26.812 -2.823 1.00 14.53 341 ASN A CA 1
ATOM 2592 C C . ASN A 1 341 ? 27.392 25.407 -3.457 1.00 14.61 341 ASN A C 1
ATOM 2593 O O . ASN A 1 341 ? 27.606 24.404 -2.754 1.00 14.56 341 ASN A O 1
ATOM 2598 N N . GLY A 1 342 ? 27.205 25.332 -4.784 1.00 14.66 342 GLY A N 1
ATOM 2599 C CA . GLY A 1 342 ? 27.232 24.006 -5.471 1.00 15.45 342 GLY A CA 1
ATOM 2600 C C . GLY A 1 342 ? 28.525 23.286 -5.213 1.00 14.93 342 GLY A C 1
ATOM 2601 O O . GLY A 1 342 ? 28.521 22.096 -5.243 1.00 16.47 342 GLY A O 1
ATOM 2602 N N . SER A 1 343 ? 29.637 23.990 -5.034 1.00 15.15 343 SER A N 1
ATOM 2603 C CA . SER A 1 343 ? 30.894 23.301 -4.749 1.00 16.79 343 SER A CA 1
ATOM 2604 C C . SER A 1 343 ? 30.884 22.540 -3.400 1.00 18.87 343 SER A C 1
ATOM 2605 O O . SER A 1 343 ? 31.584 21.472 -3.278 1.00 16.18 343 SER A O 1
ATOM 2608 N N . SER A 1 344 ? 30.115 23.030 -2.419 1.00 16.77 344 SER A N 1
ATOM 2609 C CA . SER A 1 344 ? 30.060 22.382 -1.099 1.00 16.19 344 SER A CA 1
ATOM 2610 C C . SER A 1 344 ? 29.259 21.085 -1.232 1.00 18.99 344 SER A C 1
ATOM 2611 O O . SER A 1 344 ? 29.646 20.059 -0.669 1.00 18.41 344 SER A O 1
ATOM 2614 N N . THR A 1 345 ? 28.187 21.116 -2.031 1.00 17.38 345 THR A N 1
ATOM 2615 C CA . THR A 1 345 ? 27.406 19.913 -2.299 1.00 16.87 345 THR A CA 1
ATOM 2616 C C . THR A 1 345 ? 28.267 18.811 -2.986 1.00 16.89 345 THR A C 1
ATOM 2617 O O . THR A 1 345 ? 28.161 17.638 -2.641 1.00 18.74 345 THR A O 1
ATOM 2621 N N . GLU A 1 346 ? 29.043 19.227 -3.972 1.00 17.95 346 GLU A N 1
ATOM 2622 C CA . GLU A 1 346 ? 29.895 18.376 -4.748 1.00 22.48 346 GLU A CA 1
ATOM 2623 C C . GLU A 1 346 ? 30.972 17.744 -3.826 1.00 23.57 346 GLU A C 1
ATOM 2624 O O . GLU A 1 346 ? 31.267 16.555 -3.928 1.00 24.73 346 GLU A O 1
ATOM 2630 N N . TYR A 1 347 ? 31.554 18.563 -2.944 1.00 23.07 347 TYR A N 1
ATOM 2631 C CA . TYR A 1 347 ? 32.529 18.109 -1.940 1.00 20.84 347 TYR A CA 1
ATOM 2632 C C . TYR A 1 347 ? 31.933 17.060 -1.047 1.00 20.07 347 TYR A C 1
ATOM 2633 O O . TYR A 1 347 ? 32.581 16.031 -0.766 1.00 20.43 347 TYR A O 1
ATOM 2642 N N . ILE A 1 348 ? 30.699 17.263 -0.637 1.00 18.40 348 ILE A N 1
ATOM 2643 C CA . ILE A 1 348 ? 30.069 16.334 0.321 1.00 21.12 348 ILE A CA 1
ATOM 2644 C C . ILE A 1 348 ? 29.869 14.987 -0.401 1.00 25.92 348 ILE A C 1
ATOM 2645 O O . ILE A 1 348 ? 30.120 13.889 0.175 1.00 26.96 348 ILE A O 1
ATOM 2650 N N . GLU A 1 349 ? 29.493 15.089 -1.667 1.00 25.91 349 GLU A N 1
ATOM 2651 C CA . GLU A 1 349 ? 29.216 13.899 -2.459 1.00 31.44 349 GLU A CA 1
ATOM 2652 C C . GLU A 1 349 ? 30.522 13.156 -2.846 1.00 28.12 349 GLU A C 1
ATOM 2653 O O . GLU A 1 349 ? 30.591 11.984 -2.670 1.00 30.20 349 GLU A O 1
ATOM 2659 N N . LYS A 1 350 ? 31.530 13.839 -3.354 1.00 27.30 350 LYS A N 1
ATOM 2660 C CA . LYS A 1 350 ? 32.657 13.170 -4.040 1.00 30.03 350 LYS A CA 1
ATOM 2661 C C . LYS A 1 350 ? 33.886 13.000 -3.178 1.00 29.26 350 LYS A C 1
ATOM 2662 O O . LYS A 1 350 ? 34.692 12.073 -3.426 1.00 26.60 350 LYS A O 1
ATOM 2668 N N . VAL A 1 351 ? 34.035 13.857 -2.164 1.00 21.73 351 VAL A N 1
ATOM 2669 C CA . VAL A 1 351 ? 35.205 13.749 -1.264 1.00 23.89 351 VAL A CA 1
ATOM 2670 C C . VAL A 1 351 ? 34.791 13.146 0.061 1.00 25.57 351 VAL A C 1
ATOM 2671 O O . VAL A 1 351 ? 35.403 12.144 0.490 1.00 26.64 351 VAL A O 1
ATOM 2675 N N . LEU A 1 352 ? 33.755 13.668 0.744 1.00 21.21 352 LEU A N 1
ATOM 2676 C CA . LEU A 1 352 ? 33.360 13.019 1.978 1.00 20.94 352 LEU A CA 1
ATOM 2677 C C . LEU A 1 352 ? 32.580 11.749 1.755 1.00 24.17 352 LEU A C 1
ATOM 2678 O O . LEU A 1 352 ? 32.484 10.881 2.691 1.00 24.79 352 LEU A O 1
ATOM 2683 N N . LYS A 1 353 ? 31.984 11.616 0.569 1.00 24.67 353 LYS A N 1
ATOM 2684 C CA . LYS A 1 353 ? 31.170 10.408 0.217 1.00 27.14 353 LYS A CA 1
ATOM 2685 C C . LYS A 1 353 ? 30.037 10.208 1.208 1.00 27.85 353 LYS A C 1
ATOM 2686 O O . LYS A 1 353 ? 29.796 9.129 1.719 1.00 25.98 353 LYS A O 1
ATOM 2692 N N . LEU A 1 354 ? 29.294 11.285 1.481 1.00 26.05 354 LEU A N 1
ATOM 2693 C CA . LEU A 1 354 ? 28.156 11.223 2.428 1.00 25.94 354 LEU A CA 1
ATOM 2694 C C . LEU A 1 354 ? 26.893 11.605 1.699 1.00 26.27 354 LEU A C 1
ATOM 2695 O O . LEU A 1 354 ? 26.974 12.353 0.722 1.00 25.39 354 LEU A O 1
ATOM 2700 N N . PRO A 1 355 ? 25.746 11.130 2.198 1.00 28.11 355 PRO A N 1
ATOM 2701 C CA . PRO A 1 355 ? 24.520 11.627 1.598 1.00 30.22 355 PRO A CA 1
ATOM 2702 C C . PRO A 1 355 ? 24.324 13.115 2.002 1.00 30.34 355 PRO A C 1
ATOM 2703 O O . PRO A 1 355 ? 24.781 13.515 3.088 1.00 27.74 355 PRO A O 1
ATOM 2707 N N . SER A 1 356 ? 23.722 13.903 1.103 1.00 27.84 356 SER A N 1
ATOM 2708 C CA . SER A 1 356 ? 23.159 15.222 1.446 1.00 24.41 356 SER A CA 1
ATOM 2709 C C . SER A 1 356 ? 21.672 15.319 1.083 1.00 27.16 356 SER A C 1
ATOM 2710 O O . SER A 1 356 ? 21.160 14.582 0.218 1.00 24.01 356 SER A O 1
ATOM 2713 N N . VAL A 1 357 ? 20.941 16.180 1.780 1.00 22.79 357 VAL A N 1
ATOM 2714 C CA . VAL A 1 357 ? 19.504 16.338 1.558 1.00 23.25 357 VAL A CA 1
ATOM 2715 C C . VAL A 1 357 ? 19.340 17.868 1.470 1.00 24.91 357 VAL A C 1
ATOM 2716 O O . VAL A 1 357 ? 20.001 18.584 2.218 1.00 23.43 357 VAL A O 1
ATOM 2720 N N . CYS A 1 358 ? 18.488 18.359 0.556 1.00 19.70 358 CYS A N 1
ATOM 2721 C CA . CYS A 1 358 ? 18.252 19.795 0.470 1.00 19.23 358 CYS A CA 1
ATOM 2722 C C . CYS A 1 358 ? 16.860 20.026 0.982 1.00 17.71 358 CYS A C 1
ATOM 2723 O O . CYS A 1 358 ? 15.916 19.333 0.567 1.00 16.22 358 CYS A O 1
ATOM 2726 N N . THR A 1 359 ? 16.676 20.955 1.911 1.00 18.04 359 THR A N 1
ATOM 2727 C CA . THR A 1 359 ? 15.366 21.260 2.473 1.00 16.78 359 THR A CA 1
ATOM 2728 C C . THR A 1 359 ? 15.012 22.729 2.236 1.00 15.86 359 THR A C 1
ATOM 2729 O O . THR A 1 359 ? 15.857 23.514 1.764 1.00 16.17 359 THR A O 1
ATOM 2733 N N . ASN A 1 360 ? 13.785 23.093 2.575 1.00 15.84 360 ASN A N 1
ATOM 2734 C CA . ASN A 1 360 ? 13.390 24.530 2.586 1.00 18.74 360 ASN A CA 1
ATOM 2735 C C . ASN A 1 360 ? 14.271 25.348 3.545 1.00 17.81 360 ASN A C 1
ATOM 2736 O O . ASN A 1 360 ? 14.815 24.794 4.504 1.00 17.99 360 ASN A O 1
ATOM 2741 N N . THR A 1 361 ? 14.341 26.659 3.298 1.00 17.85 361 THR A N 1
ATOM 2742 C CA . THR A 1 361 ? 14.991 27.600 4.187 1.00 19.00 361 THR A CA 1
ATOM 2743 C C . THR A 1 361 ? 14.280 27.635 5.536 1.00 19.29 361 THR A C 1
ATOM 2744 O O . THR A 1 361 ? 13.021 27.598 5.607 1.00 20.02 361 THR A O 1
ATOM 2748 N N . GLY A 1 362 ? 15.088 27.695 6.590 1.00 18.47 362 GLY A N 1
ATOM 2749 C CA . GLY A 1 362 ? 14.519 27.865 7.966 1.00 18.00 362 GLY A CA 1
ATOM 2750 C C . GLY A 1 362 ? 14.987 26.625 8.767 1.00 19.96 362 GLY A C 1
ATOM 2751 O O . GLY A 1 362 ? 14.701 25.475 8.398 1.00 17.00 362 GLY A O 1
ATOM 2752 N N . VAL A 1 363 ? 15.654 26.855 9.905 1.00 20.94 363 VAL A N 1
ATOM 2753 C CA . VAL A 1 363 ? 16.196 25.808 10.782 1.00 22.46 363 VAL A CA 1
ATOM 2754 C C . VAL A 1 363 ? 15.203 24.639 11.110 1.00 21.68 363 VAL A C 1
ATOM 2755 O O . VAL A 1 363 ? 15.565 23.479 11.156 1.00 19.70 363 VAL A O 1
ATOM 2759 N N . LYS A 1 364 ? 13.952 24.959 11.290 1.00 21.17 364 LYS A N 1
ATOM 2760 C CA . LYS A 1 364 ? 12.948 23.960 11.584 1.00 24.43 364 LYS A CA 1
ATOM 2761 C C . LYS A 1 364 ? 12.973 22.836 10.541 1.00 23.35 364 LYS A C 1
ATOM 2762 O O . LYS A 1 364 ? 12.993 21.648 10.869 1.00 23.12 364 LYS A O 1
ATOM 2768 N N . HIS A 1 365 ? 13.010 23.206 9.259 1.00 22.05 365 HIS A N 1
ATOM 2769 C CA . HIS A 1 365 ? 13.096 22.232 8.167 1.00 22.05 365 HIS A CA 1
ATOM 2770 C C . HIS A 1 365 ? 14.401 21.442 8.135 1.00 23.02 365 HIS A C 1
ATOM 2771 O O . HIS A 1 365 ? 14.407 20.222 7.782 1.00 20.81 365 HIS A O 1
ATOM 2778 N N . LEU A 1 366 ? 15.529 22.124 8.394 1.00 19.34 366 LEU A N 1
ATOM 2779 C CA . LEU A 1 366 ? 16.797 21.377 8.356 1.00 18.04 366 LEU A CA 1
ATOM 2780 C C . LEU A 1 366 ? 16.861 20.358 9.487 1.00 21.02 366 LEU A C 1
ATOM 2781 O O . LEU A 1 366 ? 17.377 19.265 9.265 1.00 23.03 366 LEU A O 1
ATOM 2786 N N . HIS A 1 367 ? 16.422 20.776 10.675 1.00 22.97 367 HIS A N 1
ATOM 2787 C CA . HIS A 1 367 ? 16.447 19.957 11.895 1.00 28.35 367 HIS A CA 1
ATOM 2788 C C . HIS A 1 367 ? 15.607 18.724 11.634 1.00 27.11 367 HIS A C 1
ATOM 2789 O O . HIS A 1 367 ? 16.079 17.594 11.861 1.00 25.93 367 HIS A O 1
ATOM 2796 N N . HIS A 1 368 ? 14.401 18.949 11.115 1.00 27.57 368 HIS A N 1
ATOM 2797 C CA . HIS A 1 368 ? 13.504 17.814 10.664 1.00 28.97 368 HIS A CA 1
ATOM 2798 C C . HIS A 1 368 ? 14.187 16.774 9.819 1.00 29.88 368 HIS A C 1
ATOM 2799 O O . HIS A 1 368 ? 14.056 15.582 10.111 1.00 31.32 368 HIS A O 1
ATOM 2806 N N . ALA A 1 369 ? 14.910 17.181 8.762 1.00 25.48 369 ALA A N 1
ATOM 2807 C CA . ALA A 1 369 ? 15.557 16.230 7.835 1.00 22.41 369 ALA A CA 1
ATOM 2808 C C . ALA A 1 369 ? 16.758 15.544 8.462 1.00 25.70 369 ALA A C 1
ATOM 2809 O O . ALA A 1 369 ? 17.106 14.392 8.085 1.00 27.14 369 ALA A O 1
ATOM 2811 N N . ALA A 1 370 ? 17.433 16.276 9.357 1.00 23.57 370 ALA A N 1
ATOM 2812 C CA . ALA A 1 370 ? 18.639 15.778 9.999 1.00 25.89 370 ALA A CA 1
ATOM 2813 C C . ALA A 1 370 ? 18.310 14.624 10.966 1.00 31.02 370 ALA A C 1
ATOM 2814 O O . ALA A 1 370 ? 19.190 13.804 11.208 1.00 27.71 370 ALA A O 1
ATOM 2816 N N . MET A 1 371 ? 17.056 14.544 11.458 1.00 32.61 371 MET A N 1
ATOM 2817 C CA . MET A 1 371 ? 16.604 13.387 12.307 1.00 37.11 371 MET A CA 1
ATOM 2818 C C . MET A 1 371 ? 16.714 12.054 11.585 1.00 35.47 371 MET A C 1
ATOM 2819 O O . MET A 1 371 ? 16.671 11.002 12.215 1.00 38.88 371 MET A O 1
ATOM 2824 N N . ARG A 1 372 ? 16.900 12.053 10.275 1.00 31.72 372 ARG A N 1
ATOM 2825 C CA . ARG A 1 372 ? 16.942 10.780 9.558 1.00 32.11 372 ARG A CA 1
ATOM 2826 C C . ARG A 1 372 ? 18.313 10.064 9.627 1.00 33.88 372 ARG A C 1
ATOM 2827 O O . ARG A 1 372 ? 18.438 8.925 9.181 1.00 36.69 372 ARG A O 1
ATOM 2835 N N . PHE A 1 373 ? 19.324 10.746 10.191 1.00 26.34 373 PHE A N 1
ATOM 2836 C CA . PHE A 1 373 ? 20.704 10.238 10.248 1.00 28.08 373 PHE A CA 1
ATOM 2837 C C . PHE A 1 373 ? 21.048 9.895 11.698 1.00 26.59 373 PHE A C 1
ATOM 2838 O O . PHE A 1 373 ? 20.402 10.426 12.604 1.00 28.96 373 PHE A O 1
ATOM 2846 N N . ASP A 1 374 ? 22.063 9.039 11.898 1.00 32.12 374 ASP A N 1
ATOM 2847 C CA . ASP A 1 374 ? 22.657 8.824 13.235 1.00 31.77 374 ASP A CA 1
ATOM 2848 C C . ASP A 1 374 ? 23.282 10.147 13.677 1.00 27.87 374 ASP A C 1
ATOM 2849 O O . ASP A 1 374 ? 23.069 10.619 14.794 1.00 28.91 374 ASP A O 1
ATOM 2854 N N . VAL A 1 375 ? 24.081 10.741 12.781 1.00 23.63 375 VAL A N 1
ATOM 2855 C CA . VAL A 1 375 ? 24.698 12.078 13.040 1.00 20.75 375 VAL A CA 1
ATOM 2856 C C . VAL A 1 375 ? 24.156 13.029 11.908 1.00 20.45 375 VAL A C 1
ATOM 2857 O O . VAL A 1 375 ? 24.460 12.805 10.742 1.00 21.13 375 VAL A O 1
ATOM 2861 N N . GLY A 1 376 ? 23.358 14.031 12.237 1.00 20.25 376 GLY A N 1
ATOM 2862 C CA . GLY A 1 376 ? 22.807 14.842 11.132 1.00 18.96 376 GLY A CA 1
ATOM 2863 C C . GLY A 1 376 ? 23.503 16.230 11.224 1.00 17.76 376 GLY A C 1
ATOM 2864 O O . GLY A 1 376 ? 23.281 17.016 12.188 1.00 20.43 376 GLY A O 1
ATOM 2865 N N . VAL A 1 377 ? 24.357 16.531 10.260 1.00 17.38 377 VAL A N 1
ATOM 2866 C CA . VAL A 1 377 ? 25.077 17.813 10.325 1.00 15.74 377 VAL A CA 1
ATOM 2867 C C . VAL A 1 377 ? 24.166 18.753 9.522 1.00 15.98 377 VAL A C 1
ATOM 2868 O O . VAL A 1 377 ? 23.849 18.462 8.357 1.00 16.73 377 VAL A O 1
ATOM 2872 N N . TYR A 1 378 ? 23.714 19.863 10.118 1.00 14.81 378 TYR A N 1
ATOM 2873 C CA . TYR A 1 378 ? 22.936 20.797 9.289 1.00 16.59 378 TYR A CA 1
ATOM 2874 C C . TYR A 1 378 ? 23.272 22.276 9.491 1.00 17.26 378 TYR A C 1
ATOM 2875 O O . TYR A 1 378 ? 23.216 22.771 10.599 1.00 16.44 378 TYR A O 1
ATOM 2884 N N . PHE A 1 379 ? 23.692 22.932 8.419 1.00 15.23 379 PHE A N 1
ATOM 2885 C CA . PHE A 1 379 ? 23.970 24.390 8.413 1.00 15.35 379 PHE A CA 1
ATOM 2886 C C . PHE A 1 379 ? 23.267 25.068 7.237 1.00 16.37 379 PHE A C 1
ATOM 2887 O O . PHE A 1 379 ? 23.194 24.440 6.186 1.00 18.67 379 PHE A O 1
ATOM 2895 N N . GLU A 1 380 ? 22.847 26.335 7.375 1.00 13.49 380 GLU A N 1
ATOM 2896 C CA . GLU A 1 380 ? 22.508 27.142 6.250 1.00 13.49 380 GLU A CA 1
ATOM 2897 C C . GLU A 1 380 ? 23.748 27.914 5.927 1.00 13.87 380 GLU A C 1
ATOM 2898 O O . GLU A 1 380 ? 24.575 28.130 6.849 1.00 13.61 380 GLU A O 1
ATOM 2904 N N . ALA A 1 381 ? 23.916 28.307 4.653 1.00 12.67 381 ALA A N 1
ATOM 2905 C CA . ALA A 1 381 ? 25.091 29.075 4.230 1.00 12.25 381 ALA A CA 1
ATOM 2906 C C . ALA A 1 381 ? 25.294 30.319 5.089 1.00 13.53 381 ALA A C 1
ATOM 2907 O O . ALA A 1 381 ? 26.431 30.769 5.256 1.00 13.12 381 ALA A O 1
ATOM 2909 N N . ASN A 1 382 ? 24.187 30.927 5.565 1.00 14.16 382 ASN A N 1
ATOM 2910 C CA . ASN A 1 382 ? 24.253 32.180 6.326 1.00 14.30 382 ASN A CA 1
ATOM 2911 C C . ASN A 1 382 ? 24.872 31.960 7.722 1.00 16.78 382 ASN A C 1
ATOM 2912 O O . ASN A 1 382 ? 25.042 32.928 8.481 1.00 14.78 382 ASN A O 1
ATOM 2917 N N . GLY A 1 383 ? 25.121 30.684 8.099 1.00 14.88 383 GLY A N 1
ATOM 2918 C CA . GLY A 1 383 ? 25.832 30.393 9.388 1.00 14.91 383 GLY A CA 1
ATOM 2919 C C . GLY A 1 383 ? 24.956 29.932 10.550 1.00 16.23 383 GLY A C 1
ATOM 2920 O O . GLY A 1 383 ? 25.448 29.689 11.645 1.00 17.60 383 GLY A O 1
ATOM 2921 N N . HIS A 1 384 ? 23.676 29.725 10.308 1.00 14.68 384 HIS A N 1
ATOM 2922 C CA . HIS A 1 384 ? 22.874 28.912 11.247 1.00 17.92 384 HIS A CA 1
ATOM 2923 C C . HIS A 1 384 ? 23.216 27.467 11.166 1.00 18.67 384 HIS A C 1
ATOM 2924 O O . HIS A 1 384 ? 23.480 26.936 10.063 1.00 19.91 384 HIS A O 1
ATOM 2931 N N . GLY A 1 385 ? 23.318 26.791 12.310 1.00 17.85 385 GLY A N 1
ATOM 2932 C CA . GLY A 1 385 ? 23.255 25.364 12.214 1.00 19.44 385 GLY A CA 1
ATOM 2933 C C . GLY A 1 385 ? 23.927 24.670 13.400 1.00 20.64 385 GLY A C 1
ATOM 2934 O O . GLY A 1 385 ? 24.347 25.310 14.367 1.00 18.54 385 GLY A O 1
ATOM 2935 N N . THR A 1 386 ? 23.897 23.342 13.339 1.00 19.70 386 THR A N 1
ATOM 2936 C CA . THR A 1 386 ? 24.320 22.528 14.447 1.00 20.38 386 THR A CA 1
ATOM 2937 C C . THR A 1 386 ? 24.519 21.086 13.966 1.00 19.55 386 THR A C 1
ATOM 2938 O O . THR A 1 386 ? 24.537 20.798 12.752 1.00 17.60 386 THR A O 1
ATOM 2942 N N . ILE A 1 387 ? 24.673 20.182 14.920 1.00 18.61 387 ILE A N 1
ATOM 2943 C CA . ILE A 1 387 ? 24.817 18.763 14.586 1.00 18.57 387 ILE A CA 1
ATOM 2944 C C . ILE A 1 387 ? 23.952 18.062 15.581 1.00 21.20 387 ILE A C 1
ATOM 2945 O O . ILE A 1 387 ? 24.026 18.319 16.781 1.00 24.91 387 ILE A O 1
ATOM 2950 N N . THR A 1 388 ? 23.108 17.201 15.070 1.00 23.31 388 THR A N 1
ATOM 2951 C CA . THR A 1 388 ? 22.205 16.448 15.947 1.00 26.10 388 THR A CA 1
ATOM 2952 C C . THR A 1 388 ? 22.687 14.963 15.989 1.00 25.81 388 THR A C 1
ATOM 2953 O O . THR A 1 388 ? 23.160 14.424 15.007 1.00 26.13 388 THR A O 1
ATOM 2957 N N . PHE A 1 389 ? 22.640 14.360 17.167 1.00 29.95 389 PHE A N 1
ATOM 2958 C CA . PHE A 1 389 ? 23.038 12.937 17.355 1.00 28.44 389 PHE A CA 1
ATOM 2959 C C . PHE A 1 389 ? 21.791 12.207 17.787 1.00 28.52 389 PHE A C 1
ATOM 2960 O O . PHE A 1 389 ? 21.144 12.619 18.749 1.00 27.55 389 PHE A O 1
ATOM 2968 N N . SER A 1 390 ? 21.439 11.195 17.038 1.00 28.09 390 SER A N 1
ATOM 2969 C CA . SER A 1 390 ? 20.249 10.355 17.388 1.00 32.11 390 SER A CA 1
ATOM 2970 C C . SER A 1 390 ? 20.399 9.609 18.725 1.00 35.56 390 SER A C 1
ATOM 2971 O O . SER A 1 390 ? 21.522 9.478 19.265 1.00 27.57 390 SER A O 1
ATOM 2974 N N . GLU A 1 391 ? 19.279 9.115 19.264 1.00 32.87 391 GLU A N 1
ATOM 2975 C CA . GLU A 1 391 ? 19.355 8.252 20.448 1.00 34.44 391 GLU A CA 1
ATOM 2976 C C . GLU A 1 391 ? 20.374 7.062 20.348 1.00 28.93 391 GLU A C 1
ATOM 2977 O O . GLU A 1 391 ? 21.234 6.899 21.227 1.00 29.17 391 GLU A O 1
ATOM 2983 N N . ASN A 1 392 ? 20.300 6.321 19.252 1.00 29.60 392 ASN A N 1
ATOM 2984 C CA . ASN A 1 392 ? 21.187 5.229 18.956 1.00 35.12 392 ASN A CA 1
ATOM 2985 C C . ASN A 1 392 ? 22.632 5.666 18.822 1.00 35.37 392 ASN A C 1
ATOM 2986 O O . ASN A 1 392 ? 23.532 4.960 19.261 1.00 31.34 392 ASN A O 1
ATOM 2991 N N . ALA A 1 393 ? 22.866 6.843 18.237 1.00 33.17 393 ALA A N 1
ATOM 2992 C CA . ALA A 1 393 ? 24.248 7.347 18.082 1.00 27.37 393 ALA A CA 1
ATOM 2993 C C . ALA A 1 393 ? 24.829 7.681 19.449 1.00 24.63 393 ALA A C 1
ATOM 2994 O O . ALA A 1 393 ? 26.037 7.334 19.789 1.00 25.31 393 ALA A O 1
ATOM 2996 N N . LEU A 1 394 ? 24.008 8.309 20.283 1.00 23.58 394 LEU A N 1
ATOM 2997 C CA . LEU A 1 394 ? 24.513 8.716 21.598 1.00 27.77 394 LEU A CA 1
ATOM 2998 C C . LEU A 1 394 ? 24.862 7.504 22.449 1.00 32.60 394 LEU A C 1
ATOM 2999 O O . LEU A 1 394 ? 25.851 7.546 23.204 1.00 29.17 394 LEU A O 1
ATOM 3004 N N . LYS A 1 395 ? 24.029 6.459 22.325 1.00 30.65 395 LYS A N 1
ATOM 3005 C CA . LYS A 1 395 ? 24.220 5.185 23.057 1.00 34.80 395 LYS A CA 1
ATOM 3006 C C . LYS A 1 395 ? 25.524 4.523 22.593 1.00 29.51 395 LYS A C 1
ATOM 3007 O O . LYS A 1 395 ? 26.327 4.190 23.421 1.00 31.96 395 LYS A O 1
ATOM 3013 N N . THR A 1 396 ? 25.737 4.409 21.278 1.00 29.51 396 THR A N 1
ATOM 3014 C CA . THR A 1 396 ? 27.000 3.968 20.695 1.00 28.83 396 THR A CA 1
ATOM 3015 C C . THR A 1 396 ? 28.187 4.786 21.197 1.00 30.96 396 THR A C 1
ATOM 3016 O O . THR A 1 396 ? 29.182 4.196 21.603 1.00 34.17 396 THR A O 1
ATOM 3020 N N . ILE A 1 397 ? 28.090 6.130 21.170 1.00 28.50 397 ILE A N 1
ATOM 3021 C CA . ILE A 1 397 ? 29.193 7.011 21.612 1.00 31.34 397 ILE A CA 1
ATOM 3022 C C . ILE A 1 397 ? 29.488 6.825 23.110 1.00 34.07 397 ILE A C 1
ATOM 3023 O O . ILE A 1 397 ? 30.643 6.856 23.524 1.00 34.24 397 ILE A O 1
ATOM 3028 N N . LYS A 1 398 ? 28.434 6.637 23.901 1.00 30.62 398 LYS A N 1
ATOM 3029 C CA . LYS A 1 398 ? 28.566 6.510 25.345 1.00 37.94 398 LYS A CA 1
ATOM 3030 C C . LYS A 1 398 ? 29.114 5.119 25.756 1.00 31.17 398 LYS A C 1
ATOM 3031 O O . LYS A 1 398 ? 29.965 5.054 26.644 1.00 32.64 398 LYS A O 1
ATOM 3037 N N . ASN A 1 399 ? 28.647 4.055 25.111 1.00 29.27 399 ASN A N 1
ATOM 3038 C CA . ASN A 1 399 ? 28.834 2.680 25.608 1.00 30.37 399 ASN A CA 1
ATOM 3039 C C . ASN A 1 399 ? 29.867 1.845 24.914 1.00 33.25 399 ASN A C 1
ATOM 3040 O O . ASN A 1 399 ? 30.169 0.783 25.410 1.00 30.98 399 ASN A O 1
ATOM 3045 N N . THR A 1 400 ? 30.385 2.273 23.748 1.00 27.73 400 THR A N 1
ATOM 3046 C CA . THR A 1 400 ? 31.378 1.492 23.011 1.00 28.13 400 THR A CA 1
ATOM 3047 C C . THR A 1 400 ? 32.611 1.324 23.916 1.00 27.98 400 THR A C 1
ATOM 3048 O O . THR A 1 400 ? 32.994 2.266 24.601 1.00 25.27 400 THR A O 1
ATOM 3052 N N . GLU A 1 401 ? 33.221 0.141 23.943 1.00 31.85 401 GLU A N 1
ATOM 3053 C CA . GLU A 1 401 ? 34.493 -0.007 24.700 1.00 34.12 401 GLU A CA 1
ATOM 3054 C C . GLU A 1 401 ? 35.606 -0.337 23.712 1.00 30.90 401 GLU A C 1
ATOM 3055 O O . GLU A 1 401 ? 35.669 -1.425 23.193 1.00 31.82 401 GLU A O 1
ATOM 3061 N N . PRO A 1 402 ? 36.487 0.615 23.390 1.00 34.78 402 PRO A N 1
ATOM 3062 C CA . PRO A 1 402 ? 37.292 0.272 22.190 1.00 34.74 402 PRO A CA 1
ATOM 3063 C C . PRO A 1 402 ? 38.582 -0.516 22.589 1.00 23.91 402 PRO A C 1
ATOM 3064 O O . PRO A 1 402 ? 38.920 -0.492 23.737 1.00 25.02 402 PRO A O 1
ATOM 3068 N N . GLN A 1 403 ? 39.169 -1.238 21.652 1.00 27.28 403 GLN A N 1
ATOM 3069 C CA . GLN A 1 403 ? 40.288 -2.149 21.867 1.00 26.92 403 GLN A CA 1
ATOM 3070 C C . GLN A 1 403 ? 41.502 -1.351 22.376 1.00 24.63 403 GLN A C 1
ATOM 3071 O O . GLN A 1 403 ? 42.164 -1.842 23.222 1.00 29.29 403 GLN A O 1
ATOM 3077 N N . SER A 1 404 ? 41.804 -0.153 21.864 1.00 24.31 404 SER A N 1
ATOM 3078 C CA . SER A 1 404 ? 43.125 0.498 22.145 1.00 22.61 404 SER A CA 1
ATOM 3079 C C . SER A 1 404 ? 43.069 1.941 22.609 1.00 23.70 404 SER A C 1
ATOM 3080 O O . SER A 1 404 ? 42.010 2.670 22.429 1.00 23.43 404 SER A O 1
ATOM 3083 N N . PRO A 1 405 ? 44.160 2.401 23.264 1.00 19.23 405 PRO A N 1
ATOM 3084 C CA . PRO A 1 405 ? 44.146 3.799 23.696 1.00 20.59 405 PRO A CA 1
ATOM 3085 C C . PRO A 1 405 ? 43.859 4.846 22.590 1.00 18.33 405 PRO A C 1
ATOM 3086 O O . PRO A 1 405 ? 43.199 5.845 22.907 1.00 19.39 405 PRO A O 1
ATOM 3090 N N . ALA A 1 406 ? 44.355 4.660 21.357 1.00 20.86 406 ALA A N 1
ATOM 3091 C CA . ALA A 1 406 ? 44.081 5.680 20.255 1.00 21.60 406 ALA A CA 1
ATOM 3092 C C . ALA A 1 406 ? 42.559 5.717 20.029 1.00 24.42 406 ALA A C 1
ATOM 3093 O O . ALA A 1 406 ? 41.940 6.804 19.810 1.00 22.92 406 ALA A O 1
ATOM 3095 N N . GLN A 1 407 ? 41.922 4.532 20.100 1.00 19.47 407 GLN A N 1
ATOM 3096 C CA . GLN A 1 407 ? 40.477 4.485 19.838 1.00 20.07 407 GLN A CA 1
ATOM 3097 C C . GLN A 1 407 ? 39.699 5.100 20.961 1.00 21.97 407 GLN A C 1
ATOM 3098 O O . GLN A 1 407 ? 38.694 5.839 20.750 1.00 20.40 407 GLN A O 1
ATOM 3104 N N . GLN A 1 408 ? 40.152 4.842 22.190 1.00 20.50 408 GLN A N 1
ATOM 3105 C CA . GLN A 1 408 ? 39.539 5.481 23.351 1.00 24.27 408 GLN A CA 1
ATOM 3106 C C . GLN A 1 408 ? 39.660 7.026 23.281 1.00 21.18 408 GLN A C 1
ATOM 3107 O O . GLN A 1 408 ? 38.742 7.746 23.710 1.00 22.54 408 GLN A O 1
ATOM 3113 N N . ARG A 1 409 ? 40.820 7.542 22.876 1.00 19.28 409 ARG A N 1
ATOM 3114 C CA . ARG A 1 409 ? 40.978 9.021 22.814 1.00 19.77 409 ARG A CA 1
ATOM 3115 C C . ARG A 1 409 ? 39.946 9.631 21.817 1.00 20.95 409 ARG A C 1
ATOM 3116 O O . ARG A 1 409 ? 39.308 10.660 22.103 1.00 20.54 409 ARG A O 1
ATOM 3124 N N . SER A 1 410 ? 39.806 8.998 20.645 1.00 20.08 410 SER A N 1
ATOM 3125 C CA . SER A 1 410 ? 38.831 9.459 19.664 1.00 21.88 410 SER A CA 1
ATOM 3126 C C . SER A 1 410 ? 37.417 9.321 20.171 1.00 22.27 410 SER A C 1
ATOM 3127 O O . SER A 1 410 ? 36.570 10.236 19.958 1.00 24.06 410 SER A O 1
ATOM 3130 N N . LEU A 1 411 ? 37.125 8.197 20.856 1.00 20.94 411 LEU A N 1
ATOM 3131 C CA . LEU A 1 411 ? 35.801 8.040 21.423 1.00 20.56 411 LEU A CA 1
ATOM 3132 C C . LEU A 1 411 ? 35.497 9.146 22.445 1.00 20.58 411 LEU A C 1
ATOM 3133 O O . LEU A 1 411 ? 34.388 9.784 22.427 1.00 20.65 411 LEU A O 1
ATOM 3138 N N . GLU A 1 412 ? 36.461 9.437 23.316 1.00 20.79 412 GLU A N 1
ATOM 3139 C CA . GLU A 1 412 ? 36.280 10.473 24.319 1.00 23.59 412 GLU A CA 1
ATOM 3140 C C . GLU A 1 412 ? 36.112 11.857 23.668 1.00 24.08 412 GLU A C 1
ATOM 3141 O O . GLU A 1 412 ? 35.372 12.665 24.176 1.00 20.69 412 GLU A O 1
ATOM 3147 N N . CYS A 1 413 ? 36.843 12.112 22.576 1.00 22.92 413 CYS A N 1
ATOM 3148 C CA . CYS A 1 413 ? 36.671 13.389 21.858 1.00 23.13 413 CYS A CA 1
ATOM 3149 C C . CYS A 1 413 ? 35.232 13.445 21.330 1.00 22.36 413 CYS A C 1
ATOM 3150 O O . CYS A 1 413 ? 34.544 14.435 21.512 1.00 26.45 413 CYS A O 1
ATOM 3153 N N . LEU A 1 414 ? 34.720 12.368 20.744 1.00 21.68 414 LEU A N 1
ATOM 3154 C CA . LEU A 1 414 ? 33.330 12.394 20.266 1.00 22.82 414 LEU A CA 1
ATOM 3155 C C . LEU A 1 414 ? 32.337 12.647 21.357 1.00 22.42 414 LEU A C 1
ATOM 3156 O O . LEU A 1 414 ? 31.368 13.399 21.178 1.00 20.16 414 LEU A O 1
ATOM 3161 N N . GLN A 1 415 ? 32.550 12.030 22.524 1.00 22.30 415 GLN A N 1
ATOM 3162 C CA . GLN A 1 415 ? 31.615 12.202 23.649 1.00 22.53 415 GLN A CA 1
ATOM 3163 C C . GLN A 1 415 ? 31.590 13.652 24.083 1.00 22.50 415 GLN A C 1
ATOM 3164 O O . GLN A 1 415 ? 30.512 14.225 24.298 1.00 24.08 415 GLN A O 1
ATOM 3170 N N . ALA A 1 416 ? 32.778 14.267 24.174 1.00 21.34 416 ALA A N 1
ATOM 3171 C CA . ALA A 1 416 ? 32.852 15.662 24.561 1.00 22.33 416 ALA A CA 1
ATOM 3172 C C . ALA A 1 416 ? 32.083 16.585 23.504 1.00 22.51 416 ALA A C 1
ATOM 3173 O O . ALA A 1 416 ? 31.384 17.563 23.873 1.00 21.33 416 ALA A O 1
ATOM 3175 N N . LEU A 1 417 ? 32.257 16.259 22.225 1.00 20.97 417 LEU A N 1
ATOM 3176 C CA . LEU A 1 417 ? 31.620 17.007 21.126 1.00 23.49 417 LEU A CA 1
ATOM 3177 C C . LEU A 1 417 ? 30.083 16.980 21.300 1.00 22.81 417 LEU A C 1
ATOM 3178 O O . LEU A 1 417 ? 29.405 17.979 21.094 1.00 24.67 417 LEU A O 1
ATOM 3183 N N . THR A 1 418 ? 29.525 15.846 21.723 1.00 23.89 418 THR A N 1
ATOM 3184 C CA . THR A 1 418 ? 28.115 15.754 21.899 1.00 24.54 418 THR A CA 1
ATOM 3185 C C . THR A 1 418 ? 27.692 16.618 23.083 1.00 29.81 418 THR A C 1
ATOM 3186 O O . THR A 1 418 ? 26.542 17.034 23.125 1.00 25.19 418 THR A O 1
ATOM 3190 N N . ASP A 1 419 ? 28.574 16.884 24.055 1.00 26.05 419 ASP A N 1
ATOM 3191 C CA . ASP A 1 419 ? 28.160 17.861 25.110 1.00 27.55 419 ASP A CA 1
ATOM 3192 C C . ASP A 1 419 ? 28.412 19.321 24.747 1.00 26.74 419 ASP A C 1
ATOM 3193 O O . ASP A 1 419 ? 27.842 20.246 25.347 1.00 26.46 419 ASP A O 1
ATOM 3198 N N . LEU A 1 420 ? 29.324 19.529 23.808 1.00 22.63 420 LEU A N 1
ATOM 3199 C CA . LEU A 1 420 ? 29.661 20.886 23.374 1.00 23.90 420 LEU A CA 1
ATOM 3200 C C . LEU A 1 420 ? 28.539 21.386 22.406 1.00 26.83 420 LEU A C 1
ATOM 3201 O O . LEU A 1 420 ? 28.134 22.552 22.490 1.00 27.22 420 LEU A O 1
ATOM 3206 N N . ILE A 1 421 ? 28.051 20.486 21.542 1.00 28.24 421 ILE A N 1
ATOM 3207 C CA . ILE A 1 421 ? 27.223 20.919 20.411 1.00 33.61 421 ILE A CA 1
ATOM 3208 C C . ILE A 1 421 ? 25.814 21.129 20.849 1.00 41.75 421 ILE A C 1
ATOM 3209 O O . ILE A 1 421 ? 25.178 20.185 21.326 1.00 43.24 421 ILE A O 1
ATOM 3214 N N . ASN A 1 422 ? 25.352 22.389 20.711 1.00 45.73 422 ASN A N 1
ATOM 3215 C CA . ASN A 1 422 ? 24.045 22.754 21.166 1.00 48.39 422 ASN A CA 1
ATOM 3216 C C . ASN A 1 422 ? 23.031 22.006 20.301 1.00 56.22 422 ASN A C 1
ATOM 3217 O O . ASN A 1 422 ? 22.919 22.200 19.093 1.00 62.66 422 ASN A O 1
ATOM 3222 N N . GLN A 1 423 ? 22.332 21.096 20.943 1.00 53.40 423 GLN A N 1
ATOM 3223 C CA . GLN A 1 423 ? 21.430 20.212 20.261 1.00 57.02 423 GLN A CA 1
ATOM 3224 C C . GLN A 1 423 ? 20.116 20.969 19.929 1.00 66.20 423 GLN A C 1
ATOM 3225 O O . GLN A 1 423 ? 19.712 21.878 20.692 1.00 74.93 423 GLN A O 1
ATOM 3231 N N . ALA A 1 424 ? 19.527 20.611 18.764 1.00 63.91 424 ALA A N 1
ATOM 3232 C CA . ALA A 1 424 ? 18.272 21.167 18.115 1.00 54.04 424 ALA A CA 1
ATOM 3233 C C . ALA A 1 424 ? 18.402 22.436 17.220 1.00 53.02 424 ALA A C 1
ATOM 3234 O O . ALA A 1 424 ? 18.668 22.356 15.994 1.00 51.29 424 ALA A O 1
ATOM 3236 N N . VAL A 1 425 ? 18.170 23.598 17.810 1.00 42.55 425 VAL A N 1
ATOM 3237 C CA . VAL A 1 425 ? 18.453 24.845 17.137 1.00 45.92 425 VAL A CA 1
ATOM 3238 C C . VAL A 1 425 ? 19.967 25.078 17.390 1.00 40.46 425 VAL A C 1
ATOM 3239 O O . VAL A 1 425 ? 20.495 24.840 18.464 1.00 49.80 425 VAL A O 1
ATOM 3243 N N . GLY A 1 426 ? 20.648 25.587 16.409 1.00 36.29 426 GLY A N 1
ATOM 3244 C CA . GLY A 1 426 ? 22.076 25.772 16.599 1.00 31.49 426 GLY A CA 1
ATOM 3245 C C . GLY A 1 426 ? 22.407 26.864 17.564 1.00 35.45 426 GLY A C 1
ATOM 3246 O O . GLY A 1 426 ? 21.520 27.660 17.963 1.00 37.39 426 GLY A O 1
ATOM 3247 N N . ASP A 1 427 ? 23.670 26.902 17.968 1.00 23.72 427 ASP A N 1
ATOM 3248 C CA . ASP A 1 427 ? 24.161 27.958 18.862 1.00 20.25 427 ASP A CA 1
ATOM 3249 C C . ASP A 1 427 ? 25.452 28.466 18.248 1.00 19.62 427 ASP A C 1
ATOM 3250 O O . ASP A 1 427 ? 26.433 27.741 18.252 1.00 20.96 427 ASP A O 1
ATOM 3255 N N . ALA A 1 428 ? 25.475 29.695 17.725 1.00 19.11 428 ALA A N 1
ATOM 3256 C CA . ALA A 1 428 ? 26.658 30.256 17.090 1.00 20.58 428 ALA A CA 1
ATOM 3257 C C . ALA A 1 428 ? 27.961 30.249 17.915 1.00 20.63 428 ALA A C 1
ATOM 3258 O O . ALA A 1 428 ? 29.052 29.949 17.390 1.00 19.57 428 ALA A O 1
ATOM 3260 N N . ILE A 1 429 ? 27.866 30.566 19.205 1.00 17.51 429 ILE A N 1
ATOM 3261 C CA . ILE A 1 429 ? 29.086 30.622 19.979 1.00 16.99 429 ILE A CA 1
ATOM 3262 C C . ILE A 1 429 ? 29.607 29.217 20.261 1.00 17.91 429 ILE A C 1
ATOM 3263 O O . ILE A 1 429 ? 30.825 29.030 20.272 1.00 18.68 429 ILE A O 1
ATOM 3268 N N . SER A 1 430 ? 28.703 28.236 20.513 1.00 16.97 430 SER A N 1
ATOM 3269 C CA . SER A 1 430 ? 29.125 26.823 20.670 1.00 19.72 430 SER A CA 1
ATOM 3270 C C . SER A 1 430 ? 29.734 26.298 19.334 1.00 18.44 430 SER A C 1
ATOM 3271 O O . SER A 1 430 ? 30.756 25.618 19.337 1.00 15.01 430 SER A O 1
ATOM 3274 N N . ASP A 1 431 ? 29.115 26.658 18.198 1.00 16.81 431 ASP A N 1
ATOM 3275 C CA . ASP A 1 431 ? 29.683 26.382 16.850 1.00 17.86 431 ASP A CA 1
ATOM 3276 C C . ASP A 1 431 ? 31.061 27.017 16.654 1.00 17.31 431 ASP A C 1
ATOM 3277 O O . ASP A 1 431 ? 31.969 26.400 16.076 1.00 17.89 431 ASP A O 1
ATOM 3282 N N . MET A 1 432 ? 31.241 28.232 17.122 1.00 16.26 432 MET A N 1
ATOM 3283 C CA . MET A 1 432 ? 32.583 28.827 17.101 1.00 16.94 432 MET A CA 1
ATOM 3284 C C . MET A 1 432 ? 33.601 27.962 17.908 1.00 18.29 432 MET A C 1
ATOM 3285 O O . MET A 1 432 ? 34.697 27.674 17.408 1.00 17.19 432 MET A O 1
ATOM 3290 N N . LEU A 1 433 ? 33.240 27.522 19.141 1.00 16.07 433 LEU A N 1
ATOM 3291 C CA . LEU A 1 433 ? 34.221 26.701 19.888 1.00 17.08 433 LEU A CA 1
ATOM 3292 C C . LEU A 1 433 ? 34.459 25.360 19.135 1.00 17.36 433 LEU A C 1
ATOM 3293 O O . LEU A 1 433 ? 35.557 24.791 19.152 1.00 15.03 433 LEU A O 1
ATOM 3298 N N . LEU A 1 434 ? 33.387 24.806 18.560 1.00 16.79 434 LEU A N 1
ATOM 3299 C CA . LEU A 1 434 ? 33.522 23.610 17.721 1.00 18.25 434 LEU A CA 1
ATOM 3300 C C . LEU A 1 434 ? 34.551 23.783 16.603 1.00 17.94 434 LEU A C 1
ATOM 3301 O O . LEU A 1 434 ? 35.495 22.961 16.472 1.00 15.79 434 LEU A O 1
ATOM 3306 N N . VAL A 1 435 ? 34.417 24.842 15.848 1.00 15.78 435 VAL A N 1
ATOM 3307 C CA . VAL A 1 435 ? 35.369 25.123 14.757 1.00 16.13 435 VAL A CA 1
ATOM 3308 C C . VAL A 1 435 ? 36.807 25.294 15.295 1.00 16.64 435 VAL A C 1
ATOM 3309 O O . VAL A 1 435 ? 37.777 24.683 14.775 1.00 14.32 435 VAL A O 1
ATOM 3313 N N . GLU A 1 436 ? 36.914 26.032 16.378 1.00 15.42 436 GLU A N 1
ATOM 3314 C CA . GLU A 1 436 ? 38.245 26.194 17.019 1.00 16.32 436 GLU A CA 1
ATOM 3315 C C . GLU A 1 436 ? 38.888 24.845 17.424 1.00 15.66 436 GLU A C 1
ATOM 3316 O O . GLU A 1 436 ? 40.101 24.642 17.174 1.00 16.73 436 GLU A O 1
ATOM 3322 N N . ALA A 1 437 ? 38.080 23.972 18.067 1.00 16.11 437 ALA A N 1
ATOM 3323 C CA . ALA A 1 437 ? 38.524 22.659 18.462 1.00 16.48 437 ALA A CA 1
ATOM 3324 C C . ALA A 1 437 ? 38.904 21.837 17.233 1.00 16.69 437 ALA A C 1
ATOM 3325 O O . ALA A 1 437 ? 39.950 21.155 17.235 1.00 16.43 437 ALA A O 1
ATOM 3327 N N . ILE A 1 438 ? 38.080 21.884 16.175 1.00 16.38 438 ILE A N 1
ATOM 3328 C CA . ILE A 1 438 ? 38.404 21.110 14.998 1.00 15.57 438 ILE A CA 1
ATOM 3329 C C . ILE A 1 438 ? 39.708 21.507 14.355 1.00 15.81 438 ILE A C 1
ATOM 3330 O O . ILE A 1 438 ? 40.550 20.633 13.989 1.00 16.42 438 ILE A O 1
ATOM 3335 N N . LEU A 1 439 ? 39.877 22.791 14.087 1.00 14.59 439 LEU A N 1
ATOM 3336 C CA . LEU A 1 439 ? 41.154 23.270 13.489 1.00 14.90 439 LEU A CA 1
ATOM 3337 C C . LEU A 1 439 ? 42.333 22.913 14.371 1.00 15.99 439 LEU A C 1
ATOM 3338 O O . LEU A 1 439 ? 43.426 22.603 13.835 1.00 16.89 439 LEU A O 1
ATOM 3343 N N . ALA A 1 440 ? 42.147 22.980 15.705 1.00 15.40 440 ALA A N 1
ATOM 3344 C CA . ALA A 1 440 ? 43.263 22.689 16.646 1.00 16.38 440 ALA A CA 1
ATOM 3345 C C . ALA A 1 440 ? 43.629 21.171 16.499 1.00 17.85 440 ALA A C 1
ATOM 3346 O O . ALA A 1 440 ? 44.821 20.820 16.524 1.00 16.91 440 ALA A O 1
ATOM 3348 N N . HIS A 1 441 ? 42.612 20.282 16.409 1.00 16.20 441 HIS A N 1
ATOM 3349 C CA . HIS A 1 441 ? 42.890 18.865 16.257 1.00 17.85 441 HIS A CA 1
ATOM 3350 C C . HIS A 1 441 ? 43.517 18.494 14.897 1.00 19.36 441 HIS A C 1
ATOM 3351 O O . HIS A 1 441 ? 44.484 17.716 14.831 1.00 15.75 441 HIS A O 1
ATOM 3358 N N . LYS A 1 442 ? 42.977 19.063 13.829 1.00 15.94 442 LYS A N 1
ATOM 3359 C CA . LYS A 1 442 ? 43.503 18.800 12.481 1.00 17.93 442 LYS A CA 1
ATOM 3360 C C . LYS A 1 442 ? 44.873 19.442 12.287 1.00 17.85 442 LYS A C 1
ATOM 3361 O O . LYS A 1 442 ? 45.668 18.970 11.444 1.00 17.54 442 LYS A O 1
ATOM 3367 N N . GLY A 1 443 ? 45.147 20.525 13.012 1.00 17.11 443 GLY A N 1
ATOM 3368 C CA . GLY A 1 443 ? 46.432 21.307 12.910 1.00 15.91 443 GLY A CA 1
ATOM 3369 C C . GLY A 1 443 ? 46.288 22.347 11.799 1.00 19.02 443 GLY A C 1
ATOM 3370 O O . GLY A 1 443 ? 47.222 23.063 11.465 1.00 17.72 443 GLY A O 1
ATOM 3371 N N . TRP A 1 444 ? 45.069 22.493 11.264 1.00 18.13 444 TRP A N 1
ATOM 3372 C CA . TRP A 1 444 ? 44.835 23.358 10.099 1.00 19.71 444 TRP A CA 1
ATOM 3373 C C . TRP A 1 444 ? 44.781 24.818 10.461 1.00 20.55 444 TRP A C 1
ATOM 3374 O O . TRP A 1 444 ? 44.373 25.173 11.615 1.00 20.19 444 TRP A O 1
ATOM 3385 N N . THR A 1 445 ? 45.214 25.650 9.508 1.00 19.25 445 THR A N 1
ATOM 3386 C CA . THR A 1 445 ? 44.929 27.119 9.530 1.00 21.40 445 THR A CA 1
ATOM 3387 C C . THR A 1 445 ? 43.766 27.408 8.592 1.00 19.74 445 THR A C 1
ATOM 3388 O O . THR A 1 445 ? 43.354 26.503 7.867 1.00 19.60 445 THR A O 1
ATOM 3392 N N . PRO A 1 446 ? 43.268 28.679 8.538 1.00 19.35 446 PRO A N 1
ATOM 3393 C CA . PRO A 1 446 ? 42.171 28.930 7.536 1.00 19.65 446 PRO A CA 1
ATOM 3394 C C . PRO A 1 446 ? 42.581 28.613 6.060 1.00 18.51 446 PRO A C 1
ATOM 3395 O O . PRO A 1 446 ? 41.763 28.156 5.262 1.00 18.13 446 PRO A O 1
ATOM 3399 N N . LYS A 1 447 ? 43.835 28.817 5.742 1.00 19.41 447 LYS A N 1
ATOM 3400 C CA . LYS A 1 447 ? 44.366 28.357 4.426 1.00 22.20 447 LYS A CA 1
ATOM 3401 C C . LYS A 1 447 ? 43.944 26.904 4.089 1.00 19.20 447 LYS A C 1
ATOM 3402 O O . LYS A 1 447 ? 43.434 26.671 2.969 1.00 17.79 447 LYS A O 1
ATOM 3408 N N . GLU A 1 448 ? 44.253 25.909 4.969 1.00 21.55 448 GLU A N 1
ATOM 3409 C CA . GLU A 1 448 ? 43.878 24.504 4.679 1.00 20.85 448 GLU A CA 1
ATOM 3410 C C . GLU A 1 448 ? 42.406 24.244 4.643 1.00 18.83 448 GLU A C 1
ATOM 3411 O O . GLU A 1 448 ? 41.872 23.445 3.836 1.00 19.03 448 GLU A O 1
ATOM 3417 N N . TRP A 1 449 ? 41.671 24.939 5.505 1.00 18.28 449 TRP A N 1
ATOM 3418 C CA . TRP A 1 449 ? 40.239 24.792 5.495 1.00 17.37 449 TRP A CA 1
ATOM 3419 C C . TRP A 1 449 ? 39.659 25.355 4.164 1.00 16.63 449 TRP A C 1
ATOM 3420 O O . TRP A 1 449 ? 38.820 24.711 3.548 1.00 17.32 449 TRP A O 1
ATOM 3431 N N . LEU A 1 450 ? 40.107 26.530 3.744 1.00 16.09 450 LEU A N 1
ATOM 3432 C CA . LEU A 1 450 ? 39.678 27.080 2.451 1.00 15.27 450 LEU A CA 1
ATOM 3433 C C . LEU A 1 450 ? 40.010 26.139 1.264 1.00 18.37 450 LEU A C 1
ATOM 3434 O O . LEU A 1 450 ? 39.177 25.984 0.343 1.00 16.38 450 LEU A O 1
ATOM 3439 N N . ALA A 1 451 ? 41.141 25.416 1.371 1.00 18.38 451 ALA A N 1
ATOM 3440 C CA . ALA A 1 451 ? 41.591 24.580 0.275 1.00 17.82 451 ALA A CA 1
ATOM 3441 C C . ALA A 1 451 ? 40.800 23.282 0.120 1.00 19.32 451 ALA A C 1
ATOM 3442 O O . ALA A 1 451 ? 40.866 22.650 -0.954 1.00 20.35 451 ALA A O 1
ATOM 3444 N N . THR A 1 452 ? 39.950 22.917 1.090 1.00 15.36 452 THR A N 1
ATOM 3445 C CA . THR A 1 452 ? 39.095 21.743 0.957 1.00 17.52 452 THR A CA 1
ATOM 3446 C C . THR A 1 452 ? 38.324 21.683 -0.377 1.00 21.97 452 THR A C 1
ATOM 3447 O O . THR A 1 452 ? 38.216 20.620 -0.991 1.00 20.44 452 THR A O 1
ATOM 3451 N N . TYR A 1 453 ? 37.719 22.808 -0.780 1.00 20.23 453 TYR A N 1
ATOM 3452 C CA . TYR A 1 453 ? 37.028 22.910 -2.066 1.00 19.56 453 TYR A CA 1
ATOM 3453 C C . TYR A 1 453 ? 36.992 24.409 -2.419 1.00 18.87 453 TYR A C 1
ATOM 3454 O O . TYR A 1 453 ? 37.229 25.264 -1.565 1.00 19.62 453 TYR A O 1
ATOM 3463 N N . THR A 1 454 ? 36.758 24.739 -3.682 1.00 19.73 454 THR A N 1
ATOM 3464 C CA . THR A 1 454 ? 36.656 26.147 -4.076 1.00 19.00 454 THR A CA 1
ATOM 3465 C C . THR A 1 454 ? 35.212 26.491 -4.383 1.00 19.53 454 THR A C 1
ATOM 3466 O O . THR A 1 454 ? 34.591 25.854 -5.260 1.00 19.42 454 THR A O 1
ATOM 3470 N N . ASP A 1 455 ? 34.682 27.492 -3.671 1.00 18.58 455 ASP A N 1
ATOM 3471 C CA . ASP A 1 455 ? 33.303 27.934 -3.921 1.00 17.79 455 ASP A CA 1
ATOM 3472 C C . ASP A 1 455 ? 33.144 28.433 -5.361 1.00 17.82 455 ASP A C 1
ATOM 3473 O O . ASP A 1 455 ? 34.003 29.107 -5.886 1.00 18.95 455 ASP A O 1
ATOM 3478 N N . LEU A 1 456 ? 32.062 28.074 -6.002 1.00 17.98 456 LEU A N 1
ATOM 3479 C CA . LEU A 1 456 ? 31.656 28.806 -7.245 1.00 17.96 456 LEU A CA 1
ATOM 3480 C C . LEU A 1 456 ? 31.379 30.271 -6.902 1.00 17.54 456 LEU A C 1
ATOM 3481 O O . LEU A 1 456 ? 30.747 30.546 -5.895 1.00 16.35 456 LEU A O 1
ATOM 3486 N N . PRO A 1 457 ? 31.866 31.226 -7.721 1.00 17.92 457 PRO A N 1
ATOM 3487 C CA . PRO A 1 457 ? 31.476 32.634 -7.539 1.00 17.81 457 PRO A CA 1
ATOM 3488 C C . PRO A 1 457 ? 29.965 32.699 -7.419 1.00 18.20 457 PRO A C 1
ATOM 3489 O O . PRO A 1 457 ? 29.258 32.031 -8.195 1.00 18.01 457 PRO A O 1
ATOM 3493 N N . SER A 1 458 ? 29.479 33.436 -6.420 1.00 16.48 458 SER A N 1
ATOM 3494 C CA . SER A 1 458 ? 28.023 33.533 -6.219 1.00 16.09 458 SER A CA 1
ATOM 3495 C C . SER A 1 458 ? 27.609 34.935 -5.838 1.00 15.58 458 SER A C 1
ATOM 3496 O O . SER A 1 458 ? 28.459 35.821 -5.527 1.00 15.87 458 SER A O 1
ATOM 3499 N N . ARG A 1 459 ? 26.298 35.145 -5.799 1.00 14.75 459 ARG A N 1
ATOM 3500 C CA . ARG A 1 459 ? 25.792 36.502 -5.586 1.00 17.53 459 ARG A CA 1
ATOM 3501 C C . ARG A 1 459 ? 24.397 36.410 -5.037 1.00 16.34 459 ARG A C 1
ATOM 3502 O O . ARG A 1 459 ? 23.619 35.597 -5.527 1.00 17.74 459 ARG A O 1
ATOM 3510 N N . LEU A 1 460 ? 24.096 37.232 -4.020 1.00 16.20 460 LEU A N 1
ATOM 3511 C CA . LEU A 1 460 ? 22.700 37.415 -3.534 1.00 15.25 460 LEU A CA 1
ATOM 3512 C C . LEU A 1 460 ? 22.202 38.778 -3.938 1.00 15.19 460 LEU A C 1
ATOM 3513 O O . LEU A 1 460 ? 22.974 39.764 -3.862 1.00 15.53 460 LEU A O 1
ATOM 3518 N N . VAL A 1 461 ? 20.941 38.882 -4.372 1.00 14.09 461 VAL A N 1
ATOM 3519 C CA . VAL A 1 461 ? 20.320 40.214 -4.630 1.00 13.70 461 VAL A CA 1
ATOM 3520 C C . VAL A 1 461 ? 18.986 40.257 -3.927 1.00 15.28 461 VAL A C 1
ATOM 3521 O O . VAL A 1 461 ? 18.155 39.329 -4.128 1.00 13.79 461 VAL A O 1
ATOM 3525 N N . ARG A 1 462 ? 18.755 41.329 -3.153 1.00 15.03 462 ARG A N 1
ATOM 3526 C CA . ARG A 1 462 ? 17.519 41.451 -2.399 1.00 18.23 462 ARG A CA 1
ATOM 3527 C C . ARG A 1 462 ? 16.645 42.327 -3.280 1.00 17.78 462 ARG A C 1
ATOM 3528 O O . ARG A 1 462 ? 17.047 43.453 -3.603 1.00 16.55 462 ARG A O 1
ATOM 3536 N N . VAL A 1 463 ? 15.489 41.789 -3.700 1.00 15.99 463 VAL A N 1
ATOM 3537 C CA . VAL A 1 463 ? 14.645 42.479 -4.677 1.00 17.30 463 VAL A CA 1
ATOM 3538 C C . VAL A 1 463 ? 13.367 42.942 -3.976 1.00 18.85 463 VAL A C 1
ATOM 3539 O O . VAL A 1 463 ? 12.657 42.134 -3.401 1.00 18.17 463 VAL A O 1
ATOM 3543 N N . GLU A 1 464 ? 13.067 44.243 -4.058 1.00 18.62 464 GLU A N 1
ATOM 3544 C CA . GLU A 1 464 ? 11.764 44.748 -3.493 1.00 23.00 464 GLU A CA 1
ATOM 3545 C C . GLU A 1 464 ? 10.660 44.601 -4.506 1.00 22.28 464 GLU A C 1
ATOM 3546 O O . GLU A 1 464 ? 10.897 44.875 -5.652 1.00 24.54 464 GLU A O 1
ATOM 3552 N N . VAL A 1 465 ? 9.516 44.047 -4.113 1.00 22.96 465 VAL A N 1
ATOM 3553 C CA . VAL A 1 465 ? 8.393 43.870 -5.050 1.00 27.25 465 VAL A CA 1
ATOM 3554 C C . VAL A 1 465 ? 7.129 44.406 -4.348 1.00 26.96 465 VAL A C 1
ATOM 3555 O O . VAL A 1 465 ? 7.103 44.477 -3.136 1.00 26.08 465 VAL A O 1
ATOM 3559 N N . ALA A 1 466 ? 6.031 44.653 -5.073 1.00 31.70 466 ALA A N 1
ATOM 3560 C CA . ALA A 1 466 ? 4.733 45.083 -4.431 1.00 29.04 466 ALA A CA 1
ATOM 3561 C C . ALA A 1 466 ? 4.111 44.033 -3.621 1.00 34.67 466 ALA A C 1
ATOM 3562 O O . ALA A 1 466 ? 3.432 44.336 -2.601 1.00 32.17 466 ALA A O 1
ATOM 3564 N N . GLU A 1 467 ? 4.256 42.769 -4.072 1.00 33.17 467 GLU A N 1
ATOM 3565 C CA . GLU A 1 467 ? 3.386 41.746 -3.522 1.00 35.41 467 GLU A CA 1
ATOM 3566 C C . GLU A 1 467 ? 4.102 40.409 -3.418 1.00 34.46 467 GLU A C 1
ATOM 3567 O O . GLU A 1 467 ? 3.965 39.584 -4.323 1.00 31.15 467 GLU A O 1
ATOM 3573 N N . ARG A 1 468 ? 4.852 40.160 -2.361 1.00 27.81 468 ARG A N 1
ATOM 3574 C CA . ARG A 1 468 ? 5.761 38.992 -2.499 1.00 27.81 468 ARG A CA 1
ATOM 3575 C C . ARG A 1 468 ? 4.943 37.659 -2.430 1.00 25.62 468 ARG A C 1
ATOM 3576 O O . ARG A 1 468 ? 5.449 36.593 -2.814 1.00 24.68 468 ARG A O 1
ATOM 3584 N N . SER A 1 469 ? 3.662 37.749 -2.043 1.00 24.08 469 SER A N 1
ATOM 3585 C CA . SER A 1 469 ? 2.786 36.572 -1.936 1.00 25.13 469 SER A CA 1
ATOM 3586 C C . SER A 1 469 ? 2.499 35.951 -3.301 1.00 22.48 469 SER A C 1
ATOM 3587 O O . SER A 1 469 ? 2.082 34.803 -3.354 1.00 26.56 469 SER A O 1
ATOM 3590 N N . ILE A 1 470 ? 2.774 36.661 -4.385 1.00 22.70 470 ILE A N 1
ATOM 3591 C CA . ILE A 1 470 ? 2.625 36.006 -5.708 1.00 23.02 470 ILE A CA 1
ATOM 3592 C C . ILE A 1 470 ? 3.837 35.093 -6.085 1.00 20.94 470 ILE A C 1
ATOM 3593 O O . ILE A 1 470 ? 3.784 34.370 -7.095 1.00 18.34 470 ILE A O 1
ATOM 3598 N N . PHE A 1 471 ? 4.924 35.155 -5.308 1.00 19.10 471 PHE A N 1
ATOM 3599 C CA . PHE A 1 471 ? 6.123 34.286 -5.574 1.00 18.80 471 PHE A CA 1
ATOM 3600 C C . PHE A 1 471 ? 5.993 33.031 -4.720 1.00 20.60 471 PHE A C 1
ATOM 3601 O O . PHE A 1 471 ? 6.146 33.087 -3.487 1.00 17.91 471 PHE A O 1
ATOM 3609 N N . LYS A 1 472 ? 5.633 31.914 -5.350 1.00 21.65 472 LYS A N 1
ATOM 3610 C CA . LYS A 1 472 ? 5.317 30.661 -4.588 1.00 20.32 472 LYS A CA 1
ATOM 3611 C C . LYS A 1 472 ? 6.273 29.587 -5.113 1.00 18.79 472 LYS A C 1
ATOM 3612 O O . LYS A 1 472 ? 6.368 29.352 -6.341 1.00 17.52 472 LYS A O 1
ATOM 3618 N N . ALA A 1 473 ? 7.036 29.029 -4.207 1.00 17.16 473 ALA A N 1
ATOM 3619 C CA . ALA A 1 473 ? 8.095 28.132 -4.616 1.00 21.01 473 ALA A CA 1
ATOM 3620 C C . ALA A 1 473 ? 7.887 26.673 -4.183 1.00 18.54 473 ALA A C 1
ATOM 3621 O O . ALA A 1 473 ? 7.207 26.410 -3.207 1.00 23.25 473 ALA A O 1
ATOM 3623 N N . TYR A 1 474 ? 8.566 25.751 -4.842 1.00 17.60 474 TYR A N 1
ATOM 3624 C CA . TYR A 1 474 ? 8.472 24.316 -4.466 1.00 18.03 474 TYR A CA 1
ATOM 3625 C C . TYR A 1 474 ? 9.817 23.614 -4.778 1.00 17.59 474 TYR A C 1
ATOM 3626 O O . TYR A 1 474 ? 10.750 24.274 -5.294 1.00 16.21 474 TYR A O 1
ATOM 3635 N N . ASP A 1 475 ? 9.951 22.319 -4.383 1.00 17.36 475 ASP A N 1
ATOM 3636 C CA . ASP A 1 475 ? 11.160 21.512 -4.606 1.00 17.39 475 ASP A CA 1
ATOM 3637 C C . ASP A 1 475 ? 12.312 22.101 -3.786 1.00 16.97 475 ASP A C 1
ATOM 3638 O O . ASP A 1 475 ? 13.333 22.570 -4.342 1.00 15.77 475 ASP A O 1
ATOM 3643 N N . ALA A 1 476 ? 12.122 22.102 -2.462 1.00 15.95 476 ALA A N 1
ATOM 3644 C CA . ALA A 1 476 ? 13.079 22.758 -1.539 1.00 17.02 476 ALA A CA 1
ATOM 3645 C C . ALA A 1 476 ? 13.276 24.218 -1.998 1.00 16.88 476 ALA A C 1
ATOM 3646 O O . ALA A 1 476 ? 14.379 24.808 -1.962 1.00 16.52 476 ALA A O 1
ATOM 3648 N N . GLU A 1 477 ? 12.135 24.812 -2.390 1.00 16.58 477 GLU A N 1
ATOM 3649 C CA . GLU A 1 477 ? 12.027 26.185 -2.839 1.00 17.02 477 GLU A CA 1
ATOM 3650 C C . GLU A 1 477 ? 12.918 26.546 -4.078 1.00 15.47 477 GLU A C 1
ATOM 3651 O O . GLU A 1 477 ? 13.234 27.710 -4.289 1.00 16.48 477 GLU A O 1
ATOM 3657 N N . ARG A 1 478 ? 13.351 25.553 -4.859 1.00 16.80 478 ARG A N 1
ATOM 3658 C CA . ARG A 1 478 ? 14.283 25.779 -5.980 1.00 16.13 478 ARG A CA 1
ATOM 3659 C C . ARG A 1 478 ? 13.558 26.184 -7.296 1.00 16.46 478 ARG A C 1
ATOM 3660 O O . ARG A 1 478 ? 14.214 26.566 -8.263 1.00 17.33 478 ARG A O 1
ATOM 3668 N N . LYS A 1 479 ? 12.225 26.088 -7.317 1.00 15.31 479 LYS A N 1
ATOM 3669 C CA . LYS A 1 479 ? 11.449 26.467 -8.535 1.00 15.48 479 LYS A CA 1
ATOM 3670 C C . LYS A 1 479 ? 10.264 27.305 -8.105 1.00 15.84 479 LYS A C 1
ATOM 3671 O O . LYS A 1 479 ? 9.693 27.014 -7.065 1.00 15.83 479 LYS A O 1
ATOM 3677 N N . LEU A 1 480 ? 9.876 28.275 -8.948 1.00 14.68 480 LEU A N 1
ATOM 3678 C CA . LEU A 1 480 ? 8.654 29.083 -8.754 1.00 16.23 480 LEU A CA 1
ATOM 3679 C C . LEU A 1 480 ? 7.463 28.474 -9.494 1.00 17.73 480 LEU A C 1
ATOM 3680 O O . LEU A 1 480 ? 7.531 28.192 -10.725 1.00 18.92 480 LEU A O 1
ATOM 3685 N N . GLU A 1 481 ? 6.423 28.134 -8.731 1.00 17.70 481 GLU A N 1
ATOM 3686 C CA . GLU A 1 481 ? 5.147 27.739 -9.333 1.00 21.03 481 GLU A CA 1
ATOM 3687 C C . GLU A 1 481 ? 4.492 29.022 -9.911 1.00 21.36 481 GLU A C 1
ATOM 3688 O O . GLU A 1 481 ? 3.811 29.003 -10.947 1.00 23.36 481 GLU A O 1
ATOM 3694 N N . SER A 1 482 ? 4.727 30.131 -9.253 1.00 21.17 482 SER A N 1
ATOM 3695 C CA . SER A 1 482 ? 4.071 31.408 -9.567 1.00 21.95 482 SER A CA 1
ATOM 3696 C C . SER A 1 482 ? 5.088 32.525 -9.257 1.00 20.49 482 SER A C 1
ATOM 3697 O O . SER A 1 482 ? 5.872 32.352 -8.333 1.00 19.60 482 SER A O 1
ATOM 3700 N N . PRO A 1 483 ? 5.122 33.649 -9.982 1.00 21.82 483 PRO A N 1
ATOM 3701 C CA . PRO A 1 483 ? 4.190 34.026 -11.062 1.00 23.23 483 PRO A CA 1
ATOM 3702 C C . PRO A 1 483 ? 4.369 33.164 -12.345 1.00 21.87 483 PRO A C 1
ATOM 3703 O O . PRO A 1 483 ? 5.447 32.650 -12.592 1.00 20.10 483 PRO A O 1
ATOM 3707 N N . PRO A 1 484 ? 3.277 32.976 -13.129 1.00 21.82 484 PRO A N 1
ATOM 3708 C CA . PRO A 1 484 ? 3.306 32.078 -14.313 1.00 22.35 484 PRO A CA 1
ATOM 3709 C C . PRO A 1 484 ? 4.400 32.559 -15.240 1.00 20.99 484 PRO A C 1
ATOM 3710 O O . PRO A 1 484 ? 4.532 33.786 -15.433 1.00 20.75 484 PRO A O 1
ATOM 3714 N N . GLY A 1 485 ? 5.211 31.632 -15.768 1.00 18.83 485 GLY A N 1
ATOM 3715 C CA . GLY A 1 485 ? 6.170 31.991 -16.829 1.00 18.66 485 GLY A CA 1
ATOM 3716 C C . GLY A 1 485 ? 7.546 32.402 -16.283 1.00 18.04 485 GLY A C 1
ATOM 3717 O O . GLY A 1 485 ? 8.465 32.422 -17.010 1.00 18.54 485 GLY A O 1
ATOM 3718 N N . LEU A 1 486 ? 7.673 32.760 -14.996 1.00 16.82 486 LEU A N 1
ATOM 3719 C CA . LEU A 1 486 ? 8.948 33.302 -14.483 1.00 15.85 486 LEU A CA 1
ATOM 3720 C C . LEU A 1 486 ? 9.983 32.190 -14.328 1.00 16.11 486 LEU A C 1
ATOM 3721 O O . LEU A 1 486 ? 11.142 32.408 -14.666 1.00 15.98 486 LEU A O 1
ATOM 3726 N N . GLN A 1 487 ? 9.597 31.044 -13.750 1.00 15.99 487 GLN A N 1
ATOM 3727 C CA . GLN A 1 487 ? 10.570 29.891 -13.707 1.00 15.84 487 GLN A CA 1
ATOM 3728 C C . GLN A 1 487 ? 11.171 29.502 -15.093 1.00 15.60 487 GLN A C 1
ATOM 3729 O O . GLN A 1 487 ? 12.393 29.220 -15.234 1.00 17.13 487 GLN A O 1
ATOM 3735 N N . ALA A 1 488 ? 10.329 29.502 -16.107 1.00 16.84 488 ALA A N 1
ATOM 3736 C CA . ALA A 1 488 ? 10.769 29.321 -17.499 1.00 19.38 488 ALA A CA 1
ATOM 3737 C C . ALA A 1 488 ? 11.925 30.271 -17.844 1.00 18.23 488 ALA A C 1
ATOM 3738 O O . ALA A 1 488 ? 12.946 29.850 -18.424 1.00 17.61 488 ALA A O 1
ATOM 3740 N N . LYS A 1 489 ? 11.769 31.543 -17.490 1.00 18.13 489 LYS A N 1
ATOM 3741 C CA . LYS A 1 489 ? 12.837 32.553 -17.765 1.00 17.25 489 LYS A CA 1
ATOM 3742 C C . LYS A 1 489 ? 14.099 32.202 -16.996 1.00 16.87 489 LYS A C 1
ATOM 3743 O O . LYS A 1 489 ? 15.169 32.286 -17.527 1.00 14.99 489 LYS A O 1
ATOM 3749 N N . ILE A 1 490 ? 13.944 31.853 -15.706 1.00 17.09 490 ILE A N 1
ATOM 3750 C CA . ILE A 1 490 ? 15.095 31.539 -14.852 1.00 14.94 490 ILE A CA 1
ATOM 3751 C C . ILE A 1 490 ? 15.802 30.311 -15.391 1.00 14.98 490 ILE A C 1
ATOM 3752 O O . ILE A 1 490 ? 17.013 30.325 -15.439 1.00 16.38 490 ILE A O 1
ATOM 3757 N N . ASP A 1 491 ? 15.063 29.252 -15.766 1.00 14.91 491 ASP A N 1
ATOM 3758 C CA . ASP A 1 491 ? 15.703 28.051 -16.357 1.00 17.99 491 ASP A CA 1
ATOM 3759 C C . ASP A 1 491 ? 16.487 28.407 -17.619 1.00 18.42 491 ASP A C 1
ATOM 3760 O O . ASP A 1 491 ? 17.629 27.905 -17.830 1.00 18.05 491 ASP A O 1
ATOM 3765 N N . SER A 1 492 ? 15.852 29.229 -18.470 1.00 16.52 492 SER A N 1
ATOM 3766 C CA . SER A 1 492 ? 16.521 29.630 -19.723 1.00 17.83 492 SER A CA 1
ATOM 3767 C C . SER A 1 492 ? 17.835 30.452 -19.406 1.00 18.00 492 SER A C 1
ATOM 3768 O O . SER A 1 492 ? 18.919 30.155 -19.952 1.00 20.65 492 SER A O 1
ATOM 3771 N N . LEU A 1 493 ? 17.766 31.416 -18.486 1.00 16.66 493 LEU A N 1
ATOM 3772 C CA . LEU A 1 493 ? 18.935 32.245 -18.138 1.00 16.66 493 LEU A CA 1
ATOM 3773 C C . LEU A 1 493 ? 20.060 31.368 -17.548 1.00 18.11 493 LEU A C 1
ATOM 3774 O O . LEU A 1 493 ? 21.240 31.495 -17.952 1.00 18.48 493 LEU A O 1
ATOM 3779 N N . GLN A 1 494 ? 19.728 30.495 -16.604 1.00 17.11 494 GLN A N 1
ATOM 3780 C CA . GLN A 1 494 ? 20.837 29.763 -15.903 1.00 17.96 494 GLN A CA 1
ATOM 3781 C C . GLN A 1 494 ? 21.629 28.852 -16.826 1.00 17.52 494 GLN A C 1
ATOM 3782 O O . GLN A 1 494 ? 22.831 28.664 -16.625 1.00 16.80 494 GLN A O 1
ATOM 3788 N N . SER A 1 495 ? 20.950 28.299 -17.850 1.00 19.47 495 SER A N 1
ATOM 3789 C CA . SER A 1 495 ? 21.577 27.438 -18.856 1.00 24.12 495 SER A CA 1
ATOM 3790 C C . SER A 1 495 ? 22.594 28.168 -19.778 1.00 24.97 495 SER A C 1
ATOM 3791 O O . SER A 1 495 ? 23.424 27.553 -20.447 1.00 22.95 495 SER A O 1
ATOM 3794 N N . ARG A 1 496 ? 22.591 29.489 -19.789 1.00 21.84 496 ARG A N 1
ATOM 3795 C CA . ARG A 1 496 ? 23.610 30.184 -20.617 1.00 23.60 496 ARG A CA 1
ATOM 3796 C C . ARG A 1 496 ? 24.991 30.275 -19.935 1.00 21.40 496 ARG A C 1
ATOM 3797 O O . ARG A 1 496 ? 25.941 30.784 -20.533 1.00 21.75 496 ARG A O 1
ATOM 3805 N N . TYR A 1 497 ? 25.092 29.880 -18.667 1.00 17.23 497 TYR A N 1
ATOM 3806 C CA . TYR A 1 497 ? 26.360 30.125 -17.969 1.00 17.50 497 TYR A CA 1
ATOM 3807 C C . TYR A 1 497 ? 26.983 28.790 -17.565 1.00 18.13 497 TYR A C 1
ATOM 3808 O O . TYR A 1 497 ? 26.262 27.838 -17.206 1.00 18.13 497 TYR A O 1
ATOM 3817 N N . ASN A 1 498 ? 28.312 28.792 -17.510 1.00 19.66 498 ASN A N 1
ATOM 3818 C CA . ASN A 1 498 ? 28.997 27.558 -17.050 1.00 23.76 498 ASN A CA 1
ATOM 3819 C C . ASN A 1 498 ? 28.682 27.296 -15.547 1.00 19.97 498 ASN A C 1
ATOM 3820 O O . ASN A 1 498 ? 28.841 28.201 -14.767 1.00 18.94 498 ASN A O 1
ATOM 3825 N N . LYS A 1 499 ? 28.136 26.122 -15.214 1.00 18.68 499 LYS A N 1
ATOM 3826 C CA . LYS A 1 499 ? 27.714 25.779 -13.810 1.00 19.59 499 LYS A CA 1
ATOM 3827 C C . LYS A 1 499 ? 26.643 26.787 -13.294 1.00 19.75 499 LYS A C 1
ATOM 3828 O O . LYS A 1 499 ? 26.416 26.902 -12.089 1.00 16.90 499 LYS A O 1
ATOM 3834 N N . GLY A 1 500 ? 25.945 27.437 -14.230 1.00 19.04 500 GLY A N 1
ATOM 3835 C CA . GLY A 1 500 ? 24.875 28.394 -13.875 1.00 15.96 500 GLY A CA 1
ATOM 3836 C C . GLY A 1 500 ? 23.761 27.796 -13.057 1.00 17.11 500 GLY A C 1
ATOM 3837 O O . GLY A 1 500 ? 23.123 26.790 -13.480 1.00 17.83 500 GLY A O 1
ATOM 3838 N N . ARG A 1 501 ? 23.481 28.414 -11.895 1.00 15.88 501 ARG A N 1
ATOM 3839 C CA A ARG A 1 501 ? 22.364 27.974 -11.059 0.50 17.54 501 ARG A CA 1
ATOM 3840 C CA B ARG A 1 501 ? 22.352 27.995 -11.059 0.50 14.94 501 ARG A CA 1
ATOM 3841 C C . ARG A 1 501 ? 21.812 29.197 -10.346 1.00 16.17 501 ARG A C 1
ATOM 3842 O O . ARG A 1 501 ? 22.558 29.923 -9.693 1.00 14.97 501 ARG A O 1
ATOM 3857 N N . SER A 1 502 ? 20.510 29.436 -10.521 1.00 16.61 502 SER A N 1
ATOM 3858 C CA . SER A 1 502 ? 19.867 30.589 -9.869 1.00 14.71 502 SER A CA 1
ATOM 3859 C C . SER A 1 502 ? 18.482 30.245 -9.442 1.00 15.03 502 SER A C 1
ATOM 3860 O O . SER A 1 502 ? 17.801 29.453 -10.101 1.00 15.82 502 SER A O 1
ATOM 3863 N N . PHE A 1 503 ? 18.041 30.783 -8.281 1.00 14.16 503 PHE A N 1
ATOM 3864 C CA . PHE A 1 503 ? 16.643 30.616 -7.888 1.00 14.15 503 PHE A CA 1
ATOM 3865 C C . PHE A 1 503 ? 16.178 31.882 -7.139 1.00 14.69 503 PHE A C 1
ATOM 3866 O O . PHE A 1 503 ? 16.982 32.567 -6.561 1.00 15.94 503 PHE A O 1
ATOM 3874 N N . ALA A 1 504 ? 14.873 32.144 -7.184 1.00 14.45 504 ALA A N 1
ATOM 3875 C CA . ALA A 1 504 ? 14.258 33.291 -6.499 1.00 13.02 504 ALA A CA 1
ATOM 3876 C C . ALA A 1 504 ? 13.146 32.797 -5.555 1.00 15.20 504 ALA A C 1
ATOM 3877 O O . ALA A 1 504 ? 12.353 31.901 -5.916 1.00 13.06 504 ALA A O 1
ATOM 3879 N N . ARG A 1 505 ? 12.987 33.429 -4.369 1.00 14.46 505 ARG A N 1
ATOM 3880 C CA . ARG A 1 505 ? 11.900 33.001 -3.477 1.00 15.08 505 ARG A CA 1
ATOM 3881 C C . ARG A 1 505 ? 11.657 34.184 -2.544 1.00 15.91 505 ARG A C 1
ATOM 3882 O O . ARG A 1 505 ? 12.580 35.002 -2.271 1.00 13.72 505 ARG A O 1
ATOM 3890 N N . ALA A 1 506 ? 10.421 34.260 -2.081 1.00 15.55 506 ALA A N 1
ATOM 3891 C CA . ALA A 1 506 ? 9.991 35.303 -1.104 1.00 16.91 506 ALA A CA 1
ATOM 3892 C C . ALA A 1 506 ? 10.713 35.013 0.214 1.00 15.79 506 ALA A C 1
ATOM 3893 O O . ALA A 1 506 ? 10.848 33.836 0.668 1.00 15.53 506 ALA A O 1
ATOM 3895 N N . SER A 1 507 ? 11.239 36.090 0.811 1.00 16.67 507 SER A N 1
ATOM 3896 C CA . SER A 1 507 ? 11.721 36.017 2.180 1.00 15.54 507 SER A CA 1
ATOM 3897 C C . SER A 1 507 ? 10.520 35.881 3.118 1.00 16.53 507 SER A C 1
ATOM 3898 O O . SER A 1 507 ? 9.459 36.506 2.861 1.00 16.82 507 SER A O 1
ATOM 3901 N N . GLY A 1 508 ? 10.715 35.130 4.214 1.00 17.79 508 GLY A N 1
ATOM 3902 C CA . GLY A 1 508 ? 9.772 35.041 5.357 1.00 17.49 508 GLY A CA 1
ATOM 3903 C C . GLY A 1 508 ? 10.259 35.774 6.562 1.00 16.87 508 GLY A C 1
ATOM 3904 O O . GLY A 1 508 ? 9.712 35.551 7.694 1.00 15.78 508 GLY A O 1
ATOM 3905 N N . THR A 1 509 ? 11.299 36.630 6.406 1.00 17.02 509 THR A N 1
ATOM 3906 C CA . THR A 1 509 ? 11.759 37.456 7.557 1.00 17.83 509 THR A CA 1
ATOM 3907 C C . THR A 1 509 ? 11.713 38.978 7.238 1.00 18.01 509 THR A C 1
ATOM 3908 O O . THR A 1 509 ? 11.767 39.806 8.162 1.00 20.23 509 THR A O 1
ATOM 3912 N N . GLU A 1 510 ? 11.723 39.336 5.936 1.00 20.31 510 GLU A N 1
ATOM 3913 C CA . GLU A 1 510 ? 11.722 40.679 5.435 1.00 21.43 510 GLU A CA 1
ATOM 3914 C C . GLU A 1 510 ? 10.793 40.760 4.244 1.00 24.07 510 GLU A C 1
ATOM 3915 O O . GLU A 1 510 ? 10.527 39.739 3.593 1.00 22.51 510 GLU A O 1
ATOM 3921 N N . ASP A 1 511 ? 10.318 41.979 3.952 1.00 22.98 511 ASP A N 1
ATOM 3922 C CA . ASP A 1 511 ? 9.528 42.201 2.773 1.00 21.91 511 ASP A CA 1
ATOM 3923 C C . ASP A 1 511 ? 10.418 42.324 1.490 1.00 19.18 511 ASP A C 1
ATOM 3924 O O . ASP A 1 511 ? 10.736 43.428 0.991 1.00 19.79 511 ASP A O 1
ATOM 3929 N N . ALA A 1 512 ? 10.890 41.192 0.969 1.00 16.19 512 ALA A N 1
ATOM 3930 C CA . ALA A 1 512 ? 11.656 41.176 -0.263 1.00 16.92 512 ALA A CA 1
ATOM 3931 C C . ALA A 1 512 ? 11.546 39.793 -0.886 1.00 16.56 512 ALA A C 1
ATOM 3932 O O . ALA A 1 512 ? 11.104 38.833 -0.217 1.00 17.25 512 ALA A O 1
ATOM 3934 N N . VAL A 1 513 ? 11.978 39.714 -2.165 1.00 15.77 513 VAL A N 1
ATOM 3935 C CA . VAL A 1 513 ? 12.271 38.461 -2.809 1.00 15.26 513 VAL A CA 1
ATOM 3936 C C . VAL A 1 513 ? 13.809 38.344 -2.861 1.00 15.13 513 VAL A C 1
ATOM 3937 O O . VAL A 1 513 ? 14.497 39.281 -3.347 1.00 17.54 513 VAL A O 1
ATOM 3941 N N . ARG A 1 514 ? 14.307 37.119 -2.570 1.00 14.01 514 ARG A N 1
ATOM 3942 C CA . ARG A 1 514 ? 15.761 36.896 -2.658 1.00 14.13 514 ARG A CA 1
ATOM 3943 C C . ARG A 1 514 ? 16.120 36.215 -3.953 1.00 14.26 514 ARG A C 1
ATOM 3944 O O . ARG A 1 514 ? 15.473 35.247 -4.319 1.00 15.96 514 ARG A O 1
ATOM 3952 N N . VAL A 1 515 ? 17.211 36.675 -4.573 1.00 15.38 515 VAL A N 1
ATOM 3953 C CA . VAL A 1 515 ? 17.754 35.997 -5.749 1.00 13.80 515 VAL A CA 1
ATOM 3954 C C . VAL A 1 515 ? 19.137 35.505 -5.365 1.00 14.40 515 VAL A C 1
ATOM 3955 O O . VAL A 1 515 ? 19.972 36.296 -4.891 1.00 14.99 515 VAL A O 1
ATOM 3959 N N . TYR A 1 516 ? 19.388 34.257 -5.725 1.00 12.90 516 TYR A N 1
ATOM 3960 C CA . TYR A 1 516 ? 20.729 33.705 -5.568 1.00 13.06 516 TYR A CA 1
ATOM 3961 C C . TYR A 1 516 ? 21.189 33.260 -6.953 1.00 13.27 516 TYR A C 1
ATOM 3962 O O . TYR A 1 516 ? 20.398 32.704 -7.738 1.00 13.81 516 TYR A O 1
ATOM 3971 N N . ALA A 1 517 ? 22.485 33.465 -7.267 1.00 13.53 517 ALA A N 1
ATOM 3972 C CA . ALA A 1 517 ? 23.029 32.905 -8.481 1.00 15.41 517 ALA A CA 1
ATOM 3973 C C . ALA A 1 517 ? 24.456 32.447 -8.169 1.00 15.37 517 ALA A C 1
ATOM 3974 O O . ALA A 1 517 ? 25.144 33.114 -7.433 1.00 14.78 517 ALA A O 1
ATOM 3976 N N . GLU A 1 518 ? 24.860 31.356 -8.775 1.00 14.43 518 GLU A N 1
ATOM 3977 C CA . GLU A 1 518 ? 26.247 30.942 -8.816 1.00 14.01 518 GLU A CA 1
ATOM 3978 C C . GLU A 1 518 ? 26.606 30.587 -10.297 1.00 15.31 518 GLU A C 1
ATOM 3979 O O . GLU A 1 518 ? 25.728 30.227 -11.099 1.00 16.55 518 GLU A O 1
ATOM 3985 N N . ALA A 1 519 ? 27.884 30.732 -10.639 1.00 15.72 519 ALA A N 1
ATOM 3986 C CA . ALA A 1 519 ? 28.368 30.185 -11.916 1.00 16.95 519 ALA A CA 1
ATOM 3987 C C . ALA A 1 519 ? 29.879 29.943 -11.782 1.00 16.91 519 ALA A C 1
ATOM 3988 O O . ALA A 1 519 ? 30.442 30.238 -10.719 1.00 20.32 519 ALA A O 1
ATOM 3990 N N . ALA A 1 520 ? 30.556 29.549 -12.866 1.00 19.34 520 ALA A N 1
ATOM 3991 C CA . ALA A 1 520 ? 31.983 29.199 -12.755 1.00 17.76 520 ALA A CA 1
ATOM 3992 C C . ALA A 1 520 ? 32.893 30.381 -12.632 1.00 21.28 520 ALA A C 1
ATOM 3993 O O . ALA A 1 520 ? 34.022 30.251 -12.164 1.00 19.51 520 ALA A O 1
ATOM 3995 N N . SER A 1 521 ? 32.436 31.569 -13.042 1.00 18.19 521 SER A N 1
ATOM 3996 C CA . SER A 1 521 ? 33.279 32.746 -13.037 1.00 19.92 521 SER A CA 1
ATOM 3997 C C . SER A 1 521 ? 32.502 33.931 -12.446 1.00 19.58 521 SER A C 1
ATOM 3998 O O . SER A 1 521 ? 31.244 33.913 -12.424 1.00 17.46 521 SER A O 1
ATOM 4001 N N . ARG A 1 522 ? 33.239 34.928 -11.920 1.00 18.38 522 ARG A N 1
ATOM 4002 C CA . ARG A 1 522 ? 32.647 36.126 -11.296 1.00 19.17 522 ARG A CA 1
ATOM 4003 C C . ARG A 1 522 ? 31.695 36.891 -12.259 1.00 21.97 522 ARG A C 1
ATOM 4004 O O . ARG A 1 522 ? 30.569 37.281 -11.847 1.00 17.63 522 ARG A O 1
ATOM 4012 N N . SER A 1 523 ? 32.148 37.113 -13.520 1.00 20.31 523 SER A N 1
ATOM 4013 C CA . SER A 1 523 ? 31.332 37.804 -14.512 1.00 21.28 523 SER A CA 1
ATOM 4014 C C . SER A 1 523 ? 30.015 37.057 -14.774 1.00 21.44 523 SER A C 1
ATOM 4015 O O . SER A 1 523 ? 28.955 37.678 -14.885 1.00 22.87 523 SER A O 1
ATOM 4018 N N . GLU A 1 524 ? 30.101 35.739 -14.888 1.00 18.59 524 GLU A N 1
ATOM 4019 C CA . GLU A 1 524 ? 28.887 34.941 -15.134 1.00 19.61 524 GLU A CA 1
ATOM 4020 C C . GLU A 1 524 ? 27.927 34.992 -13.966 1.00 17.69 524 GLU A C 1
ATOM 4021 O O . GLU A 1 524 ? 26.693 35.132 -14.180 1.00 18.23 524 GLU A O 1
ATOM 4027 N N . ALA A 1 525 ? 28.446 34.821 -12.753 1.00 16.24 525 ALA A N 1
ATOM 4028 C CA . ALA A 1 525 ? 27.500 34.779 -11.604 1.00 16.33 525 ALA A CA 1
ATOM 4029 C C . ALA A 1 525 ? 26.826 36.136 -11.449 1.00 17.09 525 ALA A C 1
ATOM 4030 O O . ALA A 1 525 ? 25.648 36.196 -11.126 1.00 16.16 525 ALA A O 1
ATOM 4032 N N . ASP A 1 526 ? 27.582 37.244 -11.598 1.00 16.42 526 ASP A N 1
ATOM 4033 C CA . ASP A 1 526 ? 26.969 38.558 -11.439 1.00 19.18 526 ASP A CA 1
ATOM 4034 C C . ASP A 1 526 ? 25.943 38.840 -12.542 1.00 19.82 526 ASP A C 1
ATOM 4035 O O . ASP A 1 526 ? 24.896 39.457 -12.293 1.00 20.86 526 ASP A O 1
ATOM 4040 N N . ASP A 1 527 ? 26.262 38.390 -13.757 1.00 17.68 527 ASP A N 1
ATOM 4041 C CA . ASP A 1 527 ? 25.325 38.620 -14.878 1.00 18.29 527 ASP A CA 1
ATOM 4042 C C . ASP A 1 527 ? 24.033 37.834 -14.686 1.00 17.04 527 ASP A C 1
ATOM 4043 O O . ASP A 1 527 ? 22.926 38.354 -14.851 1.00 16.77 527 ASP A O 1
ATOM 4048 N N . LEU A 1 528 ? 24.177 36.578 -14.270 1.00 13.47 528 LEU A N 1
ATOM 4049 C CA . LEU A 1 528 ? 23.005 35.725 -14.058 1.00 13.90 528 LEU A CA 1
ATOM 4050 C C . LEU A 1 528 ? 22.152 36.327 -12.940 1.00 14.58 528 LEU A C 1
ATOM 4051 O O . LEU A 1 528 ? 20.921 36.467 -13.086 1.00 15.56 528 LEU A O 1
ATOM 4056 N N . ALA A 1 529 ? 22.787 36.743 -11.848 1.00 15.65 529 ALA A N 1
ATOM 4057 C CA . ALA A 1 529 ? 22.022 37.278 -10.700 1.00 15.04 529 ALA A CA 1
ATOM 4058 C C . ALA A 1 529 ? 21.276 38.549 -11.127 1.00 15.34 529 ALA A C 1
ATOM 4059 O O . ALA A 1 529 ? 20.122 38.715 -10.767 1.00 14.23 529 ALA A O 1
ATOM 4061 N N . THR A 1 530 ? 21.941 39.421 -11.905 1.00 14.03 530 THR A N 1
ATOM 4062 C CA . THR A 1 530 ? 21.324 40.699 -12.264 1.00 14.91 530 THR A CA 1
ATOM 4063 C C . THR A 1 530 ? 20.166 40.431 -13.232 1.00 15.36 530 THR A C 1
ATOM 4064 O O . THR A 1 530 ? 19.094 41.065 -13.137 1.00 16.35 530 THR A O 1
ATOM 4068 N N . ARG A 1 531 ? 20.362 39.552 -14.218 1.00 15.46 531 ARG A N 1
ATOM 4069 C CA . ARG A 1 531 ? 19.275 39.271 -15.188 1.00 14.96 531 ARG A CA 1
ATOM 4070 C C . ARG A 1 531 ? 18.048 38.613 -14.543 1.00 14.47 531 ARG A C 1
ATOM 4071 O O . ARG A 1 531 ? 16.836 38.949 -14.859 1.00 13.04 531 ARG A O 1
ATOM 4079 N N . VAL A 1 532 ? 18.328 37.690 -13.618 1.00 14.54 532 VAL A N 1
ATOM 4080 C CA . VAL A 1 532 ? 17.211 37.033 -12.808 1.00 13.08 532 VAL A CA 1
ATOM 4081 C C . VAL A 1 532 ? 16.544 38.100 -11.941 1.00 14.38 532 VAL A C 1
ATOM 4082 O O . VAL A 1 532 ? 15.285 38.165 -11.888 1.00 13.70 532 VAL A O 1
ATOM 4086 N N . ALA A 1 533 ? 17.349 38.913 -11.212 1.00 13.43 533 ALA A N 1
ATOM 4087 C CA . ALA A 1 533 ? 16.681 39.932 -10.389 1.00 14.69 533 ALA A CA 1
ATOM 4088 C C . ALA A 1 533 ? 15.783 40.896 -11.237 1.00 15.35 533 ALA A C 1
ATOM 4089 O O . ALA A 1 533 ? 14.759 41.371 -10.746 1.00 14.97 533 ALA A O 1
ATOM 4091 N N . ASN A 1 534 ? 16.257 41.287 -12.422 1.00 14.97 534 ASN A N 1
ATOM 4092 C CA . ASN A 1 534 ? 15.423 42.200 -13.261 1.00 16.92 534 ASN A CA 1
ATOM 4093 C C . ASN A 1 534 ? 14.129 41.498 -13.698 1.00 17.99 534 ASN A C 1
ATOM 4094 O O . ASN A 1 534 ? 13.081 42.082 -13.673 1.00 19.79 534 ASN A O 1
ATOM 4099 N N . ALA A 1 535 ? 14.205 40.223 -14.030 1.00 16.03 535 ALA A N 1
ATOM 4100 C CA . ALA A 1 535 ? 12.960 39.413 -14.354 1.00 16.27 535 ALA A CA 1
ATOM 4101 C C . ALA A 1 535 ? 11.992 39.323 -13.174 1.00 16.91 535 ALA A C 1
ATOM 4102 O O . ALA A 1 535 ? 10.736 39.466 -13.325 1.00 16.73 535 ALA A O 1
ATOM 4104 N N . VAL A 1 536 ? 12.536 39.171 -11.945 1.00 16.17 536 VAL A N 1
ATOM 4105 C CA . VAL A 1 536 ? 11.695 39.150 -10.721 1.00 16.27 536 VAL A CA 1
ATOM 4106 C C . VAL A 1 536 ? 11.059 40.525 -10.464 1.00 19.89 536 VAL A C 1
ATOM 4107 O O . VAL A 1 536 ? 9.896 40.624 -10.146 1.00 19.69 536 VAL A O 1
ATOM 4111 N N . ARG A 1 537 ? 11.875 41.568 -10.566 1.00 21.77 537 ARG A N 1
ATOM 4112 C CA . ARG A 1 537 ? 11.429 42.943 -10.222 1.00 28.18 537 ARG A CA 1
ATOM 4113 C C . ARG A 1 537 ? 10.293 43.304 -11.151 1.00 26.13 537 ARG A C 1
ATOM 4114 O O . ARG A 1 537 ? 9.237 43.669 -10.668 1.00 31.41 537 ARG A O 1
ATOM 4122 N N . ASP A 1 538 ? 10.481 43.067 -12.433 1.00 25.42 538 ASP A N 1
ATOM 4123 C CA . ASP A 1 538 ? 9.486 43.229 -13.457 1.00 32.04 538 ASP A CA 1
ATOM 4124 C C . ASP A 1 538 ? 8.175 42.465 -13.129 1.00 34.77 538 ASP A C 1
ATOM 4125 O O . ASP A 1 538 ? 7.082 43.087 -13.030 1.00 31.97 538 ASP A O 1
ATOM 4130 N N . ALA A 1 539 ? 8.267 41.168 -12.871 1.00 27.76 539 ALA A N 1
ATOM 4131 C CA . ALA A 1 539 ? 7.079 40.402 -12.451 1.00 27.81 539 ALA A CA 1
ATOM 4132 C C . ALA A 1 539 ? 6.401 40.916 -11.145 1.00 28.75 539 ALA A C 1
ATOM 4133 O O . ALA A 1 539 ? 5.178 40.774 -11.006 1.00 30.88 539 ALA A O 1
ATOM 4135 N N . GLY A 1 540 ? 7.173 41.447 -10.161 1.00 24.01 540 GLY A N 1
ATOM 4136 C CA . GLY A 1 540 ? 6.627 41.575 -8.823 1.00 29.61 540 GLY A CA 1
ATOM 4137 C C . GLY A 1 540 ? 6.040 42.946 -8.579 1.00 39.73 540 GLY A C 1
ATOM 4138 O O . GLY A 1 540 ? 5.634 43.273 -7.467 1.00 40.51 540 GLY A O 1
ATOM 4139 N N . THR A 1 541 ? 5.961 43.720 -9.657 1.00 37.56 541 THR A N 1
ATOM 4140 C CA . THR A 1 541 ? 5.927 45.180 -9.562 1.00 48.62 541 THR A CA 1
ATOM 4141 C C . THR A 1 541 ? 4.912 45.736 -10.591 1.00 47.87 541 THR A C 1
ATOM 4142 O O . THR A 1 541 ? 4.876 46.942 -10.865 1.00 53.63 541 THR A O 1
ATOM 4146 N N . VAL A 1 542 ? 4.035 44.848 -11.072 1.00 51.55 542 VAL A N 1
ATOM 4147 C CA . VAL A 1 542 ? 3.116 45.139 -12.204 1.00 57.34 542 VAL A CA 1
ATOM 4148 C C . VAL A 1 542 ? 2.044 46.201 -11.871 1.00 54.52 542 VAL A C 1
ATOM 4149 O O . VAL A 1 542 ? 1.130 45.955 -11.089 1.00 54.81 542 VAL A O 1
#

B-factor: mean 26.93, std 12.33, range [5.99, 96.88]

Radius of gyration: 23.26 Å; Cα contacts (8 Å, |Δi|>4): 1213; chains: 1; bounding box: 63×55×59 Å

CATH classification: 3.40.120.10 (+1 more: 3.30.310.50)

Sequence (541 aa):
ASPAVRKAISDAALQYAKPEGKIFQYGTAGFRMKADLLNTVVYAVGLLATLRSKKLSGQWIGVMVTAAHNPAEDNGVKLVDPMGEMLEAEWEAYATKLANAPLENIGDVYDELVKEIDVSMENPARVVFARDTRASGSRLIGVLSAALTATEAEFIDMKFMTTPQLHYVVRCKNTLGTQYEYGEPTEQGYYEKLAAAFKRVMRGVKVKGSLTVDCANGVGGPKLRELIKYLPEDTGLDIKIVNDDVINPDSLNFECGADYVKTKQRAPPSSKASILDRCASLDGDADRILYYFLDEGNVFRLLDGDRIATLAASFIGDLARSAGIAQKLKIGVVQTAYANGSSTEYIEKVLKLPSVCTNTGVKHLHHAAMRFDVGVYFEANGHGTITFSENALKTIKNTEPQSPAQQRSLECLQALTDLINQAVGDAISDMLLVEAILAHKGWTPKEWLATYTDLPSRLVRVEVAERSIFKAYDAERKLESPPGLQAKIDSLQSRYNKGRRSFARASGTEDAVRVYAEAASRSEADDLATRVANAVRDAGTV

Solvent-accessible surface area: 22010 Å² total; per-residue (Å²): 32,58,108,68,15,95,125,37,0,47,70,20,2,153,143,36,84,57,33,170,76,99,155,7,100,11,25,27,22,2,1,38,29,103,10,103,41,0,40,4,0,0,0,0,1,0,0,0,0,0,0,12,0,21,82,49,88,3,68,24,0,0,0,0,0,5,0,9,10,0,76,30,101,18,0,0,1,17,0,0,2,9,70,4,57,20,5,88,76,122,9,29,68,25,1,37,75,1,2,44,6,68,20,148,66,2,10,95,17,3,24,83,0,19,171,106,14,108,10,56,43,150,40,66,4,72,0,0,0,0,23,0,28,8,81,14,1,69,106,0,13,39,5,0,26,24,0,0,75,6,3,121,11,92,68,60,45,39,114,86,1,2,1,2,1,0,8,3,1,0,47,0,53,29,5,86,71,69,166,139,87,25,19,96,22,63,45,101,4,4,4,74,48,7,8,59,2,0,129,104,6,7,175,78,41,129,11,166,35,28,0,23,0,2,0,0,15,0,2,0,0,42,26,0,106,56,1,63,146,74,20,25,169,108,10,35,34,62,27,108,41,60,34,51,56,45,156,65,59,106,22,5,23,124,89,4,1,0,39,32,0,18,54,127,63,114,20,4,70,63,41,179,25,68,89,106,42,17,5,0,0,0,0,0,5,0,4,22,0,0,0,9,6,42,24,141,55,94,70,41,91,26,1,5,0,1,1,0,1,2,4,0,2,17,12,0,14,61,16,2,154,48,2,36,6,39,120,121,4,132,11,0,0,0,6,5,5,29,4,8,20,11,0,55,81,20,0,114,130,90,35,165,35,75,45,58,40,17,56,26,4,18,46,64,2,34,137,9,0,102,209,33,40,0,0,0,1,0,10,2,36,1,28,3,0,0,10,10,35,126,112,1,61,137,19,3,162,84,35,164,28,176,30,98,54,46,65,154,13,2,71,12,0,40,1,4,21,58,4,1,11,29,11,8,1,1,2,4,0,1,0,0,2,0,2,4,0,9,15,54,56,62,68,64,10,131,67,1,43,80,34,19,116,40,27,36,10,100,45,35,115,1,117,16,89,83,53,75,55,9,99,34,110,64,18,31,86,80,8,106,13,15,124,48,4,23,68,115,0,64,57,33,40,90,180,29,106,136,18,74,5,5,2,12,27,4,18,22,26,91,0,0,51,0,4,0,4,0,49,46,95,89,37,0,43,54,0,0,75,128,0,2,77,16,0,93,94,23,2,82,163